Protein AF-A0A976MD16-F1 (afdb_monomer)

Mean predicted aligned error: 17.05 Å

Radius of gyration: 30.35 Å; Cα contacts (8 Å, |Δi|>4): 688; chains: 1; bounding box: 76×93×76 Å

Nearest PDB structures (foldseek):
  3t55-assembly1_A  TM=9.112E-01  e=1.015E-14  Mycobacterium tuberculosis
  3tsm-assembly1_B  TM=8.540E-01  e=1.282E-13  Brucella abortus 2308
  1vc4-assembly1_A  TM=8.669E-01  e=2.686E-13  Thermus thermophilus
  3qja-assembly1_A  TM=8.722E-01  e=8.588E-13  Mycobacterium tuberculosis
  6bma-assembly1_B  TM=7.802E-01  e=1.061E-12  Campylobacter jejuni subsp. jejuni NCTC 11168 = ATCC 700819

pLDDT: mean 72.32, std 23.43, range [21.41, 98.56]

Foldseek 3Di:
DDDDPPPDPPPPPPDPVVVVVLVPPPDPDDDPPFDPVLQVVVVVQVVVVSVVVVVVCVVQVPCPRLLNVLQPAFDPAALCLQVCLLCVQADLQWAAAAEEEEDFQFAQLDDVPDGRGADDDDQLQVVLVVCLVLPHQAYEQECDCPGGVGNLVSLLSNVVNQVVDDSNSRHQYEYEDADDDLSVLSSCLVSPHLAYEYELVSHPPCSLVSCVSCNRSNHAYEYEDAALVSVVVNVVSPHQHYEHEQQDSSRSDGRLCSLLRNLLNDDLSHQYEYEYDPADVVSLLVNVLSPHSYYYDTNNNRDPCSSVVSVSSRPDMAGHSLVSVVCVVVQWDWDQDPVRDTDIDGDPCNVVVRVVRCCLSPVDDDPPPCVVVVVVVVVVPPDPPDPDDDDDPVVPDDFDWDDDDDDDPPDTDGDDDDDDDDDDDDDCPPVVVVVVVVVSVVVVVVVVVVLVVQCVVCVVLDDDSQLSNLLVSLLVLVLVLLCCVPPVLVVCVVVDDPVSSVSSNVSSVVSNVVSCVSHDDDPNHGSYDPVPRDRDPPPD

InterPro domains:
  IPR011060 Ribulose-phosphate binding barrel [SSF51366] (41-305)
  IPR013785 Aldolase-type TIM barrel [G3DSA:3.20.20.70] (63-315)
  IPR013798 Indole-3-glycerol phosphate synthase domain [PF00218] (68-303)
  IPR013798 Indole-3-glycerol phosphate synthase domain [cd00331] (82-307)
  IPR045186 Indole-3-glycerol phosphate synthase [PTHR22854] (42-305)

Secondary structure (DSSP, 8-state):
-------PPP-----HHHHHHHHHS------TTS-HHHHHHHHHHHHHHHHHHHHHHHHT-STTSHHHHHHHPPPSS---HHHHHHHTT--SSEE--EEEEEE-SB-SS-BTTB-SB----S-HHHHHHHHHHTT-SEEEEE--HHHH---HHHHHHHHHHHTTS-TTTSPEEEEES---SHHHHHHHHHTT-SEEEEEHHHHGGGHHHHHHHHHHTT-EEEEEESSHHHHHHHHHTT-SEEEEE-EETTTTEE-TTHHHHHHHH--TTSEEEEESS--SHHHHHHHHHTT-SEEEESGGGGSTTHHHHHHHHHH--EE-HHHHHHTHHHHEEEEE-TTS-EEEEE-TTHHHHHHHHHHHHH-------THHHHHHHHTT---------PPPGGGG--------SS--TT-----S---S-----S----HHHHHHHHHHHHHHHHHHHHHHHHHHHHGGG-SSHHHHHHHHHHHHHHHHHHHIIIIIHHHHBTTB-HHHHHHHHHHHHHHHHHHHHHS-EETTEE---GGG--PPP---

Solvent-accessible surface area (backbone atoms only — not comparable to full-atom values): 31337 Å² total; per-residue (Å²): 136,85,83,77,81,76,81,71,79,76,83,74,87,79,50,79,62,60,60,47,55,67,69,68,75,75,83,85,79,89,68,94,86,55,60,68,70,42,44,50,51,50,51,47,56,53,52,54,45,50,55,54,48,54,49,52,48,61,78,47,60,51,73,84,31,71,48,41,44,43,70,74,43,74,45,94,64,67,45,59,50,39,61,49,35,48,44,70,60,39,52,90,73,32,28,29,56,23,38,29,38,46,52,36,31,28,46,76,68,77,46,99,88,51,76,47,65,53,46,90,80,90,55,52,22,60,52,43,49,52,41,37,74,56,63,32,27,29,37,32,37,30,34,40,44,91,58,25,56,24,39,67,66,43,47,38,43,22,41,65,49,38,67,76,43,54,84,88,62,36,43,23,39,26,42,38,52,90,67,87,52,66,66,57,55,26,49,37,46,76,42,61,31,24,22,40,43,41,43,42,87,80,43,58,83,53,46,43,59,52,48,52,46,30,54,35,54,17,28,40,62,32,38,37,25,77,45,54,68,48,46,54,53,42,43,76,58,66,51,51,28,42,31,33,39,21,48,39,73,52,74,59,42,79,39,92,51,47,48,62,61,36,49,74,74,53,62,86,87,42,45,33,30,41,30,53,92,53,75,51,67,67,56,50,51,51,42,49,54,68,55,37,32,27,41,39,34,43,76,41,68,63,45,91,58,42,64,61,50,38,52,53,52,69,66,46,71,44,53,17,56,66,56,34,60,75,45,34,74,77,36,38,46,81,44,80,42,98,86,75,46,77,46,70,44,74,42,92,60,37,66,60,54,50,51,52,49,36,44,74,77,63,73,70,86,74,85,72,75,47,64,71,57,47,54,58,52,57,69,60,75,78,71,84,79,77,93,80,75,87,83,62,79,77,78,79,67,79,91,80,90,79,87,83,76,84,90,60,101,82,78,79,83,92,81,84,85,85,82,87,87,83,88,82,88,92,71,93,74,50,62,65,58,53,52,47,53,48,47,60,52,42,48,58,48,47,54,53,47,48,51,50,51,49,40,70,73,49,41,89,80,40,96,44,74,65,43,38,49,30,28,50,52,29,52,51,38,49,44,52,46,48,46,36,64,73,55,47,47,66,70,38,61,88,77,53,54,73,66,59,54,48,51,45,49,50,50,46,49,49,49,33,49,55,29,56,72,65,25,40,65,56,97,89,39,70,62,63,76,69,88,74,60,72,72,83,78,82,80,126

Structure (mmCIF, N/CA/C/O backbone):
data_AF-A0A976MD16-F1
#
_entry.id   AF-A0A976MD16-F1
#
loop_
_atom_site.group_PDB
_atom_site.id
_atom_site.type_symbol
_atom_site.label_atom_id
_atom_site.label_alt_id
_atom_site.label_comp_id
_atom_site.label_asym_id
_atom_site.label_entity_id
_atom_site.label_seq_id
_atom_site.pdbx_PDB_ins_code
_atom_site.Cartn_x
_atom_site.Cartn_y
_atom_site.Cartn_z
_atom_site.occupancy
_atom_site.B_iso_or_equiv
_atom_site.auth_seq_id
_atom_site.auth_comp_id
_atom_site.auth_asym_id
_atom_site.auth_atom_id
_atom_site.pdbx_PDB_model_num
ATOM 1 N N . MET A 1 1 ? -19.893 -29.076 -12.847 1.00 33.06 1 MET A N 1
ATOM 2 C CA . MET A 1 1 ? -19.582 -28.318 -14.076 1.00 33.06 1 MET A CA 1
ATOM 3 C C . MET A 1 1 ? -18.074 -28.177 -14.152 1.00 33.06 1 MET A C 1
ATOM 5 O O . MET A 1 1 ? -17.487 -27.498 -13.323 1.00 33.06 1 MET A O 1
ATOM 9 N N . SER A 1 2 ? -17.452 -28.938 -15.042 1.00 21.41 2 SER A N 1
ATOM 10 C CA . SER A 1 2 ? -16.012 -28.967 -15.293 1.00 21.41 2 SER A CA 1
ATOM 11 C C . SER A 1 2 ? -15.601 -27.725 -16.085 1.00 21.41 2 SER A C 1
ATOM 13 O O . SER A 1 2 ? -15.961 -27.607 -17.253 1.00 21.41 2 SER A O 1
ATOM 15 N N . PHE A 1 3 ? -14.871 -26.799 -15.460 1.00 23.72 3 PHE A N 1
ATOM 16 C CA . PHE A 1 3 ? -14.230 -25.691 -16.168 1.00 23.72 3 PHE A CA 1
ATOM 17 C C . PHE A 1 3 ? -12.970 -26.213 -16.864 1.00 23.72 3 PHE A C 1
ATOM 19 O O . PHE A 1 3 ? -11.948 -26.470 -16.231 1.00 23.72 3 PHE A O 1
ATOM 26 N N . SER A 1 4 ? -13.064 -26.406 -18.175 1.00 22.89 4 SER A N 1
ATOM 27 C CA . SER A 1 4 ? -11.926 -26.622 -19.061 1.00 22.89 4 SER A CA 1
ATOM 28 C C . SER A 1 4 ? -11.140 -25.315 -19.194 1.00 22.89 4 SER A C 1
ATOM 30 O O . SER A 1 4 ? -11.575 -24.403 -19.897 1.00 22.89 4 SER A O 1
ATOM 32 N N . PHE A 1 5 ? -9.987 -25.218 -18.530 1.00 24.05 5 PHE A N 1
ATOM 3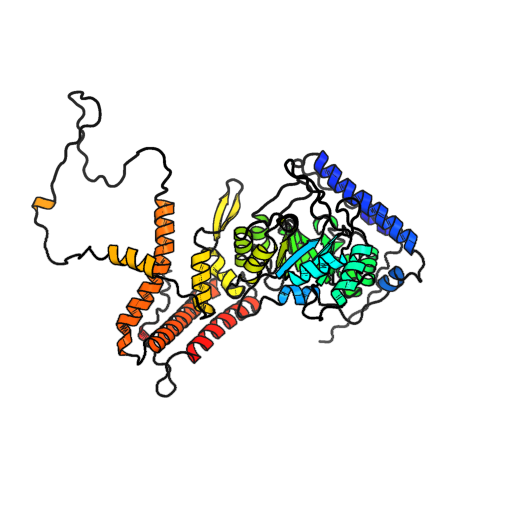3 C CA . PHE A 1 5 ? -8.966 -24.233 -18.884 1.00 24.05 5 PHE A CA 1
ATOM 34 C C . PHE A 1 5 ? -8.388 -24.638 -20.242 1.00 24.05 5 PHE A C 1
ATOM 36 O O . PHE A 1 5 ? -7.528 -25.511 -20.335 1.00 24.05 5 PHE A O 1
ATOM 43 N N . VAL A 1 6 ? -8.907 -24.037 -21.311 1.00 26.67 6 VAL A N 1
ATOM 44 C CA . VAL A 1 6 ? -8.238 -24.050 -22.610 1.00 26.67 6 VAL A CA 1
ATOM 45 C C . VAL A 1 6 ? -6.999 -23.179 -22.447 1.00 26.67 6 VAL A C 1
ATOM 47 O O . VAL A 1 6 ? -7.102 -21.962 -22.312 1.00 26.67 6 VAL A O 1
ATOM 50 N N . SER A 1 7 ? -5.832 -23.816 -22.400 1.00 29.91 7 SER A N 1
ATOM 51 C CA . SER A 1 7 ? -4.535 -23.159 -22.502 1.00 29.91 7 SER A CA 1
ATOM 52 C C . SER A 1 7 ? -4.446 -22.476 -23.867 1.00 29.91 7 SER A C 1
ATOM 54 O O . SER A 1 7 ? -4.069 -23.105 -24.858 1.00 29.91 7 SER A O 1
ATOM 56 N N . GLN A 1 8 ? -4.834 -21.204 -23.947 1.00 25.38 8 GLN A N 1
ATOM 57 C CA . GLN A 1 8 ? -4.396 -20.379 -25.063 1.00 25.38 8 GLN A CA 1
ATOM 58 C C . GLN A 1 8 ? -2.876 -20.218 -24.944 1.00 25.38 8 GLN A C 1
ATOM 60 O O . GLN A 1 8 ? -2.386 -19.941 -23.845 1.00 25.38 8 GLN A O 1
ATOM 65 N N . PRO A 1 9 ? -2.112 -20.430 -26.029 1.00 25.64 9 PRO A N 1
ATOM 66 C CA . PRO A 1 9 ? -0.696 -20.115 -26.018 1.00 25.64 9 PRO A CA 1
ATOM 67 C C . PRO A 1 9 ? -0.562 -18.624 -25.710 1.00 25.64 9 PRO A C 1
ATOM 69 O O . PRO A 1 9 ? -1.233 -17.799 -26.332 1.00 25.64 9 PRO A O 1
ATOM 72 N N . PHE A 1 10 ? 0.259 -18.292 -24.713 1.00 31.77 10 PHE A N 1
ATOM 73 C CA . PHE A 1 10 ? 0.639 -16.914 -24.435 1.00 31.77 10 PHE A CA 1
ATOM 74 C C . PHE A 1 10 ? 1.093 -16.281 -25.751 1.00 31.77 10 PHE A C 1
ATOM 76 O O . PHE A 1 10 ? 1.960 -16.833 -26.430 1.00 31.77 10 PHE A O 1
ATOM 83 N N . HIS A 1 11 ? 0.505 -15.142 -26.119 1.00 31.61 11 HIS A N 1
ATOM 84 C CA . HIS A 1 11 ? 1.106 -14.278 -27.124 1.00 31.61 11 HIS A CA 1
ATOM 85 C C . HIS A 1 11 ? 2.462 -13.856 -26.550 1.00 31.61 11 HIS A C 1
ATOM 87 O O . HIS A 1 11 ? 2.553 -12.967 -25.707 1.00 31.61 11 HIS A O 1
ATOM 93 N N . THR A 1 12 ? 3.518 -14.568 -26.931 1.00 29.97 12 THR A N 1
ATOM 94 C CA . THR A 1 12 ? 4.896 -14.147 -26.716 1.00 29.97 12 THR A CA 1
ATOM 95 C C . THR A 1 12 ? 5.055 -12.819 -27.437 1.00 29.97 12 THR A C 1
ATOM 97 O O . THR A 1 12 ? 5.095 -12.785 -28.667 1.00 29.97 12 THR A O 1
ATOM 100 N N . ILE A 1 13 ? 5.086 -11.723 -26.678 1.00 37.41 13 ILE A N 1
ATOM 101 C CA . ILE A 1 13 ? 5.463 -10.399 -27.173 1.00 37.41 13 ILE A CA 1
ATOM 102 C C . ILE A 1 13 ? 6.951 -10.500 -27.516 1.00 37.41 13 ILE A C 1
ATOM 104 O O . ILE A 1 13 ? 7.812 -10.306 -26.663 1.00 37.41 13 ILE A O 1
ATOM 108 N N . SER A 1 14 ? 7.257 -10.932 -28.737 1.00 33.16 14 SER A N 1
ATOM 109 C CA . SER A 1 14 ? 8.630 -11.135 -29.212 1.00 33.16 14 SER A CA 1
ATOM 110 C C . SER A 1 14 ? 8.932 -10.330 -30.473 1.00 33.16 14 SER A C 1
ATOM 112 O O . SER A 1 14 ? 9.910 -10.622 -31.162 1.00 33.16 14 SER A O 1
ATOM 114 N N . SER A 1 15 ? 8.106 -9.339 -30.817 1.00 33.28 15 SER A N 1
ATOM 115 C CA . SER A 1 15 ? 8.318 -8.535 -32.015 1.00 33.28 15 SER A CA 1
ATOM 116 C C . SER A 1 15 ? 8.446 -7.048 -31.688 1.00 33.28 15 SER A C 1
ATOM 118 O O . SER A 1 15 ? 7.699 -6.465 -30.905 1.00 33.28 15 SER A O 1
ATOM 120 N N . ARG A 1 16 ? 9.413 -6.410 -32.351 1.00 33.12 16 ARG A N 1
ATOM 121 C CA . ARG A 1 16 ? 9.658 -4.960 -32.343 1.00 33.12 16 ARG A CA 1
ATOM 122 C C . ARG A 1 16 ? 8.417 -4.149 -32.770 1.00 33.12 16 ARG A C 1
ATOM 124 O O . ARG A 1 16 ? 8.343 -2.958 -32.483 1.00 33.12 16 ARG A O 1
ATOM 131 N N . GLU A 1 17 ? 7.448 -4.789 -33.429 1.00 30.34 17 GLU A N 1
ATOM 132 C CA . GLU A 1 17 ? 6.165 -4.210 -33.846 1.00 30.34 17 GLU A CA 1
ATOM 133 C C . GLU A 1 17 ? 5.153 -4.102 -32.694 1.00 30.34 17 GLU A C 1
ATOM 135 O O . GLU A 1 17 ? 4.423 -3.111 -32.629 1.00 30.34 17 GLU A O 1
ATOM 140 N N . ASP A 1 18 ? 5.180 -5.016 -31.718 1.00 39.53 18 ASP A N 1
ATOM 141 C CA . ASP A 1 18 ? 4.345 -4.924 -30.512 1.00 39.53 18 ASP A CA 1
ATOM 142 C C . ASP A 1 18 ? 4.791 -3.741 -29.631 1.00 39.53 18 ASP A C 1
ATOM 144 O O . ASP A 1 18 ? 3.965 -2.936 -29.199 1.00 39.53 18 ASP A O 1
ATOM 148 N N . CYS A 1 19 ? 6.106 -3.522 -29.486 1.00 34.81 19 CYS A N 1
ATOM 149 C CA . CYS A 1 19 ? 6.677 -2.312 -28.868 1.00 34.81 19 CYS A CA 1
ATOM 150 C C . CYS A 1 19 ? 6.243 -1.010 -29.577 1.00 34.81 19 CYS A C 1
ATOM 152 O O . CYS A 1 19 ? 6.014 0.015 -28.930 1.00 34.81 19 CYS A O 1
ATOM 154 N N . LEU A 1 20 ? 6.071 -1.034 -30.904 1.00 34.56 20 LEU A N 1
ATOM 155 C CA . LEU A 1 20 ? 5.604 0.120 -31.685 1.00 34.56 20 LEU A CA 1
ATOM 156 C C . LEU A 1 20 ? 4.086 0.346 -31.572 1.00 34.56 20 LEU A C 1
ATOM 158 O O . LEU A 1 20 ? 3.646 1.501 -31.580 1.00 34.56 20 LEU A O 1
ATOM 162 N N . PHE A 1 21 ? 3.284 -0.706 -31.375 1.00 37.53 21 PHE A N 1
ATOM 163 C CA . PHE A 1 21 ? 1.866 -0.578 -31.014 1.00 37.53 21 PHE A CA 1
ATOM 164 C C . PHE A 1 21 ? 1.685 0.168 -29.677 1.00 37.53 21 PHE A C 1
ATOM 166 O O . PHE A 1 21 ? 0.776 1.000 -29.547 1.00 37.53 21 PHE A O 1
ATOM 173 N N . TYR A 1 22 ? 2.589 -0.048 -28.713 1.00 42.69 22 TYR A N 1
ATOM 174 C CA . TYR A 1 22 ? 2.621 0.679 -27.435 1.00 42.69 22 TYR A CA 1
ATOM 175 C C . TYR A 1 22 ? 3.052 2.149 -27.581 1.00 42.69 22 TYR A C 1
ATOM 177 O O . TYR A 1 22 ? 2.561 3.007 -26.844 1.00 42.69 22 TYR A O 1
ATOM 185 N N . ARG A 1 23 ? 3.884 2.475 -28.579 1.00 39.09 23 ARG A N 1
ATOM 186 C CA . ARG A 1 23 ? 4.336 3.849 -28.870 1.00 39.09 23 ARG A CA 1
ATOM 187 C C . ARG A 1 23 ? 3.250 4.727 -29.512 1.00 39.09 23 ARG A C 1
ATOM 189 O O . ARG A 1 23 ? 3.218 5.930 -29.265 1.00 39.09 23 ARG A O 1
ATOM 196 N N . ASN A 1 24 ? 2.343 4.139 -30.297 1.00 33.66 24 ASN A N 1
ATOM 197 C CA . ASN A 1 24 ? 1.372 4.885 -31.114 1.00 33.66 24 ASN A CA 1
ATOM 198 C C . ASN A 1 24 ? -0.013 5.097 -30.464 1.00 33.66 24 ASN A C 1
ATOM 200 O O . ASN A 1 24 ? -0.766 5.961 -30.910 1.00 33.66 24 ASN A O 1
ATOM 204 N N . ASN A 1 25 ? -0.366 4.371 -29.395 1.00 36.59 25 ASN A N 1
ATOM 205 C CA . ASN A 1 25 ? -1.721 4.401 -28.808 1.00 36.59 25 ASN A CA 1
ATOM 206 C C . ASN A 1 25 ? -1.975 5.478 -27.726 1.00 36.59 25 ASN A C 1
ATOM 208 O O . ASN A 1 25 ? -3.031 5.470 -27.090 1.00 36.59 25 ASN A O 1
ATOM 212 N N . LYS A 1 26 ? -1.064 6.438 -27.513 1.00 40.50 26 LYS A N 1
ATOM 213 C CA . LYS A 1 26 ? -1.248 7.540 -26.547 1.00 40.50 26 LYS A CA 1
ATOM 214 C C . LYS A 1 26 ? -0.945 8.913 -27.149 1.00 40.50 26 LYS A C 1
ATOM 216 O O . LYS A 1 26 ? 0.051 9.541 -26.821 1.00 40.50 26 LYS A O 1
ATOM 221 N N . LEU A 1 27 ? -1.851 9.402 -27.995 1.00 39.66 27 LEU A N 1
ATOM 222 C CA . LEU A 1 27 ? -1.857 10.801 -28.458 1.00 39.66 27 LEU A CA 1
ATOM 223 C C . LEU A 1 27 ? -3.254 11.456 -28.443 1.00 39.66 27 LEU A C 1
ATOM 225 O O . LEU A 1 27 ? -3.468 12.467 -29.103 1.00 39.66 27 LEU A O 1
ATOM 229 N N . ALA A 1 28 ? -4.211 10.931 -27.670 1.00 32.34 28 ALA A N 1
ATOM 230 C CA . ALA A 1 28 ? -5.593 11.422 -27.693 1.00 32.34 28 ALA A CA 1
ATOM 231 C C . ALA A 1 28 ? -6.178 11.730 -26.301 1.00 32.34 28 ALA A C 1
ATOM 233 O O . ALA A 1 28 ? -7.138 11.097 -25.883 1.00 32.34 28 ALA A O 1
ATOM 234 N N . SER A 1 29 ? -5.628 12.722 -25.593 1.00 34.25 29 SER A N 1
ATOM 235 C CA . SER A 1 29 ? -6.434 13.699 -24.831 1.00 34.25 29 SER A CA 1
ATOM 236 C C . SER A 1 29 ? -5.543 14.844 -24.339 1.00 34.25 29 SER A C 1
ATOM 238 O O . SER A 1 29 ? -4.771 14.669 -23.400 1.00 34.25 29 SER A O 1
ATOM 240 N N . ARG A 1 30 ? -5.638 16.020 -24.967 1.00 40.28 30 ARG A N 1
ATOM 241 C CA . ARG A 1 30 ? -5.049 17.262 -24.443 1.00 40.28 30 ARG A CA 1
ATOM 242 C C . ARG A 1 30 ? -6.029 17.866 -23.428 1.00 40.28 30 ARG A C 1
ATOM 244 O O . ARG A 1 30 ? -7.131 18.231 -23.824 1.00 40.28 30 ARG A O 1
ATOM 251 N N . ASP A 1 31 ? -5.653 17.959 -22.150 1.00 39.88 31 ASP A N 1
ATOM 252 C CA . ASP A 1 31 ? -6.409 18.703 -21.123 1.00 39.88 31 ASP A CA 1
ATOM 253 C C . ASP A 1 31 ? -5.770 20.090 -20.949 1.00 39.88 31 ASP A C 1
ATOM 255 O O . ASP A 1 31 ? -4.641 20.215 -20.482 1.00 39.88 31 ASP A O 1
ATOM 259 N N . SER A 1 32 ? -6.490 21.147 -21.326 1.00 35.59 32 SER A N 1
ATOM 260 C CA . SER A 1 32 ? -6.013 22.539 -21.358 1.00 35.59 32 SER A CA 1
ATOM 261 C C . SER A 1 32 ? -5.766 23.175 -19.978 1.00 35.59 32 SER A C 1
ATOM 263 O O . SER A 1 32 ? -5.511 24.374 -19.896 1.00 35.59 32 SER A O 1
ATOM 265 N N . ARG A 1 33 ? -5.871 22.408 -18.885 1.00 40.59 33 ARG A N 1
ATOM 266 C CA . ARG A 1 33 ? -5.735 22.879 -17.491 1.00 40.59 33 ARG A CA 1
ATOM 267 C C . ARG A 1 33 ? -4.383 22.545 -16.849 1.00 40.59 33 ARG A C 1
ATOM 269 O O . ARG A 1 33 ? -4.228 22.716 -15.640 1.00 40.59 33 ARG A O 1
ATOM 276 N N . ILE A 1 34 ? -3.428 22.025 -17.614 1.00 43.88 34 ILE A N 1
ATOM 277 C CA . ILE A 1 34 ? -2.119 21.579 -17.122 1.00 43.88 34 ILE A CA 1
ATOM 278 C C . ILE A 1 34 ? -1.044 22.547 -17.629 1.00 43.88 34 ILE A C 1
ATOM 280 O O . ILE A 1 34 ? -1.039 22.924 -18.798 1.00 43.88 34 ILE A O 1
ATOM 284 N N . SER A 1 35 ? -0.138 22.986 -16.748 1.00 47.88 35 SER A N 1
ATOM 285 C CA . SER A 1 35 ? 1.013 23.791 -17.172 1.00 47.88 35 SER A CA 1
ATOM 286 C C . SER A 1 35 ? 1.922 22.949 -18.067 1.00 47.88 35 SER A C 1
ATOM 288 O O . SER A 1 35 ? 2.379 21.884 -17.648 1.00 47.88 35 SER A O 1
ATOM 290 N N . TYR A 1 36 ? 2.209 23.458 -19.268 1.00 52.78 36 TYR A N 1
ATOM 291 C CA . TYR A 1 36 ? 3.004 22.810 -20.319 1.00 52.78 36 TYR A CA 1
ATOM 292 C C . TYR A 1 36 ? 4.295 22.145 -19.791 1.00 52.78 36 TYR A C 1
ATOM 294 O O . TYR A 1 36 ? 4.619 21.018 -20.148 1.00 52.78 36 TYR A O 1
ATOM 302 N N . VAL A 1 37 ? 4.983 22.791 -18.842 1.00 55.25 37 VAL A N 1
ATOM 303 C CA . VAL A 1 37 ? 6.263 22.319 -18.281 1.00 55.25 37 VAL A CA 1
ATOM 304 C C . VAL A 1 37 ? 6.114 21.089 -17.371 1.00 55.25 37 VAL A C 1
ATOM 306 O O . VAL A 1 37 ? 7.007 20.243 -17.315 1.00 55.25 37 VAL A O 1
ATOM 309 N N . ALA A 1 38 ? 5.020 20.983 -16.612 1.00 54.91 38 ALA A N 1
ATOM 310 C CA . ALA A 1 38 ? 4.805 19.857 -15.696 1.00 54.91 38 ALA A CA 1
ATOM 311 C C . ALA A 1 38 ? 4.426 18.583 -16.465 1.00 54.91 38 ALA A C 1
ATOM 313 O O . ALA A 1 38 ? 4.913 17.491 -16.163 1.00 54.91 38 ALA A O 1
ATOM 314 N N . GLU A 1 39 ? 3.630 18.761 -17.517 1.00 61.44 39 GLU A N 1
ATOM 315 C CA . GLU A 1 39 ? 3.262 17.711 -18.454 1.00 61.44 39 GLU A CA 1
ATOM 316 C C . GLU A 1 39 ? 4.489 17.188 -19.228 1.00 61.44 39 GLU A C 1
ATOM 318 O O . GLU A 1 39 ? 4.731 15.979 -19.244 1.00 61.44 39 GLU A O 1
ATOM 323 N N . GLU A 1 40 ? 5.345 18.075 -19.753 1.00 67.50 40 GLU A N 1
ATOM 324 C CA . GLU A 1 40 ? 6.604 17.686 -20.413 1.00 67.50 40 GLU A CA 1
ATOM 325 C C . GLU A 1 40 ? 7.530 16.860 -19.510 1.00 67.50 40 GLU A C 1
ATOM 327 O O . GLU A 1 40 ? 8.116 15.877 -19.962 1.00 67.50 40 GLU A O 1
ATOM 332 N N . ARG A 1 41 ? 7.659 17.209 -18.222 1.00 69.38 41 ARG A N 1
ATOM 333 C CA . ARG A 1 41 ? 8.509 16.456 -17.279 1.00 69.38 41 ARG A CA 1
ATOM 334 C C . ARG A 1 41 ? 8.003 15.039 -17.050 1.00 69.38 41 ARG A C 1
ATOM 336 O O . ARG A 1 41 ? 8.799 14.102 -17.042 1.00 69.38 41 ARG A O 1
ATOM 343 N N . PHE A 1 42 ? 6.695 14.882 -16.859 1.00 74.19 42 PHE A N 1
ATOM 344 C CA . PHE A 1 42 ? 6.091 13.569 -16.654 1.00 74.19 42 PHE A CA 1
ATOM 345 C C . PHE A 1 42 ? 6.230 12.691 -17.905 1.00 74.19 42 PHE A C 1
ATOM 347 O O . PHE A 1 42 ? 6.593 11.520 -17.797 1.00 74.19 42 PHE A O 1
ATOM 354 N N . TYR A 1 43 ? 6.029 13.259 -19.097 1.00 78.56 43 TYR A N 1
ATOM 355 C CA . TYR A 1 43 ? 6.249 12.530 -20.348 1.00 78.56 43 TYR A CA 1
ATOM 356 C C . TYR A 1 43 ? 7.715 12.193 -20.593 1.00 78.56 43 TYR A C 1
ATOM 358 O O . TYR A 1 43 ? 8.013 11.080 -21.030 1.00 78.56 43 TYR A O 1
ATOM 366 N N . LYS A 1 44 ? 8.634 13.108 -20.276 1.00 81.19 44 LYS A N 1
ATOM 367 C CA . LYS A 1 44 ? 10.070 12.839 -20.350 1.00 81.19 44 LYS A CA 1
ATOM 368 C C . LYS A 1 44 ? 10.449 11.661 -19.456 1.00 81.19 44 LYS A C 1
ATOM 370 O O . LYS A 1 44 ? 11.077 10.729 -19.932 1.00 81.19 44 LYS A O 1
ATOM 375 N N . MET A 1 45 ? 9.977 11.651 -18.210 1.00 82.94 45 MET A N 1
ATOM 376 C CA . MET A 1 45 ? 10.203 10.553 -17.267 1.00 82.94 45 MET A CA 1
ATOM 377 C C . MET A 1 45 ? 9.753 9.193 -17.833 1.00 82.94 45 MET A C 1
ATOM 379 O O . MET A 1 45 ? 10.474 8.205 -17.718 1.00 82.94 45 MET A O 1
ATOM 383 N N . ILE A 1 46 ? 8.582 9.139 -18.475 1.00 84.44 46 ILE A N 1
ATOM 384 C CA . ILE A 1 46 ? 8.085 7.913 -19.121 1.00 84.44 46 ILE A CA 1
ATOM 385 C C . ILE A 1 46 ? 8.943 7.538 -20.341 1.00 84.44 46 ILE A C 1
ATOM 387 O O . ILE A 1 46 ? 9.250 6.367 -20.539 1.00 84.44 46 ILE A O 1
ATOM 391 N N . THR A 1 47 ? 9.341 8.519 -21.151 1.00 83.88 47 THR A N 1
ATOM 392 C CA . THR A 1 47 ? 10.146 8.309 -22.369 1.00 83.88 47 THR A CA 1
ATOM 393 C C . THR A 1 47 ? 11.549 7.795 -22.040 1.00 83.88 47 THR A C 1
ATOM 395 O O . THR A 1 47 ? 12.032 6.853 -22.670 1.00 83.88 47 THR A O 1
ATOM 398 N N . ASP A 1 48 ? 12.177 8.367 -21.014 1.00 86.19 48 ASP A N 1
ATOM 399 C CA . ASP A 1 48 ? 13.473 7.926 -20.502 1.00 86.19 48 ASP A CA 1
ATOM 400 C C . ASP A 1 48 ? 13.369 6.476 -19.998 1.00 86.19 48 ASP A C 1
ATOM 402 O O . ASP A 1 48 ? 14.221 5.645 -20.318 1.00 86.19 48 ASP A O 1
ATOM 406 N N . LYS A 1 49 ? 12.270 6.130 -19.310 1.00 88.75 49 LYS A N 1
ATOM 407 C CA . LYS A 1 49 ? 12.021 4.756 -18.858 1.00 88.75 49 LYS A CA 1
ATOM 408 C C . LYS A 1 49 ? 11.837 3.771 -20.014 1.00 88.75 49 LYS A C 1
ATOM 410 O O . LYS A 1 49 ? 12.349 2.663 -19.923 1.00 88.75 49 LYS A O 1
ATOM 415 N N . TYR A 1 50 ? 11.161 4.144 -21.103 1.00 88.19 50 TYR A N 1
ATOM 416 C CA . TYR A 1 50 ? 11.094 3.281 -22.291 1.00 88.19 50 TYR A CA 1
ATOM 417 C C . TYR A 1 50 ? 12.488 2.968 -22.841 1.00 88.19 50 TYR A C 1
ATOM 419 O O . TYR A 1 50 ? 12.778 1.813 -23.121 1.00 88.19 50 TYR A O 1
ATOM 427 N N . SER A 1 51 ? 13.369 3.968 -22.915 1.00 85.94 51 SER A N 1
ATOM 428 C CA . SER A 1 51 ? 14.740 3.772 -23.408 1.00 85.94 51 SER A CA 1
ATOM 429 C C . SER A 1 51 ? 15.560 2.853 -22.492 1.00 85.94 51 SER A C 1
ATOM 431 O O . SER A 1 51 ? 16.342 2.031 -22.962 1.00 85.94 51 SER A O 1
ATOM 433 N N . GLU A 1 52 ? 15.373 2.971 -21.175 1.00 90.69 52 GLU A N 1
ATOM 434 C CA . GLU A 1 52 ? 15.975 2.068 -20.185 1.00 90.69 52 GLU A CA 1
ATOM 435 C C . GLU A 1 52 ? 15.472 0.628 -20.353 1.00 90.69 52 GLU A C 1
ATOM 437 O O . GLU A 1 52 ? 16.260 -0.315 -20.303 1.00 90.69 52 GLU A O 1
ATOM 442 N N . VAL A 1 53 ? 14.171 0.458 -20.593 1.00 91.06 53 VAL A N 1
ATOM 443 C CA . VAL A 1 53 ? 13.550 -0.853 -20.810 1.00 91.06 53 VAL A CA 1
ATOM 444 C C . VAL A 1 53 ? 13.990 -1.477 -22.131 1.00 91.06 53 VAL A C 1
ATOM 446 O O . VAL A 1 53 ? 14.289 -2.666 -22.146 1.00 91.06 53 VAL A O 1
ATOM 449 N N . ASP A 1 54 ? 14.083 -0.703 -23.212 1.00 89.69 54 ASP A N 1
ATOM 450 C CA . ASP A 1 54 ? 14.587 -1.187 -24.503 1.00 89.69 54 ASP A CA 1
ATOM 451 C C . ASP A 1 54 ? 16.010 -1.733 -24.344 1.00 89.69 54 ASP A C 1
ATOM 453 O O . ASP A 1 54 ? 16.305 -2.853 -24.759 1.00 89.69 54 ASP A O 1
ATOM 457 N N . LYS A 1 55 ? 16.864 -0.992 -23.631 1.00 91.81 55 LYS A N 1
ATOM 458 C CA . LYS A 1 55 ? 18.222 -1.434 -23.321 1.00 91.81 55 LYS A CA 1
ATOM 459 C C . LYS A 1 55 ? 18.240 -2.691 -22.445 1.00 91.81 55 LYS A C 1
ATOM 461 O O . LYS A 1 55 ? 19.015 -3.602 -22.703 1.00 91.81 55 LYS A O 1
ATOM 466 N N . LEU A 1 56 ? 17.349 -2.779 -21.454 1.00 91.75 56 LEU A N 1
ATOM 467 C CA . LEU A 1 56 ? 17.194 -3.975 -20.620 1.00 91.75 56 LEU A CA 1
ATOM 468 C C . LEU A 1 56 ? 16.767 -5.201 -21.447 1.00 91.75 56 LEU A C 1
ATOM 470 O O . LEU A 1 56 ? 17.210 -6.310 -21.169 1.00 91.75 56 LEU A O 1
ATOM 474 N N . ILE A 1 57 ? 15.921 -5.023 -22.463 1.00 91.38 57 ILE A N 1
ATOM 475 C CA . ILE A 1 57 ? 15.529 -6.103 -23.380 1.00 91.38 57 ILE A CA 1
ATOM 476 C C . ILE A 1 57 ? 16.718 -6.531 -24.247 1.00 91.38 57 ILE A C 1
ATOM 478 O O . ILE A 1 57 ? 16.941 -7.729 -24.416 1.00 91.38 57 ILE A O 1
ATOM 482 N N . GLU A 1 58 ? 17.488 -5.576 -24.772 1.00 93.06 58 GLU A N 1
ATOM 483 C CA . GLU A 1 58 ? 18.687 -5.849 -25.575 1.00 93.06 58 GLU A CA 1
ATOM 484 C C . GLU A 1 58 ? 19.756 -6.604 -24.767 1.00 93.06 58 GLU A C 1
ATOM 486 O O . GLU A 1 58 ? 20.242 -7.649 -25.215 1.00 93.06 58 GLU A O 1
ATOM 491 N N . ASP A 1 59 ? 20.056 -6.128 -23.554 1.00 93.19 59 ASP A N 1
ATOM 492 C CA . ASP A 1 59 ? 21.058 -6.705 -22.648 1.00 93.19 59 ASP A CA 1
ATOM 493 C C . ASP A 1 59 ? 20.693 -8.136 -22.207 1.00 93.19 59 ASP A C 1
ATOM 495 O O . ASP A 1 59 ? 21.574 -8.956 -21.947 1.00 93.19 59 ASP A O 1
ATOM 499 N N . HIS A 1 60 ? 19.397 -8.457 -22.160 1.00 93.62 60 HIS A N 1
ATOM 500 C CA . HIS A 1 60 ? 18.864 -9.764 -21.767 1.00 93.62 60 HIS A CA 1
ATOM 501 C C . HIS A 1 60 ? 18.184 -10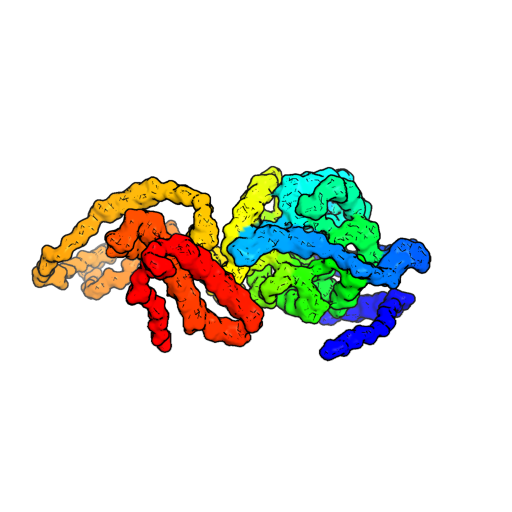.489 -22.939 1.00 93.62 60 HIS A C 1
ATOM 503 O O . HIS A 1 60 ? 17.174 -11.168 -22.758 1.00 93.62 60 HIS A O 1
ATOM 509 N N . SER A 1 61 ? 18.713 -10.335 -24.153 1.00 91.00 61 SER A N 1
ATOM 510 C CA . SER A 1 61 ? 18.154 -10.953 -25.365 1.00 91.00 61 SER A CA 1
ATOM 511 C C . SER A 1 61 ? 18.457 -12.452 -25.512 1.00 91.00 61 SER A C 1
ATOM 513 O O . SER A 1 61 ? 17.771 -13.133 -26.276 1.00 91.00 61 SER A O 1
ATOM 515 N N . ASP A 1 62 ? 19.445 -12.987 -24.783 1.00 92.50 62 ASP A N 1
ATOM 516 C CA . ASP A 1 62 ? 19.764 -14.421 -24.784 1.00 92.50 62 ASP A CA 1
ATOM 517 C C . ASP A 1 62 ? 18.582 -15.236 -24.217 1.00 92.50 62 ASP A C 1
ATOM 519 O O . ASP A 1 62 ? 18.190 -15.013 -23.069 1.00 92.50 62 ASP A O 1
ATOM 523 N N . PRO A 1 63 ? 18.026 -16.215 -24.957 1.00 89.19 63 PRO A N 1
ATOM 524 C CA . PRO A 1 63 ? 16.957 -17.085 -24.461 1.00 89.19 63 PRO A CA 1
ATOM 525 C C . PRO A 1 63 ? 17.288 -17.835 -23.161 1.00 89.19 63 PRO A C 1
ATOM 527 O O . PRO A 1 63 ? 16.373 -18.229 -22.436 1.00 89.19 63 PRO A O 1
ATOM 530 N N . ASN A 1 64 ? 18.575 -18.046 -22.865 1.00 90.69 64 ASN A N 1
ATOM 531 C CA . ASN A 1 64 ? 19.044 -18.691 -21.637 1.00 90.69 64 ASN A CA 1
ATOM 532 C C . ASN A 1 64 ? 19.291 -17.705 -20.486 1.00 90.69 64 ASN A C 1
ATOM 534 O O . ASN A 1 64 ? 19.670 -18.131 -19.391 1.00 90.69 64 ASN A O 1
ATOM 538 N N . ASP A 1 65 ? 19.094 -16.402 -20.701 1.00 94.69 65 ASP A N 1
ATOM 539 C CA . ASP A 1 65 ? 19.173 -15.422 -19.628 1.00 94.69 65 ASP A CA 1
ATOM 540 C C . ASP A 1 65 ? 18.088 -15.684 -18.575 1.00 94.69 65 ASP A C 1
ATOM 542 O O . ASP A 1 65 ? 16.947 -16.045 -18.876 1.00 94.69 65 ASP A O 1
ATOM 546 N N . LYS A 1 66 ? 18.435 -15.461 -17.306 1.00 93.19 66 LYS A N 1
ATOM 547 C CA . LYS A 1 66 ? 17.531 -15.672 -16.168 1.00 93.19 66 LYS A CA 1
ATOM 548 C C . LYS A 1 66 ? 16.190 -14.939 -16.314 1.00 93.19 66 LYS A C 1
ATOM 550 O O . LYS A 1 66 ? 15.174 -15.485 -15.894 1.00 93.19 66 LYS A O 1
ATOM 555 N N . LEU A 1 67 ? 16.160 -13.740 -16.904 1.00 93.00 67 LEU A N 1
ATOM 556 C CA . LEU A 1 67 ? 14.931 -12.966 -17.096 1.00 93.00 67 LEU A CA 1
ATOM 557 C C . LEU A 1 67 ? 14.065 -13.568 -18.202 1.00 93.00 67 LEU A C 1
ATOM 559 O O . LEU A 1 67 ? 12.850 -13.649 -18.032 1.00 93.00 67 LEU A O 1
ATOM 563 N N . GLN A 1 68 ? 14.676 -14.045 -19.288 1.00 90.50 68 GLN A N 1
ATOM 564 C CA . GLN A 1 68 ? 13.961 -14.724 -20.374 1.00 90.50 68 GLN A CA 1
ATOM 565 C C . GLN A 1 68 ? 13.395 -16.062 -19.918 1.00 90.50 68 GLN A C 1
ATOM 567 O O . GLN A 1 68 ? 12.229 -16.369 -20.164 1.00 90.50 68 GLN A O 1
ATOM 572 N N . LEU A 1 69 ? 14.179 -16.834 -19.165 1.00 89.81 69 LEU A N 1
ATOM 573 C CA . LEU A 1 69 ? 13.681 -18.038 -18.512 1.00 89.81 69 LEU A CA 1
ATOM 574 C C . LEU A 1 69 ? 12.492 -17.681 -17.612 1.00 89.81 69 LEU A C 1
ATOM 576 O O . LEU A 1 69 ? 11.416 -18.258 -17.751 1.00 89.81 69 LEU A O 1
ATOM 580 N N . ARG A 1 70 ? 12.633 -16.669 -16.750 1.00 89.00 70 ARG A N 1
ATOM 581 C CA . ARG A 1 70 ? 11.561 -16.239 -15.846 1.00 89.00 70 ARG A CA 1
ATOM 582 C C . ARG A 1 70 ? 10.284 -15.802 -16.571 1.00 89.00 70 ARG A C 1
ATOM 584 O O . ARG A 1 70 ? 9.203 -16.086 -16.066 1.00 89.00 70 ARG A O 1
ATOM 591 N N . LEU A 1 71 ? 10.395 -15.151 -17.729 1.00 87.44 71 LEU A N 1
ATOM 592 C CA . LEU A 1 71 ? 9.260 -14.771 -18.581 1.00 87.44 71 LEU A CA 1
ATOM 593 C C . LEU A 1 71 ? 8.492 -15.980 -19.123 1.00 87.44 71 LEU A C 1
ATOM 595 O O . LEU A 1 71 ? 7.271 -15.924 -19.239 1.00 87.44 71 LEU A O 1
ATOM 599 N N . ASN A 1 72 ? 9.196 -17.072 -19.415 1.00 84.44 72 ASN A N 1
ATOM 600 C CA . ASN A 1 72 ? 8.618 -18.268 -20.023 1.00 84.44 72 ASN A CA 1
ATOM 601 C C . ASN A 1 72 ? 8.085 -19.288 -19.001 1.00 84.44 72 ASN A C 1
ATOM 603 O O . ASN A 1 72 ? 7.341 -20.197 -19.375 1.00 84.44 72 ASN A O 1
ATOM 607 N N . PHE A 1 73 ? 8.446 -19.167 -17.719 1.00 80.75 73 PHE A N 1
ATOM 608 C CA . PHE A 1 73 ? 8.048 -20.123 -16.685 1.00 80.75 73 PHE A CA 1
ATOM 609 C C . PHE A 1 73 ? 6.895 -19.624 -15.813 1.00 80.75 73 PHE A C 1
ATOM 611 O O . PHE A 1 73 ? 6.994 -18.619 -15.111 1.00 80.75 73 PHE A O 1
ATOM 618 N N . LEU A 1 74 ? 5.832 -20.429 -15.765 1.00 79.31 74 LEU A N 1
ATOM 619 C CA . LEU A 1 74 ? 4.770 -20.296 -14.777 1.00 79.31 74 LEU A CA 1
ATOM 620 C C . LEU A 1 74 ? 5.273 -20.742 -13.399 1.00 79.31 74 LEU A C 1
ATOM 622 O O . LEU A 1 74 ? 5.769 -21.858 -13.226 1.00 79.31 74 LEU A O 1
ATOM 626 N N . GLN A 1 75 ? 5.087 -19.900 -12.388 1.00 75.94 75 GLN A N 1
ATOM 627 C CA . GLN A 1 75 ? 5.359 -20.268 -11.009 1.00 75.94 75 GLN A CA 1
ATOM 628 C C . GLN A 1 75 ? 4.201 -21.088 -10.427 1.00 75.94 75 GLN A C 1
ATOM 630 O O . GLN A 1 75 ? 3.081 -20.604 -10.297 1.00 75.94 75 GLN A O 1
ATOM 635 N N . CYS A 1 76 ? 4.493 -22.313 -9.980 1.00 68.94 76 CYS A N 1
ATOM 636 C CA . CYS A 1 76 ? 3.485 -23.216 -9.408 1.00 68.94 76 CYS A CA 1
ATOM 637 C C . CYS A 1 76 ? 2.870 -22.726 -8.084 1.00 68.94 76 CYS A C 1
ATOM 639 O O . CYS A 1 76 ? 1.798 -23.183 -7.700 1.00 68.94 76 CYS A O 1
ATOM 641 N N . THR A 1 77 ? 3.549 -21.837 -7.354 1.00 72.88 77 THR A N 1
ATOM 642 C CA . THR A 1 77 ? 3.091 -21.329 -6.050 1.00 72.88 77 THR A CA 1
ATOM 643 C C . THR A 1 77 ? 3.243 -19.818 -5.961 1.00 72.88 77 THR A C 1
ATOM 645 O O . THR A 1 77 ? 4.370 -19.322 -5.931 1.00 72.88 77 THR A O 1
ATOM 648 N N . SER A 1 78 ? 2.141 -19.082 -5.852 1.00 75.38 78 SER A N 1
ATOM 649 C CA . SER A 1 78 ? 2.172 -17.625 -5.698 1.00 75.38 78 SER A CA 1
ATOM 650 C C . SER A 1 78 ? 2.762 -17.199 -4.349 1.00 75.38 78 SER A C 1
ATOM 652 O O . SER A 1 78 ? 2.484 -17.797 -3.306 1.00 75.38 78 SER A O 1
ATOM 654 N N . ASN A 1 79 ? 3.572 -16.141 -4.354 1.00 83.00 79 ASN A N 1
ATOM 655 C CA . ASN A 1 79 ? 4.059 -15.494 -3.144 1.00 83.00 79 ASN A CA 1
ATOM 656 C C . ASN A 1 79 ? 3.004 -14.505 -2.626 1.00 83.00 79 ASN A C 1
ATOM 658 O O . ASN A 1 79 ? 2.933 -13.386 -3.108 1.00 83.00 79 ASN A O 1
ATOM 662 N N . LEU A 1 80 ? 2.203 -14.909 -1.635 1.00 86.69 80 LEU A N 1
ATOM 663 C CA . LEU A 1 80 ? 1.120 -14.084 -1.063 1.00 86.69 80 LEU A CA 1
ATOM 664 C C . LEU A 1 80 ? 1.573 -13.176 0.094 1.00 86.69 80 LEU A C 1
ATOM 666 O O . LEU A 1 80 ? 0.786 -12.769 0.952 1.00 86.69 80 LEU A O 1
ATOM 670 N N . LYS A 1 81 ? 2.878 -12.908 0.177 1.00 92.44 81 LYS A N 1
ATOM 671 C CA . LYS A 1 81 ? 3.470 -12.192 1.304 1.00 92.44 81 LYS A CA 1
ATOM 672 C C . LYS A 1 81 ? 2.959 -10.753 1.415 1.00 92.44 81 LYS A C 1
ATOM 674 O O . LYS A 1 81 ? 2.833 -10.265 2.539 1.00 92.44 81 LYS A O 1
ATOM 679 N N . LEU A 1 82 ? 2.683 -10.076 0.302 1.00 95.38 82 LEU A N 1
ATOM 680 C CA . LEU A 1 82 ? 2.166 -8.710 0.313 1.00 95.38 82 LEU A CA 1
ATOM 681 C C . LEU A 1 82 ? 0.730 -8.689 0.855 1.00 95.38 82 LEU A C 1
ATOM 683 O O . LEU A 1 82 ? 0.471 -7.960 1.816 1.00 95.38 82 LEU A O 1
ATOM 687 N N . SER A 1 83 ? -0.156 -9.544 0.334 1.00 93.69 83 SER A N 1
ATOM 688 C CA . SER A 1 83 ? -1.517 -9.733 0.863 1.00 93.69 83 SER A CA 1
ATOM 689 C C . SER A 1 83 ? -1.510 -10.044 2.359 1.00 93.69 83 SER A C 1
ATOM 691 O O . SER A 1 83 ? -2.238 -9.414 3.133 1.00 93.69 83 SER A O 1
ATOM 693 N N . ASP A 1 84 ? -0.658 -10.983 2.785 1.00 92.06 84 ASP A N 1
ATOM 694 C CA . ASP A 1 84 ? -0.538 -11.388 4.186 1.00 92.06 84 ASP A CA 1
ATOM 695 C C . ASP A 1 84 ? -0.176 -10.192 5.075 1.00 92.06 84 ASP A C 1
ATOM 697 O O . ASP A 1 84 ? -0.790 -9.983 6.123 1.00 92.06 84 ASP A O 1
ATOM 701 N N . MET A 1 85 ? 0.808 -9.380 4.673 1.00 94.38 85 MET A N 1
ATOM 702 C CA . MET A 1 85 ? 1.247 -8.225 5.465 1.00 94.38 85 MET A CA 1
ATOM 703 C C . MET A 1 85 ? 0.229 -7.085 5.473 1.00 94.38 85 MET A C 1
ATOM 705 O O . MET A 1 85 ? 0.058 -6.427 6.502 1.00 94.38 85 MET A O 1
ATOM 709 N N . LEU A 1 86 ? -0.500 -6.872 4.378 1.00 93.75 86 LEU A N 1
ATOM 710 C CA . LEU A 1 86 ? -1.546 -5.850 4.313 1.00 93.75 86 LEU A CA 1
ATOM 711 C C . LEU A 1 86 ? -2.785 -6.237 5.130 1.00 93.75 86 LEU A C 1
ATOM 713 O O . LEU A 1 86 ? -3.401 -5.365 5.735 1.00 93.75 86 LEU A O 1
ATOM 717 N N . ARG A 1 87 ? -3.118 -7.531 5.232 1.00 86.94 87 ARG A N 1
ATOM 718 C CA . ARG A 1 87 ? -4.286 -7.999 5.999 1.00 86.94 87 ARG A CA 1
ATOM 719 C C . ARG A 1 87 ? -3.986 -8.321 7.464 1.00 86.94 87 ARG A C 1
ATOM 721 O O . ARG A 1 87 ? -4.916 -8.327 8.263 1.00 86.94 87 ARG A O 1
ATOM 728 N N . ARG A 1 88 ? -2.726 -8.553 7.864 1.00 81.00 88 ARG A N 1
ATOM 729 C CA . ARG A 1 88 ? -2.390 -9.139 9.187 1.00 81.00 88 ARG A CA 1
ATOM 730 C C . ARG A 1 88 ? -2.967 -8.416 10.406 1.00 81.00 88 ARG A C 1
ATOM 732 O O . ARG A 1 88 ? -3.163 -9.039 11.446 1.00 81.00 88 ARG A O 1
ATOM 739 N N . SER A 1 89 ? -3.173 -7.104 10.305 1.00 75.88 89 SER A N 1
ATOM 740 C CA . SER A 1 89 ? -3.530 -6.257 11.445 1.00 75.88 89 SER A CA 1
ATOM 741 C C . SER A 1 89 ? -5.053 -6.078 11.590 1.00 75.88 89 SER A C 1
ATOM 743 O O . SER A 1 89 ? -5.539 -5.818 12.695 1.00 75.88 89 SER A O 1
ATOM 745 N N . SER A 1 90 ? -5.814 -6.278 10.509 1.00 77.50 90 SER A N 1
ATOM 746 C CA . SER A 1 90 ? -7.275 -6.164 10.474 1.00 77.50 90 SER A CA 1
ATOM 747 C C . SER A 1 90 ? -7.919 -7.551 10.455 1.00 77.50 90 SER A C 1
ATOM 749 O O . SER A 1 90 ? -7.502 -8.436 9.717 1.00 77.50 90 SER A O 1
ATOM 751 N N . ASN A 1 91 ? -8.964 -7.757 11.250 1.00 75.31 91 ASN A N 1
ATOM 752 C CA . ASN A 1 91 ? -9.715 -9.010 11.277 1.00 75.31 91 ASN A CA 1
ATOM 753 C C . ASN A 1 91 ? -11.223 -8.736 11.397 1.00 75.31 91 ASN A C 1
ATOM 755 O O . ASN A 1 91 ? -11.678 -7.594 11.354 1.00 75.31 91 ASN A O 1
ATOM 759 N N . GLN A 1 92 ? -12.014 -9.798 11.553 1.00 69.62 92 GLN A N 1
ATOM 760 C CA . GLN A 1 92 ? -13.472 -9.689 11.665 1.00 69.62 92 GLN A CA 1
ATOM 761 C C . GLN A 1 92 ? -13.951 -8.953 12.926 1.00 69.62 92 GLN A C 1
ATOM 763 O O . GLN A 1 92 ? -15.121 -8.595 13.002 1.00 69.62 92 GLN A O 1
ATOM 768 N N . THR A 1 93 ? -13.105 -8.774 13.945 1.00 68.38 93 THR A N 1
ATOM 769 C CA . THR A 1 93 ? -13.500 -8.121 15.202 1.00 68.38 93 THR A CA 1
ATOM 770 C C . THR A 1 93 ? -13.015 -6.680 15.268 1.00 68.38 93 THR A C 1
ATOM 772 O O . THR A 1 93 ? -13.760 -5.821 15.729 1.00 68.38 93 THR A O 1
ATOM 775 N N . HIS A 1 94 ? -11.816 -6.387 14.771 1.00 82.75 94 HIS A N 1
ATOM 776 C CA . HIS A 1 94 ? -11.217 -5.060 14.809 1.00 82.75 94 HIS A CA 1
ATOM 777 C C . HIS A 1 94 ? -10.490 -4.691 13.523 1.00 82.75 94 HIS A C 1
ATOM 779 O O . HIS A 1 94 ? -9.872 -5.529 12.865 1.00 82.75 94 HIS A O 1
ATOM 785 N N . HIS A 1 95 ? -10.478 -3.396 13.236 1.00 90.38 95 HIS A N 1
ATOM 786 C CA . HIS A 1 95 ? -9.704 -2.819 12.154 1.00 90.38 95 HIS A CA 1
ATOM 787 C C . HIS A 1 95 ? -8.443 -2.132 12.687 1.00 90.38 95 HIS A C 1
ATOM 789 O O . HIS A 1 95 ? -8.461 -1.483 13.737 1.00 90.38 95 HIS A O 1
ATOM 795 N N . LYS A 1 96 ? -7.339 -2.301 11.960 1.00 92.81 96 LYS A N 1
ATOM 796 C CA . LYS A 1 96 ? -6.056 -1.634 12.190 1.00 92.81 96 LYS A CA 1
ATOM 797 C C . LYS A 1 96 ? -5.368 -1.420 10.852 1.00 92.81 96 LYS A C 1
ATOM 799 O O . LYS A 1 96 ? -5.460 -2.288 9.985 1.00 92.81 96 LYS A O 1
ATOM 804 N N . LEU A 1 97 ? -4.629 -0.323 10.746 1.00 94.38 97 LEU A N 1
ATOM 805 C CA . LEU A 1 97 ? -3.856 -0.011 9.555 1.00 94.38 97 LEU A CA 1
ATOM 806 C C . LEU A 1 97 ? -2.549 -0.808 9.496 1.00 94.38 97 LEU A C 1
ATOM 808 O O . LEU A 1 97 ? -1.807 -0.923 10.482 1.00 94.38 97 LEU A O 1
ATOM 812 N N . SER A 1 98 ? -2.246 -1.300 8.301 1.00 96.44 98 SER A N 1
ATOM 813 C CA . SER A 1 98 ? -0.884 -1.638 7.909 1.00 96.44 98 SER A CA 1
ATOM 814 C C . SER A 1 98 ? -0.152 -0.383 7.428 1.00 96.44 98 SER A C 1
ATOM 816 O O . SER A 1 98 ? -0.746 0.551 6.889 1.00 96.44 98 SER A O 1
ATOM 818 N N . VAL A 1 99 ? 1.156 -0.332 7.645 1.00 97.19 99 VAL A N 1
ATOM 819 C CA . VAL A 1 99 ? 1.972 0.836 7.307 1.00 97.19 99 VAL A CA 1
ATOM 820 C C . VAL A 1 99 ? 3.042 0.442 6.309 1.00 97.19 99 VAL A C 1
ATOM 822 O O . VAL A 1 99 ? 3.770 -0.533 6.505 1.00 97.19 99 VAL A O 1
ATOM 825 N N . ILE A 1 100 ? 3.137 1.223 5.240 1.00 98.31 100 ILE A N 1
ATOM 826 C CA . ILE A 1 100 ? 4.082 1.027 4.150 1.00 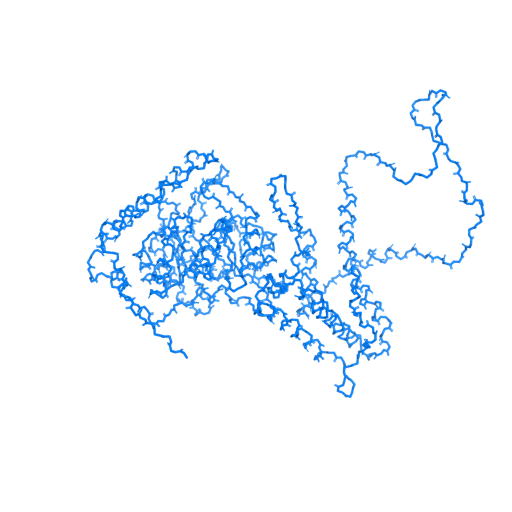98.31 100 ILE A CA 1
ATOM 827 C C . ILE A 1 100 ? 5.128 2.141 4.191 1.00 98.31 100 ILE A C 1
ATOM 829 O O . ILE A 1 100 ? 4.771 3.319 4.208 1.00 98.31 100 ILE A O 1
ATOM 833 N N . ALA A 1 101 ? 6.410 1.785 4.179 1.00 97.81 101 ALA A N 1
ATOM 834 C CA . ALA A 1 101 ? 7.499 2.746 4.022 1.00 97.81 101 ALA A CA 1
ATOM 835 C C . ALA A 1 101 ? 7.836 2.934 2.538 1.00 97.81 101 ALA A C 1
ATOM 837 O O . ALA A 1 101 ? 8.173 1.968 1.860 1.00 97.81 101 ALA A O 1
ATOM 838 N N . ASP A 1 102 ? 7.793 4.167 2.033 1.00 96.75 102 ASP A N 1
ATOM 839 C CA . ASP A 1 102 ? 8.285 4.522 0.695 1.00 96.75 102 ASP A CA 1
ATOM 840 C C . ASP A 1 102 ? 9.764 4.919 0.769 1.00 96.75 102 ASP A C 1
ATOM 842 O O . ASP A 1 102 ? 10.104 6.090 0.956 1.00 96.75 102 ASP A O 1
ATOM 846 N N . MET A 1 103 ? 10.642 3.915 0.665 1.00 94.75 103 MET A N 1
ATOM 847 C CA . MET A 1 103 ? 12.094 4.064 0.739 1.00 94.75 103 MET A CA 1
ATOM 848 C C . MET A 1 103 ? 12.617 4.660 -0.574 1.00 94.75 103 MET A C 1
ATOM 850 O O . MET A 1 103 ? 12.834 3.955 -1.566 1.00 94.75 103 MET A O 1
ATOM 854 N N . LYS A 1 104 ? 12.783 5.987 -0.583 1.00 91.50 104 LYS A N 1
ATOM 855 C CA . LYS A 1 104 ? 13.302 6.772 -1.711 1.00 91.50 104 LYS A CA 1
ATOM 856 C C . LYS A 1 104 ? 14.337 7.786 -1.253 1.00 91.50 104 LYS A C 1
ATOM 858 O O . LYS A 1 104 ? 14.179 8.393 -0.194 1.00 91.50 104 LYS A O 1
ATOM 863 N N . ARG A 1 105 ? 15.356 8.015 -2.083 1.00 91.94 105 ARG A N 1
ATOM 864 C CA . ARG A 1 105 ? 16.372 9.043 -1.818 1.00 91.94 105 ARG A CA 1
ATOM 865 C C . ARG A 1 105 ? 15.908 10.428 -2.237 1.00 91.94 105 ARG A C 1
ATOM 867 O O . ARG A 1 105 ? 16.153 11.391 -1.524 1.00 91.94 105 ARG A O 1
ATOM 874 N N . ARG A 1 106 ? 15.173 10.522 -3.345 1.00 89.56 106 ARG A N 1
ATOM 875 C CA . ARG A 1 106 ? 14.603 11.774 -3.857 1.00 89.56 106 ARG A CA 1
ATOM 876 C C . ARG A 1 106 ? 13.177 11.588 -4.363 1.00 89.56 106 ARG A C 1
ATOM 878 O O . ARG A 1 106 ? 12.682 10.468 -4.486 1.00 89.56 106 ARG A O 1
ATOM 885 N N . THR A 1 107 ? 12.497 12.695 -4.630 1.00 84.19 107 THR A N 1
ATOM 886 C CA . THR A 1 107 ? 11.166 12.709 -5.238 1.00 84.19 107 THR A CA 1
ATOM 887 C C . THR A 1 107 ? 11.103 13.731 -6.378 1.00 84.19 107 THR A C 1
ATOM 889 O O . THR A 1 107 ? 11.574 14.852 -6.201 1.00 84.19 107 THR A O 1
ATOM 892 N N . PRO A 1 108 ? 10.485 13.400 -7.529 1.00 75.00 108 PRO A N 1
ATOM 893 C CA . PRO A 1 108 ? 10.319 14.342 -8.641 1.00 75.00 108 PRO A CA 1
ATOM 894 C C . PRO A 1 108 ? 9.215 15.383 -8.378 1.00 75.00 108 PRO A C 1
ATOM 896 O O . PRO A 1 108 ? 9.045 16.333 -9.139 1.00 75.00 108 PRO A O 1
ATOM 899 N N . THR A 1 109 ? 8.435 15.208 -7.306 1.00 71.31 109 THR A N 1
ATOM 900 C CA . THR A 1 109 ? 7.370 16.132 -6.899 1.00 71.31 109 THR A CA 1
ATOM 901 C C . THR A 1 109 ? 7.964 17.429 -6.362 1.00 71.31 109 THR A C 1
ATOM 903 O O . THR A 1 109 ? 8.429 17.467 -5.218 1.00 71.31 109 THR A O 1
ATOM 906 N N . HIS A 1 110 ? 7.904 18.488 -7.164 1.00 59.12 110 HIS A N 1
ATOM 907 C CA . HIS A 1 110 ? 8.477 19.781 -6.822 1.00 59.12 110 HIS A CA 1
ATOM 908 C C . HIS A 1 110 ? 7.667 20.420 -5.691 1.00 59.12 110 HIS A C 1
ATOM 910 O O . HIS A 1 110 ? 6.503 20.769 -5.878 1.00 59.12 110 HIS A O 1
ATOM 916 N N . ASN A 1 111 ? 8.264 20.581 -4.514 1.00 57.69 111 ASN A N 1
ATOM 917 C CA . ASN A 1 111 ? 7.730 21.499 -3.516 1.00 57.69 111 ASN A CA 1
ATOM 918 C C . ASN A 1 111 ? 8.607 22.757 -3.549 1.00 57.69 111 ASN A C 1
ATOM 920 O O . ASN A 1 111 ? 9.794 22.631 -3.266 1.00 57.69 111 ASN A O 1
ATOM 924 N N . PRO A 1 112 ? 8.086 23.946 -3.903 1.00 50.38 112 PRO A N 1
ATOM 925 C CA . PRO A 1 112 ? 8.884 25.174 -3.926 1.00 50.38 112 PRO A CA 1
ATOM 926 C C . PRO A 1 112 ? 9.615 25.461 -2.606 1.00 50.38 112 PRO A C 1
ATOM 928 O O . PRO A 1 112 ? 10.631 26.145 -2.611 1.00 50.38 112 PRO A O 1
ATOM 931 N N . THR A 1 113 ? 9.111 24.938 -1.485 1.00 48.47 113 THR A N 1
ATOM 932 C CA . THR A 1 113 ? 9.628 25.218 -0.141 1.00 48.47 113 THR A CA 1
ATOM 933 C C . THR A 1 113 ? 10.501 24.109 0.453 1.00 48.47 113 THR A C 1
ATOM 935 O O . THR A 1 113 ? 10.934 24.247 1.595 1.00 48.47 113 THR A O 1
ATOM 938 N N . CYS A 1 114 ? 10.734 22.989 -0.241 1.00 56.94 114 CYS A N 1
ATOM 939 C CA . CYS A 1 114 ? 11.509 21.869 0.311 1.00 56.94 114 CYS A CA 1
ATOM 940 C C . CYS A 1 114 ? 12.432 21.242 -0.733 1.00 56.94 114 CYS A C 1
ATOM 942 O O . CYS A 1 114 ? 12.054 21.118 -1.896 1.00 56.94 114 CYS A O 1
ATOM 944 N N . ASP A 1 115 ? 13.602 20.779 -0.285 1.00 69.00 115 ASP A N 1
ATOM 945 C CA . ASP A 1 115 ? 14.502 19.964 -1.101 1.00 69.00 115 ASP A CA 1
ATOM 946 C C . ASP A 1 115 ? 13.776 18.697 -1.604 1.00 69.00 115 ASP A C 1
ATOM 948 O O . ASP A 1 115 ? 12.889 18.143 -0.944 1.00 69.00 115 ASP A O 1
ATOM 952 N N . ASN A 1 116 ? 14.146 18.250 -2.802 1.00 78.69 116 ASN A N 1
ATOM 953 C CA . ASN A 1 116 ? 13.646 17.021 -3.406 1.00 78.69 116 ASN A CA 1
ATOM 954 C C . ASN A 1 116 ? 14.261 15.773 -2.756 1.00 78.69 116 ASN A C 1
ATOM 956 O O . ASN A 1 116 ? 13.744 14.675 -2.971 1.00 78.69 116 ASN A O 1
ATOM 960 N N . ASN A 1 117 ? 15.334 15.923 -1.975 1.00 84.44 117 ASN A N 1
ATOM 961 C CA . ASN A 1 117 ? 15.906 14.850 -1.166 1.00 84.44 117 ASN A CA 1
ATOM 962 C C . ASN A 1 117 ? 14.954 14.433 -0.033 1.00 84.44 117 ASN A C 1
ATOM 964 O O . ASN A 1 117 ? 14.310 15.257 0.613 1.00 84.44 117 ASN A O 1
ATOM 968 N N . VAL A 1 118 ? 14.855 13.125 0.194 1.00 84.50 118 VAL A N 1
ATOM 969 C CA . VAL A 1 118 ? 13.968 12.504 1.184 1.00 84.50 118 VAL A CA 1
ATOM 970 C C . VAL A 1 118 ? 14.813 11.745 2.201 1.00 84.50 118 VAL A C 1
ATOM 972 O O . VAL A 1 118 ? 14.999 12.219 3.314 1.00 84.50 118 VAL A O 1
ATOM 975 N N . LEU A 1 119 ? 15.367 10.592 1.828 1.00 87.56 119 LEU A N 1
ATOM 976 C CA . LEU A 1 119 ? 16.241 9.816 2.702 1.00 87.56 119 LEU A CA 1
ATOM 977 C C . LEU A 1 119 ? 17.682 9.853 2.194 1.00 87.56 119 LEU A C 1
ATOM 979 O O . LEU A 1 119 ? 17.935 9.725 0.999 1.00 87.56 119 LEU A O 1
ATOM 983 N N . SER A 1 120 ? 18.633 9.941 3.119 1.00 87.62 120 SER A N 1
ATOM 984 C CA . SER A 1 120 ? 20.051 9.745 2.827 1.00 87.62 120 SER A CA 1
ATOM 985 C C . SER A 1 120 ? 20.503 8.424 3.434 1.00 87.62 120 SER A C 1
ATOM 987 O O . SER A 1 120 ? 20.483 8.261 4.652 1.00 87.62 120 SER A O 1
ATOM 989 N N . TYR A 1 121 ? 20.854 7.457 2.585 1.00 87.88 121 TYR A N 1
ATOM 990 C CA . TYR A 1 121 ? 21.365 6.159 3.020 1.00 87.88 121 TYR A CA 1
ATOM 991 C C . TYR A 1 121 ? 22.267 5.519 1.963 1.00 87.88 121 TYR A C 1
ATOM 993 O O . TYR A 1 121 ? 21.978 5.545 0.760 1.00 87.88 121 TYR A O 1
ATOM 1001 N N . SER A 1 122 ? 23.348 4.899 2.439 1.00 87.81 122 SER A N 1
ATOM 1002 C CA . SER A 1 122 ? 24.286 4.102 1.641 1.00 87.81 122 SER A CA 1
ATOM 1003 C C . SER A 1 122 ? 23.938 2.610 1.658 1.00 87.81 122 SER A C 1
ATOM 1005 O O . SER A 1 122 ? 24.107 1.935 0.643 1.00 87.81 122 SER A O 1
ATOM 1007 N N . ASN A 1 123 ? 23.408 2.099 2.778 1.00 93.00 123 ASN A N 1
ATOM 1008 C CA . ASN A 1 123 ? 23.034 0.697 2.940 1.00 93.00 123 ASN A CA 1
ATOM 1009 C C . ASN A 1 123 ? 21.499 0.515 3.003 1.00 93.00 123 ASN A C 1
ATOM 1011 O O . ASN A 1 123 ? 20.897 0.704 4.061 1.00 93.00 123 ASN A O 1
ATOM 1015 N N . PRO A 1 124 ? 20.840 0.113 1.899 1.00 94.62 124 PRO A N 1
ATOM 1016 C CA . PRO A 1 124 ? 19.390 -0.117 1.874 1.00 94.62 124 PRO A CA 1
ATOM 1017 C C . PRO A 1 124 ? 18.951 -1.311 2.745 1.00 94.62 124 PRO A C 1
ATOM 1019 O O . PRO A 1 124 ? 17.789 -1.393 3.146 1.00 94.62 124 PRO A O 1
ATOM 1022 N N . GLY A 1 125 ? 19.863 -2.239 3.056 1.00 94.56 125 GLY A N 1
ATOM 1023 C CA . GLY A 1 125 ? 19.601 -3.377 3.938 1.00 94.56 125 GLY A CA 1
ATOM 1024 C C . GLY A 1 125 ? 19.406 -2.952 5.392 1.00 94.56 125 GLY A C 1
ATOM 1025 O O . GLY A 1 125 ? 18.399 -3.303 6.005 1.00 94.56 125 GLY A O 1
ATOM 1026 N N . GLU A 1 126 ? 20.314 -2.125 5.912 1.00 94.69 126 GLU A N 1
ATOM 1027 C CA . GLU A 1 126 ? 20.224 -1.559 7.269 1.00 94.69 126 GLU A CA 1
ATOM 1028 C C . GLU A 1 126 ? 18.968 -0.699 7.451 1.00 94.69 126 GLU A C 1
ATOM 1030 O O . GLU A 1 126 ? 18.269 -0.811 8.463 1.00 94.69 126 GLU A O 1
ATOM 1035 N N . VAL A 1 127 ? 18.634 0.117 6.445 1.00 94.12 127 VAL A N 1
ATOM 1036 C CA . VAL A 1 127 ? 17.391 0.902 6.443 1.00 94.12 127 VAL A CA 1
ATOM 1037 C C . VAL A 1 127 ? 16.172 -0.018 6.469 1.00 94.12 127 VAL A C 1
ATOM 1039 O O . VAL A 1 127 ? 15.257 0.210 7.259 1.00 94.12 127 VAL A O 1
ATOM 1042 N N . GLY A 1 128 ? 16.176 -1.096 5.679 1.00 95.12 128 GLY A N 1
ATOM 1043 C CA . GLY A 1 128 ? 15.107 -2.092 5.690 1.00 95.12 128 GLY A CA 1
ATOM 1044 C C . GLY A 1 128 ? 14.901 -2.726 7.069 1.00 95.12 128 GLY A C 1
ATOM 1045 O O . GLY A 1 128 ? 13.771 -2.788 7.554 1.00 95.12 128 GLY A O 1
ATOM 1046 N N . VAL A 1 129 ? 15.980 -3.142 7.740 1.00 95.19 129 VAL A N 1
ATOM 1047 C CA . VAL A 1 129 ? 15.927 -3.706 9.105 1.00 95.19 129 VAL A CA 1
ATOM 1048 C C . VAL A 1 129 ? 15.430 -2.674 10.121 1.00 95.19 129 VAL A C 1
ATOM 1050 O O . VAL A 1 129 ? 14.635 -3.004 11.006 1.00 95.19 129 VAL A O 1
ATOM 1053 N N . SER A 1 130 ? 15.835 -1.414 9.968 1.00 93.69 130 SER A N 1
ATOM 1054 C CA . SER A 1 130 ? 15.370 -0.311 10.816 1.00 93.69 130 SER A CA 1
ATOM 1055 C C . SER A 1 130 ? 13.867 -0.068 10.640 1.00 93.69 130 SER A C 1
ATOM 1057 O O . SER A 1 130 ? 13.140 0.054 11.625 1.00 93.69 130 SER A O 1
ATOM 1059 N N . MET A 1 131 ? 13.368 -0.088 9.400 1.00 94.69 131 MET A N 1
ATOM 1060 C CA . MET A 1 131 ? 11.934 0.009 9.097 1.00 94.69 131 MET A CA 1
ATOM 1061 C C . MET A 1 131 ? 11.150 -1.189 9.654 1.00 94.69 131 MET A C 1
ATOM 1063 O O . MET A 1 131 ? 10.094 -1.010 10.260 1.00 94.69 131 MET A O 1
ATOM 1067 N N . ALA A 1 132 ? 11.675 -2.408 9.525 1.00 94.50 132 ALA A N 1
ATOM 1068 C CA . ALA A 1 132 ? 11.053 -3.587 10.126 1.00 94.50 132 ALA A CA 1
ATOM 1069 C C . ALA A 1 132 ? 10.934 -3.440 11.655 1.00 94.50 132 ALA A C 1
ATOM 1071 O O . ALA A 1 132 ? 9.862 -3.656 12.220 1.00 94.50 132 ALA A O 1
ATOM 1072 N N . SER A 1 133 ? 12.008 -2.984 12.307 1.00 92.25 133 SER A N 1
ATOM 1073 C CA . SER A 1 133 ? 12.057 -2.752 13.757 1.00 92.25 133 SER A CA 1
ATOM 1074 C C . SER A 1 133 ? 11.104 -1.638 14.210 1.00 92.25 133 SER A C 1
ATOM 1076 O O . SER A 1 133 ? 10.528 -1.718 15.291 1.00 92.25 133 SER A O 1
ATOM 1078 N N . ALA A 1 134 ? 10.881 -0.624 13.368 1.00 92.38 134 ALA A N 1
ATOM 1079 C CA . ALA A 1 134 ? 9.908 0.444 13.606 1.00 92.38 134 ALA A CA 1
ATOM 1080 C C . ALA A 1 134 ? 8.441 0.005 13.404 1.00 92.38 134 ALA A C 1
ATOM 1082 O O . ALA A 1 134 ? 7.524 0.770 13.702 1.00 92.38 134 ALA A O 1
ATOM 1083 N N . GLY A 1 135 ? 8.200 -1.217 12.914 1.00 92.94 135 GLY A N 1
ATOM 1084 C CA . GLY A 1 135 ? 6.862 -1.792 12.768 1.00 92.94 135 GLY A CA 1
ATOM 1085 C C . GLY A 1 135 ? 6.200 -1.571 11.407 1.00 92.94 135 GLY A C 1
ATOM 1086 O O . GLY A 1 135 ? 4.977 -1.713 11.313 1.00 92.94 135 GLY A O 1
ATOM 1087 N N . PHE A 1 136 ? 6.971 -1.237 10.365 1.00 96.00 136 PHE A N 1
ATOM 1088 C CA . PHE A 1 136 ? 6.464 -1.214 8.990 1.00 96.00 136 PHE A CA 1
ATOM 1089 C C . PHE A 1 136 ? 6.107 -2.627 8.513 1.00 96.00 136 PHE A C 1
ATOM 1091 O O . PHE A 1 136 ? 6.837 -3.588 8.746 1.00 96.00 136 PHE A O 1
ATOM 1098 N N . ASP A 1 137 ? 4.967 -2.753 7.837 1.00 97.00 137 ASP A N 1
ATOM 1099 C CA . ASP A 1 137 ? 4.439 -4.031 7.351 1.00 97.00 137 ASP A CA 1
ATOM 1100 C C . ASP A 1 137 ? 4.890 -4.310 5.902 1.00 97.00 137 ASP A C 1
ATOM 1102 O O . ASP A 1 137 ? 5.050 -5.466 5.499 1.00 97.00 137 ASP A O 1
ATOM 1106 N N . VAL A 1 138 ? 5.136 -3.250 5.126 1.00 98.25 138 VAL A N 1
ATOM 1107 C CA . VAL A 1 138 ? 5.601 -3.302 3.731 1.00 98.25 138 VAL A CA 1
ATOM 1108 C C . VAL A 1 138 ? 6.653 -2.214 3.499 1.00 98.25 138 VAL A C 1
ATOM 1110 O O . VAL A 1 138 ? 6.566 -1.124 4.064 1.00 98.25 138 VAL A O 1
ATOM 1113 N N . ILE A 1 139 ? 7.640 -2.492 2.654 1.00 98.44 139 ILE A N 1
ATOM 1114 C CA . ILE A 1 139 ? 8.661 -1.536 2.223 1.00 98.44 139 ILE A CA 1
ATOM 1115 C C . ILE A 1 139 ? 8.610 -1.445 0.701 1.00 98.44 139 ILE A C 1
ATOM 1117 O O . ILE A 1 139 ? 8.801 -2.437 -0.003 1.00 98.44 139 ILE A O 1
ATOM 1121 N N . PHE A 1 140 ? 8.351 -0.247 0.192 1.00 98.50 140 PHE A N 1
ATOM 1122 C CA . PHE A 1 140 ? 8.504 0.080 -1.217 1.00 98.50 140 PHE A CA 1
ATOM 1123 C C . PHE A 1 140 ? 9.952 0.489 -1.453 1.00 98.50 140 PHE A C 1
ATOM 1125 O O . PHE A 1 140 ? 10.408 1.506 -0.929 1.00 98.50 140 PHE A O 1
ATOM 1132 N N . VAL A 1 141 ? 10.671 -0.305 -2.239 1.00 98.12 141 VAL A N 1
ATOM 1133 C CA . VAL A 1 141 ? 12.046 -0.011 -2.641 1.00 98.12 141 VAL A CA 1
ATOM 1134 C C . VAL A 1 141 ? 11.996 0.659 -4.004 1.00 98.12 141 VAL A C 1
ATOM 1136 O O . VAL A 1 141 ? 11.553 0.045 -4.976 1.00 98.12 141 VAL A O 1
ATOM 1139 N N . ASN A 1 142 ? 12.412 1.924 -4.075 1.00 96.62 142 ASN A N 1
ATOM 1140 C CA . ASN A 1 142 ? 12.458 2.635 -5.350 1.00 96.62 142 ASN A CA 1
ATOM 1141 C C . ASN A 1 142 ? 13.699 2.196 -6.134 1.00 96.62 142 ASN A C 1
ATOM 1143 O O . ASN A 1 142 ? 14.812 2.281 -5.615 1.00 96.62 142 ASN A O 1
ATOM 1147 N N . THR A 1 143 ? 13.505 1.744 -7.371 1.00 96.00 143 THR A N 1
ATOM 1148 C CA . THR A 1 143 ? 14.584 1.265 -8.257 1.00 96.00 143 THR A CA 1
ATOM 1149 C C . THR A 1 143 ? 14.914 2.242 -9.382 1.00 96.00 143 THR A C 1
ATOM 1151 O O . THR A 1 143 ? 16.002 2.161 -9.940 1.00 96.00 143 THR A O 1
ATOM 1154 N N . ASP A 1 144 ? 14.046 3.225 -9.632 1.00 93.62 144 ASP A N 1
ATOM 1155 C CA . ASP A 1 144 ? 14.280 4.295 -10.601 1.00 93.62 144 ASP A CA 1
ATOM 1156 C C . ASP A 1 144 ? 15.430 5.209 -10.143 1.00 93.62 144 ASP A C 1
ATOM 1158 O O . ASP A 1 144 ? 15.314 5.970 -9.167 1.00 93.62 144 ASP A O 1
ATOM 1162 N N . GLU A 1 145 ? 16.545 5.137 -10.868 1.00 90.44 145 GLU A N 1
ATOM 1163 C CA . GLU A 1 145 ? 17.737 5.919 -10.568 1.00 90.44 145 GLU A CA 1
ATOM 1164 C C . GLU A 1 145 ? 17.502 7.404 -10.821 1.00 90.44 145 GLU A C 1
ATOM 1166 O O . GLU A 1 145 ? 17.721 8.216 -9.923 1.00 90.44 145 GLU A O 1
ATOM 1171 N N . VAL A 1 146 ? 17.015 7.777 -12.004 1.00 86.62 146 VAL A N 1
ATOM 1172 C CA . VAL A 1 146 ? 16.957 9.167 -12.485 1.00 86.62 146 VAL A CA 1
ATOM 1173 C C . VAL A 1 146 ? 16.049 10.037 -11.612 1.00 86.62 146 VAL A C 1
ATOM 1175 O O . VAL A 1 146 ? 16.459 11.108 -11.157 1.00 86.62 146 VAL A O 1
ATOM 1178 N N . ASN A 1 147 ? 14.838 9.568 -11.324 1.00 85.12 147 ASN A N 1
ATOM 1179 C CA . ASN A 1 147 ? 13.773 10.363 -10.714 1.00 85.12 147 ASN A CA 1
ATOM 1180 C C . ASN A 1 147 ? 13.706 10.197 -9.196 1.00 85.12 147 ASN A C 1
ATOM 1182 O O . ASN A 1 147 ? 13.398 11.155 -8.482 1.00 85.12 147 ASN A O 1
ATOM 1186 N N . TYR A 1 148 ? 13.997 8.994 -8.694 1.00 88.69 148 TYR A N 1
ATOM 1187 C CA . TYR A 1 148 ? 13.862 8.650 -7.272 1.00 88.69 148 TYR A CA 1
ATOM 1188 C C . TYR A 1 148 ? 15.198 8.386 -6.573 1.00 88.69 148 TYR A C 1
ATOM 1190 O O . TYR A 1 148 ? 15.241 8.310 -5.339 1.00 88.69 148 TYR A O 1
ATOM 1198 N N . GLY A 1 149 ? 16.304 8.336 -7.328 1.00 90.00 149 GLY A N 1
ATOM 1199 C CA . GLY A 1 149 ? 17.633 8.067 -6.770 1.00 90.00 149 GLY A CA 1
ATOM 1200 C C . GLY A 1 149 ? 17.727 6.651 -6.221 1.00 90.00 149 GLY A C 1
ATOM 1201 O O . GLY A 1 149 ? 18.454 6.417 -5.258 1.00 90.00 149 GLY A O 1
ATOM 1202 N N . GLY A 1 150 ? 16.909 5.750 -6.761 1.00 92.88 150 GLY A N 1
ATOM 1203 C CA . GLY A 1 150 ? 16.950 4.327 -6.487 1.00 92.88 150 GLY A CA 1
ATOM 1204 C C . GLY A 1 150 ? 18.132 3.658 -7.171 1.00 92.88 150 GLY A C 1
ATOM 1205 O O . GLY A 1 150 ? 18.940 4.313 -7.822 1.00 92.88 150 GLY A O 1
ATOM 1206 N N . HIS A 1 151 ? 18.220 2.347 -6.999 1.00 94.94 151 HIS A N 1
ATOM 1207 C CA . HIS A 1 151 ? 19.099 1.487 -7.780 1.00 94.94 151 HIS A CA 1
ATOM 1208 C C . HIS A 1 151 ? 18.539 0.065 -7.730 1.00 94.94 151 HIS A C 1
ATOM 1210 O O . HIS A 1 151 ? 18.071 -0.380 -6.681 1.00 94.94 151 HIS A O 1
ATOM 1216 N N . ILE A 1 152 ? 18.625 -0.692 -8.823 1.00 94.75 152 ILE A N 1
ATOM 1217 C CA . ILE A 1 152 ? 18.028 -2.036 -8.901 1.00 94.75 152 ILE A CA 1
ATOM 1218 C C . ILE A 1 152 ? 18.557 -3.001 -7.818 1.00 94.75 152 ILE A C 1
ATOM 1220 O O . ILE A 1 152 ? 17.796 -3.719 -7.172 1.00 94.75 152 ILE A O 1
ATOM 1224 N N . ASN A 1 153 ? 19.862 -2.947 -7.527 1.00 95.38 153 ASN A N 1
ATOM 1225 C CA . ASN A 1 153 ? 20.490 -3.715 -6.441 1.00 95.38 153 ASN A CA 1
ATOM 1226 C C . ASN A 1 153 ? 19.969 -3.382 -5.033 1.00 95.38 153 ASN A C 1
ATOM 1228 O O . ASN A 1 153 ? 20.172 -4.198 -4.130 1.00 95.38 153 ASN A O 1
ATOM 1232 N N . ASP A 1 154 ? 19.324 -2.231 -4.812 1.00 96.94 154 ASP A N 1
ATOM 1233 C CA . ASP A 1 154 ? 18.763 -1.907 -3.497 1.00 96.94 154 ASP A CA 1
ATOM 1234 C C . ASP A 1 154 ? 17.684 -2.917 -3.112 1.00 96.94 154 ASP A C 1
ATOM 1236 O O . ASP A 1 154 ? 17.640 -3.358 -1.966 1.00 96.94 154 ASP A O 1
ATOM 1240 N N . LEU A 1 155 ? 16.895 -3.370 -4.089 1.00 96.81 155 LEU A N 1
ATOM 1241 C CA . LEU A 1 155 ? 15.853 -4.373 -3.900 1.00 96.81 155 LEU A CA 1
ATOM 1242 C C . LEU A 1 155 ? 16.429 -5.677 -3.326 1.00 96.81 155 LEU A C 1
ATOM 1244 O O . LEU A 1 155 ? 15.977 -6.164 -2.286 1.00 96.81 155 LEU A O 1
ATOM 1248 N N . TYR A 1 156 ? 17.488 -6.197 -3.954 1.00 96.62 156 TYR A N 1
ATOM 1249 C CA . TYR A 1 156 ? 18.124 -7.442 -3.524 1.00 96.62 156 TYR A CA 1
ATOM 1250 C C . TYR A 1 156 ? 18.882 -7.293 -2.200 1.00 96.62 156 TYR A C 1
ATOM 1252 O O . TYR A 1 156 ? 18.792 -8.168 -1.339 1.00 96.62 156 TYR A O 1
ATOM 1260 N N . LYS A 1 157 ? 19.588 -6.174 -1.989 1.00 97.62 157 LYS A N 1
ATOM 1261 C CA . LYS A 1 157 ? 20.286 -5.894 -0.721 1.00 97.62 157 LYS A CA 1
ATOM 1262 C C . LYS A 1 157 ? 19.309 -5.786 0.451 1.00 97.62 157 LYS A C 1
ATOM 1264 O O . LYS A 1 157 ? 19.560 -6.364 1.507 1.00 97.62 157 LYS A O 1
ATOM 1269 N N . THR A 1 158 ? 18.174 -5.113 0.259 1.00 97.69 158 THR A N 1
ATOM 1270 C CA . THR A 1 158 ? 17.101 -5.054 1.259 1.00 97.69 158 THR A CA 1
ATOM 1271 C C . THR A 1 158 ? 16.538 -6.444 1.547 1.00 97.69 158 THR A C 1
ATOM 1273 O O . THR A 1 158 ? 16.392 -6.811 2.714 1.00 97.69 158 THR A O 1
ATOM 1276 N N . PHE A 1 159 ? 16.300 -7.265 0.520 1.00 96.75 159 PHE A N 1
ATOM 1277 C CA . PHE A 1 159 ? 15.867 -8.651 0.712 1.00 96.75 159 PHE A CA 1
ATOM 1278 C C . PHE A 1 159 ? 16.881 -9.499 1.495 1.00 96.75 159 PHE A C 1
ATOM 1280 O O . PHE A 1 159 ? 16.481 -10.237 2.397 1.00 96.75 159 PHE A O 1
ATOM 1287 N N . LEU A 1 160 ? 18.177 -9.401 1.183 1.00 97.31 160 LEU A N 1
ATOM 1288 C CA . LEU A 1 160 ? 19.236 -10.188 1.829 1.00 97.31 160 LEU A CA 1
ATOM 1289 C C . LEU A 1 160 ? 19.343 -9.957 3.339 1.00 97.31 160 LEU A C 1
ATOM 1291 O O . LEU A 1 160 ? 19.624 -10.900 4.080 1.00 97.31 160 LEU A O 1
ATOM 1295 N N . GLU A 1 161 ? 19.098 -8.735 3.800 1.00 97.12 161 GLU A N 1
ATOM 1296 C CA . GLU A 1 161 ? 19.065 -8.443 5.232 1.00 97.12 161 GLU A CA 1
ATOM 1297 C C . GLU A 1 161 ? 17.730 -8.862 5.854 1.00 97.12 161 GLU A C 1
ATOM 1299 O O . GLU A 1 161 ? 17.698 -9.562 6.868 1.00 97.12 161 GLU A O 1
ATOM 1304 N N . LEU A 1 162 ? 16.610 -8.543 5.202 1.00 96.19 162 LEU A N 1
ATOM 1305 C CA . LEU A 1 162 ? 15.276 -8.829 5.730 1.00 96.19 162 LEU A CA 1
ATOM 1306 C C . LEU A 1 162 ? 14.925 -10.322 5.769 1.00 96.19 162 LEU A C 1
ATOM 1308 O O . LEU A 1 162 ? 14.129 -10.736 6.611 1.00 96.19 162 LEU A O 1
ATOM 1312 N N . ARG A 1 163 ? 15.519 -11.164 4.914 1.00 94.88 163 ARG A N 1
ATOM 1313 C CA . ARG A 1 163 ? 15.321 -12.628 4.955 1.00 94.88 163 ARG A CA 1
ATOM 1314 C C . ARG A 1 163 ? 15.870 -13.288 6.222 1.00 94.88 163 ARG A C 1
ATOM 1316 O O . ARG A 1 163 ? 15.550 -14.449 6.458 1.00 94.88 163 ARG A O 1
ATOM 1323 N N . LYS A 1 164 ? 16.715 -12.590 6.992 1.00 95.50 164 LYS A N 1
ATOM 1324 C CA . LYS A 1 164 ? 17.229 -13.063 8.287 1.00 95.50 164 LYS A CA 1
ATOM 1325 C C . LYS A 1 164 ? 16.150 -13.000 9.377 1.00 95.50 164 LYS A C 1
ATOM 1327 O O . LYS A 1 164 ? 16.266 -13.696 10.379 1.00 95.50 164 LYS A O 1
ATOM 1332 N N . LEU A 1 165 ? 15.101 -12.197 9.171 1.00 93.25 165 LEU A N 1
ATOM 1333 C CA . LEU A 1 165 ? 13.943 -12.104 10.060 1.00 93.25 165 LEU A CA 1
ATOM 1334 C C . LEU A 1 165 ? 12.973 -13.272 9.834 1.00 93.25 165 LEU A C 1
ATOM 1336 O O . LEU A 1 165 ? 12.886 -13.833 8.736 1.00 93.25 165 LEU A O 1
ATOM 1340 N N . GLY A 1 166 ? 12.179 -13.606 10.855 1.00 88.06 166 GLY A N 1
ATOM 1341 C CA . GLY A 1 166 ? 11.152 -14.637 10.735 1.00 88.06 166 GLY A CA 1
ATOM 1342 C C . GLY A 1 166 ? 10.119 -14.297 9.654 1.00 88.06 166 GLY A C 1
ATOM 1343 O O . GLY A 1 166 ? 9.776 -13.133 9.440 1.00 88.06 166 GLY A O 1
ATOM 1344 N N . ARG A 1 167 ? 9.539 -15.312 8.990 1.00 83.81 167 ARG A N 1
ATOM 1345 C CA . ARG A 1 167 ? 8.558 -15.099 7.900 1.00 83.81 167 ARG A CA 1
ATOM 1346 C C . ARG A 1 167 ? 7.397 -14.187 8.308 1.00 83.81 167 ARG A C 1
ATOM 1348 O O . ARG A 1 167 ? 6.884 -13.479 7.452 1.00 83.81 167 ARG A O 1
ATOM 1355 N N . ARG A 1 168 ? 6.959 -14.196 9.571 1.00 82.62 168 ARG A N 1
ATOM 1356 C CA . ARG A 1 168 ? 5.861 -13.340 10.068 1.00 82.62 168 ARG A CA 1
ATOM 1357 C C . ARG A 1 168 ? 6.298 -11.911 10.414 1.00 82.62 168 ARG A C 1
ATOM 1359 O O . ARG A 1 168 ? 5.464 -11.011 10.390 1.00 82.62 168 ARG A O 1
ATOM 1366 N N . GLU A 1 169 ? 7.578 -11.718 10.706 1.00 87.19 169 GLU A N 1
ATOM 1367 C CA . GLU A 1 169 ? 8.170 -10.442 11.125 1.00 87.19 169 GLU A CA 1
ATOM 1368 C C . GLU A 1 169 ? 8.685 -9.638 9.934 1.00 87.19 169 GLU A C 1
ATOM 1370 O O . GLU A 1 169 ? 8.539 -8.420 9.908 1.00 87.19 169 GLU A O 1
ATOM 1375 N N . ARG A 1 170 ? 9.231 -10.323 8.921 1.00 94.31 170 ARG A N 1
ATOM 1376 C CA . ARG A 1 170 ? 9.748 -9.709 7.697 1.00 94.31 170 ARG A CA 1
ATOM 1377 C C . ARG A 1 170 ? 8.666 -8.861 7.005 1.00 94.31 170 ARG A C 1
ATOM 1379 O O . ARG A 1 170 ? 7.634 -9.435 6.652 1.00 94.31 170 ARG A O 1
ATOM 1386 N N . PRO A 1 171 ? 8.891 -7.568 6.721 1.00 96.50 171 PRO A N 1
ATOM 1387 C CA . PRO A 1 171 ? 7.998 -6.788 5.868 1.00 96.50 171 PRO A CA 1
ATOM 1388 C C . PRO A 1 171 ? 7.945 -7.348 4.440 1.00 96.50 171 PRO A C 1
ATOM 1390 O O . PRO A 1 171 ? 8.912 -7.954 3.968 1.00 96.50 171 PRO A O 1
ATOM 1393 N N . ALA A 1 172 ? 6.831 -7.150 3.736 1.00 97.56 172 ALA A N 1
ATOM 1394 C CA . ALA A 1 172 ? 6.805 -7.417 2.298 1.00 97.56 172 ALA A CA 1
ATOM 1395 C C . ALA A 1 172 ? 7.655 -6.369 1.560 1.00 97.56 172 ALA A C 1
ATOM 1397 O O . ALA A 1 172 ? 7.653 -5.199 1.938 1.00 97.56 172 ALA A O 1
ATOM 1398 N N . ILE A 1 173 ? 8.381 -6.774 0.524 1.00 98.00 173 ILE A N 1
ATOM 1399 C CA . ILE A 1 173 ? 9.236 -5.894 -0.278 1.00 98.00 173 ILE A CA 1
ATOM 1400 C C . ILE A 1 173 ? 8.573 -5.705 -1.635 1.00 98.00 173 ILE A C 1
ATOM 1402 O O . ILE A 1 173 ? 8.383 -6.669 -2.368 1.00 98.00 173 ILE A O 1
ATOM 1406 N N . VAL A 1 174 ? 8.230 -4.472 -1.985 1.00 98.50 174 VAL A N 1
ATOM 1407 C CA . VAL A 1 174 ? 7.597 -4.152 -3.268 1.00 98.50 174 VAL A CA 1
ATOM 1408 C C . VAL A 1 174 ? 8.549 -3.306 -4.095 1.00 98.50 174 VAL A C 1
ATOM 1410 O O . VAL A 1 174 ? 9.065 -2.295 -3.613 1.00 98.50 174 VAL A O 1
ATOM 1413 N N . MET A 1 175 ? 8.771 -3.709 -5.345 1.00 98.25 175 MET A N 1
ATOM 1414 C CA . MET A 1 175 ? 9.529 -2.903 -6.294 1.00 98.25 175 MET A CA 1
ATOM 1415 C C . MET A 1 175 ? 8.664 -1.732 -6.755 1.00 98.25 175 MET A C 1
ATOM 1417 O O . MET A 1 175 ? 7.584 -1.920 -7.325 1.00 98.25 175 MET A O 1
ATOM 1421 N N . LYS A 1 176 ? 9.147 -0.517 -6.504 1.00 97.06 176 LYS A N 1
ATOM 1422 C CA . LYS A 1 176 ? 8.501 0.714 -6.941 1.00 97.06 176 LYS A CA 1
ATOM 1423 C C . LYS A 1 176 ? 9.317 1.344 -8.064 1.00 97.06 176 LYS A C 1
ATOM 1425 O O . LYS A 1 176 ? 10.350 1.966 -7.834 1.00 97.06 176 LYS A O 1
ATOM 1430 N N . ASP A 1 177 ? 8.795 1.215 -9.273 1.00 95.75 177 ASP A N 1
ATOM 1431 C CA . ASP A 1 177 ? 9.344 1.791 -10.498 1.00 95.75 177 ASP A CA 1
ATOM 1432 C C . ASP A 1 177 ? 8.193 2.175 -11.439 1.00 95.75 177 ASP A C 1
ATOM 1434 O O . ASP A 1 177 ? 7.020 1.931 -11.143 1.00 95.75 177 ASP A O 1
ATOM 1438 N N . ILE A 1 178 ? 8.519 2.767 -12.580 1.00 92.81 178 ILE A N 1
ATOM 1439 C CA . ILE A 1 178 ? 7.610 2.891 -13.713 1.00 92.81 178 ILE A CA 1
ATOM 1440 C C . ILE A 1 178 ? 7.741 1.600 -14.524 1.00 92.81 178 ILE A C 1
ATOM 1442 O O . ILE A 1 178 ? 8.663 1.425 -15.321 1.00 92.81 178 ILE A O 1
ATOM 1446 N N . ILE A 1 179 ? 6.822 0.670 -14.280 1.00 95.19 179 ILE A N 1
ATOM 1447 C CA . ILE A 1 179 ? 6.781 -0.616 -14.978 1.00 95.19 179 ILE A CA 1
ATOM 1448 C C . ILE A 1 179 ? 5.981 -0.452 -16.263 1.00 95.19 179 ILE A C 1
ATOM 1450 O O . ILE A 1 179 ? 4.813 -0.069 -16.219 1.00 95.19 179 ILE A O 1
ATOM 1454 N N . LEU A 1 180 ? 6.627 -0.745 -17.387 1.00 93.12 180 LEU A N 1
ATOM 1455 C CA . LEU A 1 180 ? 6.093 -0.630 -18.743 1.00 93.12 180 LEU A CA 1
ATOM 1456 C C . LEU A 1 180 ? 6.115 -1.972 -19.486 1.00 93.12 180 LEU A C 1
ATOM 1458 O O . LEU A 1 180 ? 5.351 -2.142 -20.430 1.00 93.12 180 LEU A O 1
ATOM 1462 N N . HIS A 1 181 ? 6.964 -2.919 -19.066 1.00 95.00 181 HIS A N 1
ATOM 1463 C CA . HIS A 1 181 ? 7.183 -4.176 -19.784 1.00 95.00 181 HIS A CA 1
ATOM 1464 C C . HIS A 1 181 ? 7.302 -5.394 -18.842 1.00 95.00 181 HIS A C 1
ATOM 1466 O O . HIS A 1 181 ? 7.867 -5.266 -17.748 1.00 95.00 181 HIS A O 1
ATOM 1472 N N . PRO A 1 182 ? 6.857 -6.599 -19.265 1.00 95.19 182 PRO A N 1
ATOM 1473 C CA . PRO A 1 182 ? 6.992 -7.846 -18.503 1.00 95.19 182 PRO A CA 1
ATOM 1474 C C . PRO A 1 182 ? 8.403 -8.149 -17.986 1.00 95.19 182 PRO A C 1
ATOM 1476 O O . PRO A 1 182 ? 8.559 -8.699 -16.898 1.00 95.19 182 PRO A O 1
ATOM 1479 N N . ILE A 1 183 ? 9.447 -7.764 -18.726 1.00 95.38 183 ILE A N 1
ATOM 1480 C CA . ILE A 1 183 ? 10.842 -8.019 -18.329 1.00 95.38 183 ILE A CA 1
ATOM 1481 C C . ILE A 1 183 ? 11.216 -7.349 -16.994 1.00 95.38 183 ILE A C 1
ATOM 1483 O O . ILE A 1 183 ? 11.998 -7.900 -16.224 1.00 95.38 183 ILE A O 1
ATOM 1487 N N . GLN A 1 184 ? 10.608 -6.205 -16.661 1.00 96.75 184 GLN A N 1
ATOM 1488 C CA . GLN A 1 184 ? 10.817 -5.544 -15.367 1.00 96.75 184 GLN A CA 1
ATOM 1489 C C . GLN A 1 184 ? 10.146 -6.326 -14.228 1.00 96.75 184 GLN A C 1
ATOM 1491 O O . GLN A 1 184 ? 10.668 -6.389 -13.118 1.00 96.75 184 GLN A O 1
ATOM 1496 N N . ILE A 1 185 ? 9.006 -6.967 -14.500 1.00 96.56 185 ILE A N 1
ATOM 1497 C CA . ILE A 1 185 ? 8.326 -7.863 -13.552 1.00 96.56 185 ILE A CA 1
ATOM 1498 C C . ILE A 1 185 ? 9.189 -9.114 -13.326 1.00 96.56 185 ILE A C 1
ATOM 1500 O O . ILE A 1 185 ? 9.381 -9.529 -12.181 1.00 96.56 185 ILE A O 1
ATOM 1504 N N . ALA A 1 186 ? 9.793 -9.654 -14.391 1.00 95.44 186 ALA A N 1
ATOM 1505 C CA . ALA A 1 186 ? 10.762 -10.745 -14.290 1.00 95.44 186 ALA A CA 1
ATOM 1506 C C . ALA A 1 186 ? 11.963 -10.341 -13.425 1.00 95.44 186 ALA A C 1
ATOM 1508 O O . ALA A 1 186 ? 12.348 -11.078 -12.517 1.00 95.44 186 ALA A O 1
ATOM 1509 N N . GLN A 1 187 ? 12.500 -9.137 -13.640 1.00 96.12 187 GLN A N 1
ATOM 1510 C CA . GLN A 1 187 ? 13.590 -8.584 -12.840 1.00 96.12 187 GLN A CA 1
ATOM 1511 C C . GLN A 1 187 ? 13.201 -8.453 -11.359 1.00 96.12 187 GLN A C 1
ATOM 1513 O O . GLN A 1 187 ? 13.960 -8.881 -10.489 1.00 96.12 187 GLN A O 1
ATOM 1518 N N . ALA A 1 188 ? 12.000 -7.948 -11.057 1.00 96.88 188 ALA A N 1
ATOM 1519 C CA . ALA A 1 188 ? 11.484 -7.860 -9.690 1.00 96.88 188 ALA A CA 1
ATOM 1520 C C . ALA A 1 188 ? 11.411 -9.239 -9.016 1.00 96.88 188 ALA A C 1
ATOM 1522 O O . ALA A 1 188 ? 11.848 -9.408 -7.875 1.00 96.88 188 ALA A O 1
ATOM 1523 N N . ALA A 1 189 ? 10.886 -10.234 -9.734 1.00 94.44 189 ALA A N 1
ATOM 1524 C CA . ALA A 1 189 ? 10.733 -11.592 -9.234 1.00 94.44 189 ALA A CA 1
ATOM 1525 C C . ALA A 1 189 ? 12.088 -12.274 -8.967 1.00 94.44 189 ALA A C 1
ATOM 1527 O O . ALA A 1 189 ? 12.282 -12.862 -7.897 1.00 94.44 189 ALA A O 1
ATOM 1528 N N . GLU A 1 190 ? 13.049 -12.141 -9.887 1.00 94.00 190 GLU A N 1
ATOM 1529 C CA . GLU A 1 190 ? 14.414 -12.663 -9.721 1.00 94.00 190 GLU A CA 1
ATOM 1530 C C . GLU A 1 190 ? 15.137 -12.019 -8.531 1.00 94.00 190 GLU A C 1
ATOM 1532 O O . GLU A 1 190 ? 15.857 -12.685 -7.782 1.00 94.00 190 GLU A O 1
ATOM 1537 N N . LEU A 1 191 ? 14.878 -10.733 -8.285 1.00 95.31 191 LEU A N 1
ATOM 1538 C CA . LEU A 1 191 ? 15.414 -9.986 -7.144 1.00 95.31 191 LEU A CA 1
ATOM 1539 C C . LEU A 1 191 ? 14.597 -10.163 -5.856 1.00 95.31 191 LEU A C 1
ATOM 1541 O O . LEU A 1 191 ? 14.882 -9.503 -4.856 1.00 95.31 191 LEU A O 1
ATOM 1545 N N . ARG A 1 192 ? 13.646 -11.107 -5.846 1.00 93.81 192 ARG A N 1
ATOM 1546 C CA . ARG A 1 192 ? 12.849 -11.520 -4.679 1.00 93.81 192 ARG A CA 1
ATOM 1547 C C . ARG A 1 192 ? 11.908 -10.441 -4.140 1.00 93.81 192 ARG A C 1
ATOM 1549 O O . ARG A 1 192 ? 11.628 -10.420 -2.940 1.00 93.81 192 ARG A O 1
ATOM 1556 N N . ALA A 1 193 ? 11.380 -9.585 -5.014 1.00 96.50 193 ALA A N 1
ATOM 1557 C CA . ALA A 1 193 ? 10.236 -8.755 -4.663 1.00 96.50 193 ALA A CA 1
ATOM 1558 C C . ALA A 1 193 ? 9.011 -9.631 -4.343 1.00 96.50 193 ALA A C 1
ATOM 1560 O O . ALA A 1 193 ? 8.742 -10.637 -5.001 1.00 96.50 193 ALA A O 1
ATOM 1561 N N . ASP A 1 194 ? 8.256 -9.227 -3.327 1.00 97.00 194 ASP A N 1
ATOM 1562 C CA . ASP A 1 194 ? 6.952 -9.793 -2.988 1.00 97.00 194 ASP A CA 1
ATOM 1563 C C . ASP A 1 194 ? 5.833 -9.192 -3.859 1.00 97.00 194 ASP A C 1
ATOM 1565 O O . ASP A 1 194 ? 4.775 -9.796 -4.015 1.00 97.00 194 ASP A O 1
ATOM 1569 N N . GLY A 1 195 ? 6.074 -8.030 -4.474 1.00 97.56 195 GLY A N 1
ATOM 1570 C CA . GLY A 1 195 ? 5.159 -7.456 -5.450 1.00 97.56 195 GLY A CA 1
ATOM 1571 C C . GLY A 1 195 ? 5.707 -6.252 -6.204 1.00 97.56 195 GLY A C 1
ATOM 1572 O O . GLY A 1 195 ? 6.848 -5.826 -6.003 1.00 97.56 195 GLY A O 1
ATOM 1573 N N . VAL A 1 196 ? 4.866 -5.692 -7.067 1.00 98.31 196 VAL A N 1
ATOM 1574 C CA . VAL A 1 196 ? 5.167 -4.536 -7.917 1.00 98.31 196 VAL A CA 1
ATOM 1575 C C . VAL A 1 196 ? 4.022 -3.522 -7.932 1.00 98.31 196 VAL A C 1
ATOM 1577 O O . VAL A 1 196 ? 2.883 -3.851 -7.595 1.00 98.31 196 VAL A O 1
ATOM 1580 N N . ILE A 1 197 ? 4.310 -2.287 -8.348 1.00 98.25 197 ILE A N 1
ATOM 1581 C CA . ILE A 1 197 ? 3.298 -1.239 -8.545 1.00 98.25 197 ILE A CA 1
ATOM 1582 C C . ILE A 1 197 ? 3.079 -1.013 -10.041 1.00 98.25 197 ILE A C 1
ATOM 1584 O O . ILE A 1 197 ? 4.019 -0.721 -10.776 1.00 98.25 197 ILE A O 1
ATOM 1588 N N . LEU A 1 198 ? 1.825 -1.112 -10.477 1.00 97.38 198 LEU A N 1
ATOM 1589 C CA . LEU A 1 198 ? 1.391 -0.876 -11.849 1.00 97.38 198 LEU A CA 1
ATOM 1590 C C . LEU A 1 198 ? 0.526 0.386 -11.885 1.00 97.38 198 LEU A C 1
ATOM 1592 O O . LEU A 1 198 ? -0.498 0.473 -11.213 1.00 97.38 198 LEU A O 1
ATOM 1596 N N . ASN A 1 199 ? 0.945 1.395 -12.643 1.00 93.81 199 ASN A N 1
ATOM 1597 C CA . ASN A 1 199 ? 0.254 2.680 -12.671 1.00 93.81 199 ASN A CA 1
ATOM 1598 C C . ASN A 1 199 ? -0.858 2.683 -13.729 1.00 93.81 199 ASN A C 1
ATOM 1600 O O . ASN A 1 199 ? -0.580 2.622 -14.930 1.00 93.81 199 ASN A O 1
ATOM 1604 N N . ALA A 1 200 ? -2.116 2.788 -13.291 1.00 91.12 200 ALA A N 1
ATOM 1605 C CA . ALA A 1 200 ? -3.277 2.683 -14.173 1.00 91.12 200 ALA A CA 1
ATOM 1606 C C . ALA A 1 200 ? -3.330 3.808 -15.220 1.00 91.12 200 ALA A C 1
ATOM 1608 O O . ALA A 1 200 ? -3.639 3.557 -16.389 1.00 91.12 200 ALA A O 1
ATOM 1609 N N . ALA A 1 201 ? -2.951 5.030 -14.834 1.00 87.88 201 ALA A N 1
ATOM 1610 C CA . ALA A 1 201 ? -2.907 6.175 -15.740 1.00 87.88 201 ALA A CA 1
ATOM 1611 C C . ALA A 1 201 ? -1.831 6.009 -16.833 1.00 87.88 201 ALA A C 1
ATOM 1613 O O . ALA A 1 201 ? -2.027 6.427 -17.980 1.00 87.88 201 ALA A O 1
ATOM 1614 N N . ILE A 1 202 ? -0.703 5.360 -16.520 1.00 87.62 202 ILE A N 1
ATOM 1615 C CA . ILE A 1 202 ? 0.387 5.114 -17.480 1.00 87.62 202 ILE A CA 1
ATOM 1616 C C . ILE A 1 202 ? 0.080 3.918 -18.390 1.00 87.62 202 ILE A C 1
ATOM 1618 O O . ILE A 1 202 ? 0.299 4.013 -19.596 1.00 87.62 202 ILE A O 1
ATOM 1622 N N . LEU A 1 203 ? -0.467 2.829 -17.860 1.00 87.31 203 LEU A N 1
ATOM 1623 C CA . LEU A 1 203 ? -0.589 1.568 -18.598 1.00 87.31 203 LEU A CA 1
ATOM 1624 C C . LEU A 1 203 ? -1.873 1.454 -19.426 1.00 87.31 203 LEU A C 1
ATOM 1626 O O . LEU A 1 203 ? -1.873 0.830 -20.488 1.00 87.31 203 LEU A O 1
ATOM 1630 N N . GLY A 1 204 ? -2.972 2.075 -18.991 1.00 85.44 204 GLY A N 1
ATOM 1631 C CA . GLY A 1 204 ? -4.235 2.044 -19.727 1.00 85.44 204 GLY A CA 1
ATOM 1632 C C . GLY A 1 204 ? -4.712 0.615 -20.016 1.00 85.44 204 GLY A C 1
ATOM 1633 O O . GLY A 1 204 ? -5.070 -0.114 -19.099 1.00 85.44 204 GLY A O 1
ATOM 1634 N N . LYS A 1 205 ? -4.746 0.218 -21.296 1.00 82.31 205 LYS A N 1
ATOM 1635 C CA . LYS A 1 205 ? -5.250 -1.101 -21.729 1.00 82.31 205 LYS A CA 1
ATOM 1636 C C . LYS A 1 205 ? -4.322 -2.266 -21.360 1.00 82.31 205 LYS A C 1
ATOM 1638 O O . LYS A 1 205 ? -4.814 -3.358 -21.128 1.00 82.31 205 LYS A O 1
ATOM 1643 N N . VAL A 1 206 ? -3.016 -2.016 -21.261 1.00 87.81 206 VAL A N 1
ATOM 1644 C CA . VAL A 1 206 ? -1.973 -3.041 -21.021 1.00 87.81 206 VAL A CA 1
ATOM 1645 C C . VAL A 1 206 ? -1.910 -3.469 -19.552 1.00 87.81 206 VAL A C 1
ATOM 1647 O O . VAL A 1 206 ? -1.223 -4.416 -19.182 1.00 87.81 206 VAL A O 1
ATOM 1650 N N . LEU A 1 207 ? -2.627 -2.754 -18.682 1.00 90.62 207 LEU A N 1
ATOM 1651 C CA . LEU A 1 207 ? -2.625 -2.984 -17.243 1.00 90.62 207 LEU A CA 1
ATOM 1652 C C . LEU A 1 207 ? -3.037 -4.427 -16.887 1.00 90.62 207 LEU A C 1
ATOM 1654 O O . LEU A 1 207 ? -2.432 -5.024 -15.998 1.00 90.62 207 LEU A O 1
ATOM 1658 N N . GLY A 1 208 ? -4.016 -4.994 -17.603 1.00 90.50 208 GLY A N 1
ATOM 1659 C CA . GLY A 1 208 ? -4.465 -6.378 -17.410 1.00 90.50 208 GLY A CA 1
ATOM 1660 C C . GLY A 1 208 ? -3.419 -7.422 -17.818 1.00 90.50 208 GLY A C 1
ATOM 1661 O O . GLY A 1 208 ? -3.205 -8.390 -17.090 1.00 90.50 208 GLY A O 1
ATOM 1662 N N . ASP A 1 209 ? -2.700 -7.195 -18.919 1.00 91.56 209 ASP A N 1
ATOM 1663 C CA . ASP A 1 209 ? -1.659 -8.115 -19.403 1.00 91.56 209 ASP A CA 1
ATOM 1664 C C . ASP A 1 209 ? -0.475 -8.180 -18.424 1.00 91.56 209 ASP A C 1
ATOM 1666 O O . ASP A 1 209 ? 0.054 -9.253 -18.111 1.00 91.56 209 ASP A O 1
ATOM 1670 N N . LEU A 1 210 ? -0.090 -7.029 -17.862 1.00 94.81 210 LEU A N 1
ATOM 1671 C CA . LEU A 1 210 ? 0.950 -6.962 -16.835 1.00 94.81 210 LEU A CA 1
ATOM 1672 C C . LEU A 1 210 ? 0.496 -7.582 -15.509 1.00 94.81 210 LEU A C 1
ATOM 1674 O O . LEU A 1 210 ? 1.304 -8.232 -14.846 1.00 94.81 210 LEU A O 1
ATOM 1678 N N . LEU A 1 211 ? -0.785 -7.470 -15.140 1.00 95.56 211 LEU A N 1
ATOM 1679 C CA . LEU A 1 211 ? -1.328 -8.230 -14.010 1.00 95.56 211 LEU A CA 1
ATOM 1680 C C . LEU A 1 211 ? -1.208 -9.742 -14.257 1.00 95.56 211 LEU A C 1
ATOM 1682 O O . LEU A 1 211 ? -0.731 -10.463 -13.381 1.00 95.56 211 LEU A O 1
ATOM 1686 N N . GLY A 1 212 ? -1.582 -10.218 -15.449 1.00 92.69 212 GLY A N 1
ATOM 1687 C CA . GLY A 1 212 ? -1.426 -11.623 -15.843 1.00 92.69 212 GLY A CA 1
ATOM 1688 C C . GLY A 1 212 ? 0.030 -12.094 -15.783 1.00 92.69 212 GLY A C 1
ATOM 1689 O O . GLY A 1 212 ? 0.315 -13.205 -15.326 1.00 92.69 212 GLY A O 1
ATOM 1690 N N . THR A 1 213 ? 0.966 -11.218 -16.148 1.00 92.88 213 THR A N 1
ATOM 1691 C CA . THR A 1 213 ? 2.408 -11.466 -16.010 1.00 92.88 213 THR A CA 1
ATOM 1692 C C . THR A 1 213 ? 2.814 -11.625 -14.540 1.00 92.88 213 THR A C 1
ATOM 1694 O O . THR A 1 213 ? 3.487 -12.597 -14.197 1.00 92.88 213 THR A O 1
ATOM 1697 N N . CYS A 1 214 ? 2.371 -10.730 -13.648 1.00 93.81 214 CYS A N 1
ATOM 1698 C CA . CYS A 1 214 ? 2.627 -10.837 -12.206 1.00 93.81 214 CYS A CA 1
ATOM 1699 C C . CYS A 1 214 ? 2.117 -12.167 -11.634 1.00 93.81 214 CYS A C 1
ATOM 1701 O O . CYS A 1 214 ? 2.854 -12.859 -10.927 1.00 93.81 214 CYS A O 1
ATOM 1703 N N . VAL A 1 215 ? 0.889 -12.557 -12.001 1.00 90.00 215 VAL A N 1
ATOM 1704 C CA . VAL A 1 215 ? 0.283 -13.836 -11.597 1.00 90.00 215 VAL A CA 1
ATOM 1705 C C . VAL A 1 215 ? 1.124 -15.013 -12.090 1.00 90.00 215 VAL A C 1
ATOM 1707 O O . VAL A 1 215 ? 1.441 -15.906 -11.303 1.00 90.00 215 VAL A O 1
ATOM 1710 N N . THR A 1 216 ? 1.542 -14.984 -13.358 1.00 89.56 216 THR A N 1
ATOM 1711 C CA . THR A 1 216 ? 2.372 -16.035 -13.969 1.00 89.56 216 THR A CA 1
ATOM 1712 C C . THR A 1 216 ? 3.708 -16.184 -13.242 1.00 89.56 216 THR A C 1
ATOM 1714 O O . THR A 1 216 ? 4.148 -17.293 -12.947 1.00 89.56 216 THR A O 1
ATOM 1717 N N . MET A 1 217 ? 4.324 -15.066 -12.864 1.00 88.25 217 MET A N 1
ATOM 1718 C CA . MET A 1 217 ? 5.591 -15.030 -12.131 1.00 88.25 217 MET A CA 1
ATOM 1719 C C . MET A 1 217 ? 5.425 -15.147 -10.613 1.00 88.25 217 MET A C 1
ATOM 1721 O O . MET A 1 217 ? 6.404 -14.967 -9.890 1.00 88.25 217 MET A O 1
ATOM 1725 N N . GLY A 1 218 ? 4.215 -15.411 -10.115 1.00 89.19 218 GLY A N 1
ATOM 1726 C CA . GLY A 1 218 ? 3.939 -15.627 -8.698 1.00 89.19 218 GLY A CA 1
ATOM 1727 C C . GLY A 1 218 ? 4.244 -14.439 -7.783 1.00 89.19 218 GLY A C 1
ATOM 1728 O O . GLY A 1 218 ? 4.515 -14.675 -6.605 1.00 89.19 218 GLY A O 1
ATOM 1729 N N . ILE A 1 219 ? 4.206 -13.202 -8.287 1.00 93.25 219 ILE A N 1
ATOM 1730 C CA . ILE A 1 219 ? 4.345 -11.971 -7.490 1.00 93.25 219 ILE A CA 1
ATOM 1731 C C . ILE A 1 219 ? 3.044 -11.162 -7.503 1.00 93.25 219 ILE A C 1
ATOM 1733 O O . ILE A 1 219 ? 2.246 -11.260 -8.433 1.00 93.25 219 ILE A O 1
ATOM 1737 N N . GLU A 1 220 ? 2.807 -10.359 -6.468 1.00 96.25 220 GLU A N 1
ATOM 1738 C CA . GLU A 1 220 ? 1.564 -9.590 -6.343 1.00 96.25 220 GLU A CA 1
ATOM 1739 C C . GLU A 1 220 ? 1.666 -8.213 -7.020 1.00 96.25 220 GLU A C 1
ATOM 1741 O O . GLU A 1 220 ? 2.744 -7.628 -7.121 1.00 96.25 220 GLU A O 1
ATOM 1746 N N . ALA A 1 221 ? 0.537 -7.666 -7.474 1.00 97.44 221 ALA A N 1
ATOM 1747 C CA . ALA A 1 221 ? 0.486 -6.358 -8.123 1.00 97.44 221 ALA A CA 1
ATOM 1748 C C . ALA A 1 221 ? -0.422 -5.390 -7.358 1.00 97.44 221 ALA A C 1
ATOM 1750 O O . ALA A 1 221 ? -1.538 -5.746 -6.974 1.00 97.44 221 ALA A O 1
ATOM 1751 N N . ILE A 1 222 ? 0.049 -4.155 -7.186 1.00 98.56 222 ILE A N 1
ATOM 1752 C CA . ILE A 1 222 ? -0.722 -3.018 -6.674 1.00 98.56 222 ILE A CA 1
ATOM 1753 C C . ILE A 1 222 ? -1.054 -2.101 -7.852 1.00 98.56 222 ILE A C 1
ATOM 1755 O O . ILE A 1 222 ? -0.135 -1.599 -8.498 1.00 98.56 222 ILE A O 1
ATOM 1759 N N . ALA A 1 223 ? -2.335 -1.829 -8.107 1.00 98.06 223 ALA A N 1
ATOM 1760 C CA . ALA A 1 223 ? -2.717 -0.779 -9.052 1.00 98.06 223 ALA A CA 1
ATOM 1761 C C . ALA A 1 223 ? -2.638 0.593 -8.371 1.00 98.06 223 ALA A C 1
ATOM 1763 O O . ALA A 1 223 ? -3.374 0.861 -7.420 1.00 98.06 223 ALA A O 1
ATOM 1764 N N . GLU A 1 224 ? -1.760 1.471 -8.853 1.00 97.00 224 GLU A N 1
ATOM 1765 C CA . GLU A 1 224 ? -1.748 2.884 -8.468 1.00 97.00 224 GLU A CA 1
ATOM 1766 C C . GLU A 1 224 ? -2.778 3.655 -9.302 1.00 97.00 224 GLU A C 1
ATOM 1768 O O . GLU A 1 224 ? -2.684 3.694 -10.532 1.00 97.00 224 GLU A O 1
ATOM 1773 N N . VAL A 1 225 ? -3.733 4.289 -8.620 1.00 94.62 225 VAL A N 1
ATOM 1774 C CA . VAL A 1 225 ? -4.856 5.021 -9.217 1.00 94.62 225 VAL A CA 1
ATOM 1775 C C . VAL A 1 225 ? -4.986 6.426 -8.629 1.00 94.62 225 VAL A C 1
ATOM 1777 O O . VAL A 1 225 ? -4.599 6.691 -7.487 1.00 94.62 225 VAL A O 1
ATOM 1780 N N . HIS A 1 226 ? -5.574 7.329 -9.407 1.00 91.44 226 HIS A N 1
ATOM 1781 C CA . HIS A 1 226 ? -5.764 8.741 -9.062 1.00 91.44 226 HIS A CA 1
ATOM 1782 C C . HIS A 1 226 ? -7.224 9.185 -9.193 1.00 91.44 226 HIS A C 1
ATOM 1784 O O . HIS A 1 226 ? -7.575 10.285 -8.770 1.00 91.44 226 HIS A O 1
ATOM 1790 N N . THR A 1 227 ? -8.085 8.353 -9.775 1.00 88.62 227 THR A N 1
ATOM 1791 C CA . THR A 1 227 ? -9.497 8.666 -10.005 1.00 88.62 227 THR A CA 1
ATOM 1792 C C . THR A 1 227 ? -10.380 7.456 -9.718 1.00 88.62 227 THR A C 1
ATOM 1794 O O . THR A 1 227 ? -9.920 6.314 -9.738 1.00 88.62 227 THR A O 1
ATOM 1797 N N . VAL A 1 228 ? -11.673 7.704 -9.482 1.00 89.25 228 VAL A N 1
ATOM 1798 C CA . VAL A 1 228 ? -12.688 6.645 -9.334 1.00 89.25 228 VAL A CA 1
ATOM 1799 C C . VAL A 1 228 ? -12.735 5.761 -10.584 1.00 89.25 228 VAL A C 1
ATOM 1801 O O . VAL A 1 228 ? -12.782 4.541 -10.476 1.00 89.25 228 VAL A O 1
ATOM 1804 N N . ALA A 1 229 ? -12.654 6.366 -11.774 1.00 88.69 229 ALA A N 1
ATOM 1805 C CA . ALA A 1 229 ? -12.670 5.638 -13.039 1.00 88.69 229 ALA A CA 1
ATOM 1806 C C . ALA A 1 229 ? -11.471 4.685 -13.178 1.00 88.69 229 ALA A C 1
ATOM 1808 O O . ALA A 1 229 ? -11.646 3.538 -13.579 1.00 88.69 229 ALA A O 1
ATOM 1809 N N . GLU A 1 230 ? -10.263 5.125 -12.810 1.00 92.06 230 GLU A N 1
ATOM 1810 C CA . GLU A 1 230 ? -9.076 4.258 -12.787 1.00 92.06 230 GLU A CA 1
ATOM 1811 C C . GLU A 1 230 ? -9.224 3.105 -11.787 1.00 92.06 230 GLU A C 1
ATOM 1813 O O . GLU A 1 230 ? -8.840 1.976 -12.098 1.00 92.06 230 GLU A O 1
ATOM 1818 N N . ALA A 1 231 ? -9.798 3.371 -10.610 1.00 92.00 231 ALA A N 1
ATOM 1819 C CA . ALA A 1 231 ? -10.038 2.358 -9.587 1.00 92.00 231 ALA A CA 1
ATOM 1820 C C . ALA A 1 231 ? -11.001 1.269 -10.076 1.00 92.00 231 ALA A C 1
ATOM 1822 O O . ALA A 1 231 ? -10.650 0.090 -10.047 1.00 92.00 231 ALA A O 1
ATOM 1823 N N . LEU A 1 232 ? -12.174 1.661 -10.585 1.00 89.75 232 LEU A N 1
ATOM 1824 C CA . LEU A 1 232 ? -13.180 0.728 -11.102 1.00 89.75 232 LEU A CA 1
ATOM 1825 C C . LEU A 1 232 ? -12.625 -0.111 -12.256 1.00 89.75 232 LEU A C 1
ATOM 1827 O O . LEU A 1 232 ? -12.742 -1.332 -12.244 1.00 89.75 232 LEU A O 1
ATOM 1831 N N . LYS A 1 233 ? -11.920 0.525 -13.194 1.00 89.56 233 LYS A N 1
ATOM 1832 C CA . LYS A 1 233 ? -11.321 -0.165 -14.341 1.00 89.56 233 LYS A CA 1
ATOM 1833 C C . LYS A 1 233 ? -10.223 -1.150 -13.932 1.00 89.56 233 LYS A C 1
ATOM 1835 O O . LYS A 1 233 ? -10.101 -2.220 -14.518 1.00 89.56 233 LYS A O 1
ATOM 1840 N N . SER A 1 234 ? -9.439 -0.816 -12.906 1.00 93.38 234 SER A N 1
ATOM 1841 C CA . SER A 1 234 ? -8.442 -1.738 -12.345 1.00 93.38 234 SER A CA 1
ATOM 1842 C C . SER A 1 234 ? -9.117 -2.947 -11.686 1.00 93.38 234 SER A C 1
ATOM 1844 O O . SER A 1 234 ? -8.662 -4.075 -11.855 1.00 93.38 234 SER A O 1
ATOM 1846 N N . ILE A 1 235 ? -10.232 -2.742 -10.979 1.00 92.00 235 ILE A N 1
ATOM 1847 C CA . ILE A 1 235 ? -11.013 -3.835 -10.376 1.00 92.00 235 ILE A CA 1
ATOM 1848 C C . ILE A 1 235 ? -11.602 -4.748 -11.458 1.00 92.00 235 ILE A C 1
ATOM 1850 O O . ILE A 1 235 ? -11.496 -5.966 -11.339 1.00 92.00 235 ILE A O 1
ATOM 1854 N N . GLU A 1 236 ? -12.157 -4.183 -12.534 1.00 90.62 236 GLU A N 1
ATOM 1855 C CA . GLU A 1 236 ? -12.667 -4.945 -13.687 1.00 90.62 236 GLU A CA 1
ATOM 1856 C C . GLU A 1 236 ? -11.587 -5.828 -14.330 1.00 90.62 236 GLU A C 1
ATOM 1858 O O . GLU A 1 236 ? -11.876 -6.935 -14.778 1.00 90.62 236 GLU A O 1
ATOM 1863 N N . MET A 1 237 ? -10.332 -5.371 -14.331 1.00 90.38 237 MET A N 1
ATOM 1864 C CA . MET A 1 237 ? -9.180 -6.139 -14.818 1.00 90.38 237 MET A CA 1
ATOM 1865 C C . MET A 1 237 ? -8.698 -7.221 -13.837 1.00 90.38 237 MET A C 1
ATOM 1867 O O . MET A 1 237 ? -7.799 -7.984 -14.182 1.00 90.38 237 MET A O 1
ATOM 1871 N N . GLY A 1 238 ? -9.274 -7.307 -12.635 1.00 91.69 238 GLY A N 1
ATOM 1872 C CA . GLY A 1 238 ? -8.969 -8.337 -11.638 1.00 91.69 238 GLY A CA 1
ATOM 1873 C C . GLY A 1 238 ? -8.008 -7.907 -10.527 1.00 91.69 238 GLY A C 1
ATOM 1874 O O . GLY A 1 238 ? -7.535 -8.760 -9.774 1.00 91.69 238 GLY A O 1
ATOM 1875 N N . PHE A 1 239 ? -7.702 -6.612 -10.381 1.00 95.19 239 PHE A N 1
ATOM 1876 C CA . PHE A 1 239 ? -6.858 -6.155 -9.273 1.00 95.19 239 PHE A CA 1
ATOM 1877 C C . PHE A 1 239 ? -7.574 -6.269 -7.926 1.00 95.19 239 PHE A C 1
ATOM 1879 O O . PHE A 1 239 ? -8.678 -5.765 -7.733 1.00 95.19 239 PHE A O 1
ATOM 1886 N N . THR A 1 240 ? -6.877 -6.850 -6.950 1.00 93.50 240 THR A N 1
ATOM 1887 C CA . THR A 1 240 ? -7.334 -6.954 -5.554 1.00 93.50 240 THR A CA 1
ATOM 1888 C C . THR A 1 240 ? -6.637 -5.970 -4.614 1.00 93.50 240 THR A C 1
ATOM 1890 O O . THR A 1 240 ? -7.034 -5.853 -3.456 1.00 93.50 240 THR A O 1
ATOM 1893 N N . HIS A 1 241 ? -5.606 -5.268 -5.091 1.00 97.25 241 HIS A N 1
ATOM 1894 C CA . HIS A 1 241 ? -4.851 -4.262 -4.346 1.00 97.25 241 HIS A CA 1
ATOM 1895 C C . HIS A 1 241 ? -4.919 -2.932 -5.090 1.00 97.25 241 HIS A C 1
ATOM 1897 O O . HIS A 1 241 ? -4.320 -2.785 -6.158 1.00 97.25 241 HIS A O 1
ATOM 1903 N N . ILE A 1 242 ? -5.629 -1.961 -4.519 1.00 98.12 242 ILE A N 1
ATOM 1904 C CA . ILE A 1 242 ? -5.786 -0.630 -5.106 1.00 98.12 242 ILE A CA 1
ATOM 1905 C C . ILE A 1 242 ? -5.118 0.392 -4.195 1.00 98.12 242 ILE A C 1
ATOM 1907 O O . ILE A 1 242 ? -5.505 0.561 -3.038 1.00 98.12 242 ILE A O 1
ATOM 1911 N N . MET A 1 243 ? -4.126 1.098 -4.730 1.00 98.12 243 MET A N 1
ATOM 1912 C CA . MET A 1 243 ? -3.467 2.210 -4.063 1.00 98.12 243 MET A CA 1
ATOM 1913 C C . MET A 1 243 ? -3.926 3.535 -4.652 1.00 98.12 243 MET A C 1
ATOM 1915 O O . MET A 1 243 ? -3.616 3.863 -5.793 1.00 98.12 243 MET A O 1
ATOM 1919 N N . VAL A 1 244 ? -4.620 4.328 -3.844 1.00 97.25 244 VAL A N 1
ATOM 1920 C CA . VAL A 1 244 ? -5.082 5.663 -4.218 1.00 97.25 244 VAL A CA 1
ATOM 1921 C C . VAL A 1 244 ? -4.007 6.681 -3.869 1.00 97.25 244 VAL A C 1
ATOM 1923 O O . VAL A 1 244 ? -3.716 6.904 -2.691 1.00 97.25 244 VAL A O 1
ATOM 1926 N N . ASN A 1 245 ? -3.421 7.313 -4.886 1.00 94.62 245 ASN A N 1
ATOM 1927 C CA . ASN A 1 245 ? -2.428 8.362 -4.694 1.00 94.62 245 ASN A CA 1
ATOM 1928 C C . ASN A 1 245 ? -3.071 9.755 -4.750 1.00 94.62 245 ASN A C 1
ATOM 1930 O O . ASN A 1 245 ? -3.552 10.228 -5.786 1.00 94.62 245 ASN A O 1
ATOM 1934 N N . GLN A 1 246 ? -3.041 10.437 -3.608 1.00 92.31 246 GLN A N 1
ATOM 1935 C CA . GLN A 1 246 ? -3.562 11.790 -3.428 1.00 92.31 246 GLN A CA 1
ATOM 1936 C C . GLN A 1 246 ? -2.725 12.849 -4.152 1.00 92.31 246 GLN A C 1
ATOM 1938 O O . GLN A 1 246 ? -3.218 13.944 -4.412 1.00 92.31 246 GLN A O 1
ATOM 1943 N N . TRP A 1 247 ? -1.472 12.546 -4.500 1.00 88.19 247 TRP A N 1
ATOM 1944 C CA . TRP A 1 247 ? -0.626 13.455 -5.267 1.00 88.19 247 TRP A CA 1
ATOM 1945 C C . TRP A 1 247 ? -0.816 13.226 -6.765 1.00 88.19 247 TRP A C 1
ATOM 1947 O O . TRP A 1 247 ? -0.456 12.181 -7.302 1.00 88.19 247 TRP A O 1
ATOM 1957 N N . ASP A 1 248 ? -1.339 14.226 -7.462 1.00 82.38 248 ASP A N 1
ATOM 1958 C CA . ASP A 1 248 ? -1.328 14.267 -8.917 1.00 82.38 248 ASP A CA 1
ATOM 1959 C C . ASP A 1 248 ? 0.066 14.666 -9.399 1.00 82.38 248 ASP A C 1
ATOM 1961 O O . ASP A 1 248 ? 0.513 15.794 -9.192 1.00 82.38 248 ASP A O 1
ATOM 1965 N N . ARG A 1 249 ? 0.784 13.719 -10.006 1.00 72.81 249 ARG A N 1
ATOM 1966 C CA . ARG A 1 249 ? 2.161 13.942 -10.469 1.00 72.81 249 ARG A CA 1
ATOM 1967 C C . ARG A 1 2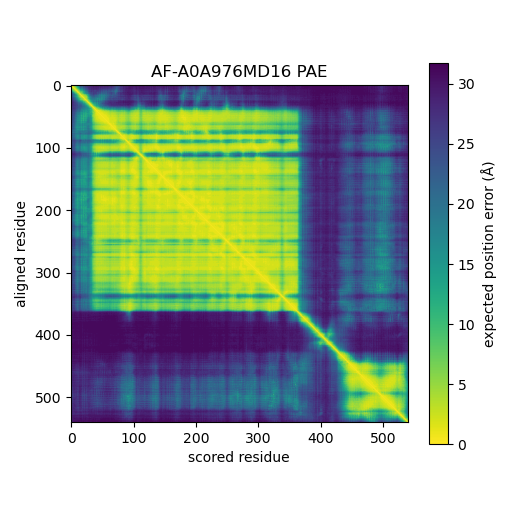49 ? 2.230 14.777 -11.745 1.00 72.81 249 ARG A C 1
ATOM 1969 O O . ARG A 1 249 ? 3.253 15.414 -11.964 1.00 72.81 249 ARG A O 1
ATOM 1976 N N . ILE A 1 250 ? 1.165 14.794 -12.548 1.00 70.62 250 ILE A N 1
ATOM 1977 C CA . ILE A 1 250 ? 1.109 15.562 -13.796 1.00 70.62 250 ILE A CA 1
ATOM 1978 C C . ILE A 1 250 ? 0.882 17.036 -13.460 1.00 70.62 250 ILE A C 1
ATOM 1980 O O . ILE A 1 250 ? 1.596 17.909 -13.943 1.00 70.62 250 ILE A O 1
ATOM 1984 N N . LYS A 1 251 ? -0.078 17.315 -12.572 1.00 72.19 251 LYS A N 1
ATOM 1985 C CA . LYS A 1 251 ? -0.379 18.683 -12.118 1.00 72.19 251 LYS A CA 1
ATOM 1986 C C . LYS A 1 251 ? 0.555 19.161 -11.010 1.00 72.19 251 LYS A C 1
ATOM 1988 O O . LYS A 1 251 ? 0.620 20.354 -10.740 1.00 72.19 251 LYS A O 1
ATOM 1993 N N . ASN A 1 252 ? 1.271 18.234 -10.377 1.00 75.25 252 ASN A N 1
ATOM 1994 C CA . ASN A 1 252 ? 2.070 18.458 -9.177 1.00 75.25 252 ASN A CA 1
ATOM 1995 C C . ASN A 1 252 ? 1.247 19.081 -8.029 1.00 75.25 252 ASN A C 1
ATOM 1997 O O . ASN A 1 252 ? 1.695 20.003 -7.350 1.00 75.25 252 ASN A O 1
ATOM 2001 N N . VAL A 1 253 ? 0.030 18.567 -7.829 1.00 82.69 253 VAL A N 1
ATOM 2002 C CA . VAL A 1 253 ? -0.940 19.051 -6.833 1.00 82.69 253 VAL A CA 1
ATOM 2003 C C . VAL A 1 253 ? -1.331 17.915 -5.895 1.00 82.69 253 VAL A C 1
ATOM 2005 O O . VAL A 1 253 ? -1.587 16.792 -6.330 1.00 82.69 253 VAL A O 1
ATOM 2008 N N . LEU A 1 254 ? -1.404 18.211 -4.598 1.00 86.06 254 LEU A N 1
ATOM 2009 C CA . LEU A 1 254 ? -1.989 17.315 -3.604 1.00 86.06 254 LEU A CA 1
ATOM 2010 C C . LEU A 1 254 ? -3.506 17.535 -3.537 1.00 86.06 254 LEU A C 1
ATOM 2012 O O . LEU A 1 254 ? -3.949 18.662 -3.344 1.00 86.06 254 LEU A O 1
ATOM 2016 N N . TYR A 1 255 ? -4.276 16.452 -3.628 1.00 87.75 255 TYR A N 1
ATOM 2017 C CA . TYR A 1 255 ? -5.730 16.424 -3.452 1.00 87.75 255 TYR A CA 1
ATOM 2018 C C . TYR A 1 255 ? -6.094 15.597 -2.203 1.00 87.75 255 TYR A C 1
ATOM 2020 O O . TYR A 1 255 ? -6.269 14.382 -2.314 1.00 87.75 255 TYR A O 1
ATOM 2028 N N . PRO A 1 256 ? -6.200 16.218 -1.010 1.00 79.75 256 PRO A N 1
ATOM 2029 C CA . PRO A 1 256 ? -6.387 15.509 0.265 1.00 79.75 256 PRO A CA 1
ATOM 2030 C C . PRO A 1 256 ? -7.722 14.762 0.424 1.00 79.75 256 PRO A C 1
ATOM 2032 O O . PRO A 1 256 ? -7.861 13.936 1.319 1.00 79.75 256 PRO A O 1
ATOM 2035 N N . THR A 1 257 ? -8.731 15.060 -0.398 1.00 85.44 257 THR A N 1
ATOM 2036 C CA . THR A 1 257 ? -10.046 14.392 -0.354 1.00 85.44 257 THR A CA 1
ATOM 2037 C C . THR A 1 257 ? -10.135 13.195 -1.296 1.00 85.44 257 THR A C 1
ATOM 2039 O O . THR A 1 257 ? -10.999 12.339 -1.119 1.00 85.44 257 THR A O 1
ATOM 2042 N N . ARG A 1 258 ? -9.200 13.071 -2.251 1.00 90.38 258 ARG A N 1
ATOM 2043 C CA . ARG A 1 258 ? -9.227 12.055 -3.316 1.00 90.38 258 ARG A CA 1
ATOM 2044 C C . ARG A 1 258 ? -9.342 10.635 -2.772 1.00 90.38 258 ARG A C 1
ATOM 2046 O O . ARG A 1 258 ? -10.057 9.815 -3.337 1.00 90.38 258 ARG A O 1
ATOM 2053 N N . ALA A 1 259 ? -8.634 10.333 -1.685 1.00 92.81 259 ALA A N 1
ATOM 2054 C CA . ALA A 1 259 ? -8.710 9.020 -1.057 1.00 92.81 259 ALA A CA 1
ATOM 2055 C C . ALA A 1 259 ? -10.135 8.717 -0.552 1.00 92.81 259 ALA A C 1
ATOM 2057 O O . ALA A 1 259 ? -10.664 7.631 -0.770 1.00 92.81 259 ALA A O 1
ATOM 2058 N N . LEU A 1 260 ? -10.801 9.694 0.062 1.00 91.38 260 LEU A N 1
ATOM 2059 C CA . LEU A 1 260 ? -12.159 9.513 0.571 1.00 91.38 260 LEU A CA 1
ATOM 2060 C C . LEU A 1 260 ? -13.171 9.310 -0.553 1.00 91.38 260 LEU A C 1
ATOM 2062 O O . LEU A 1 260 ? -13.991 8.400 -0.465 1.00 91.38 260 LEU A O 1
ATOM 2066 N N . GLU A 1 261 ? -13.055 10.101 -1.619 1.00 89.75 261 GLU A N 1
ATOM 2067 C CA . GLU A 1 261 ? -13.902 10.004 -2.810 1.00 89.75 261 GLU A CA 1
ATOM 2068 C C . GLU A 1 261 ? -13.766 8.634 -3.486 1.00 89.75 261 GLU A C 1
ATOM 2070 O O . GLU A 1 261 ? -14.760 7.953 -3.733 1.00 89.75 261 GLU A O 1
ATOM 2075 N N . VAL A 1 262 ? -12.531 8.182 -3.741 1.00 91.12 262 VAL A N 1
ATOM 2076 C CA . VAL A 1 262 ? -12.294 6.878 -4.379 1.00 91.12 262 VAL A CA 1
ATOM 2077 C C . VAL A 1 262 ? -12.774 5.737 -3.490 1.00 91.12 262 VAL A C 1
ATOM 2079 O O . VAL A 1 262 ? -13.334 4.767 -3.998 1.00 91.12 262 VAL A O 1
ATOM 2082 N N . LYS A 1 263 ? -12.617 5.852 -2.167 1.00 91.31 263 LYS A N 1
ATOM 2083 C CA . LYS A 1 263 ? -13.041 4.812 -1.228 1.00 91.31 263 LYS A CA 1
ATOM 2084 C C . LYS A 1 263 ? -14.553 4.561 -1.242 1.00 91.31 263 LYS A C 1
ATOM 2086 O O . LYS A 1 263 ? -14.937 3.436 -0.941 1.00 91.31 263 LYS A O 1
ATOM 2091 N N . GLU A 1 264 ? -15.394 5.528 -1.627 1.00 87.12 264 GLU A N 1
ATOM 2092 C CA . GLU A 1 264 ? -16.841 5.288 -1.817 1.00 87.12 264 GLU A CA 1
ATOM 2093 C C . GLU A 1 264 ? -17.140 4.275 -2.930 1.00 87.12 264 GLU A C 1
ATOM 2095 O O . GLU A 1 264 ? -18.142 3.568 -2.867 1.00 87.12 264 GLU A O 1
ATOM 2100 N N . ALA A 1 265 ? -16.269 4.187 -3.938 1.00 87.25 265 ALA A N 1
ATOM 2101 C CA . ALA A 1 265 ? -16.438 3.296 -5.082 1.00 87.25 265 ALA A CA 1
ATOM 2102 C C . ALA A 1 265 ? -15.717 1.947 -4.920 1.00 87.25 265 ALA A C 1
ATOM 2104 O O . ALA A 1 265 ? -15.898 1.054 -5.748 1.00 87.25 265 ALA A O 1
ATOM 2105 N N . LEU A 1 266 ? -14.876 1.786 -3.890 1.00 87.25 266 LEU A N 1
ATOM 2106 C CA . LEU A 1 266 ? -14.120 0.552 -3.675 1.00 87.25 266 LEU A CA 1
ATOM 2107 C C . LEU A 1 266 ? -14.964 -0.494 -2.923 1.00 87.25 266 LEU A C 1
ATOM 2109 O O . LEU A 1 266 ? -15.483 -0.189 -1.847 1.00 87.25 266 LEU A O 1
ATOM 2113 N N . PRO A 1 267 ? -15.038 -1.743 -3.414 1.00 84.19 267 PRO A N 1
ATOM 2114 C CA . PRO A 1 267 ? -15.676 -2.837 -2.688 1.00 84.19 267 PRO A CA 1
ATOM 2115 C C . PRO A 1 267 ? -14.828 -3.285 -1.479 1.00 84.19 267 PRO A C 1
ATOM 2117 O O . PRO A 1 267 ? -13.628 -3.008 -1.405 1.00 84.19 267 PRO A O 1
ATOM 2120 N N . GLU A 1 268 ? -15.429 -3.993 -0.514 1.00 77.75 268 GLU A N 1
ATOM 2121 C CA . GLU A 1 268 ? -14.727 -4.402 0.725 1.00 77.75 268 GLU A CA 1
ATOM 2122 C C . GLU A 1 268 ? -13.667 -5.491 0.523 1.00 77.75 268 GLU A C 1
ATOM 2124 O O . GLU A 1 268 ? -12.724 -5.606 1.311 1.00 77.75 268 GLU A O 1
ATOM 2129 N N . ASN A 1 269 ? -13.817 -6.313 -0.517 1.00 80.12 269 ASN A N 1
ATOM 2130 C CA . ASN A 1 269 ? -12.905 -7.421 -0.804 1.00 80.12 269 ASN A CA 1
ATOM 2131 C C . ASN A 1 269 ? -11.526 -6.946 -1.307 1.00 80.12 269 ASN A C 1
ATOM 2133 O O . ASN A 1 269 ? -10.533 -7.679 -1.185 1.00 80.12 269 ASN A O 1
ATOM 2137 N N . VAL A 1 270 ? -11.451 -5.712 -1.813 1.00 91.12 270 VAL A N 1
ATOM 2138 C CA . VAL A 1 270 ? -10.222 -5.057 -2.265 1.00 91.12 270 VAL A CA 1
ATOM 2139 C C . VAL A 1 270 ? -9.439 -4.504 -1.077 1.00 9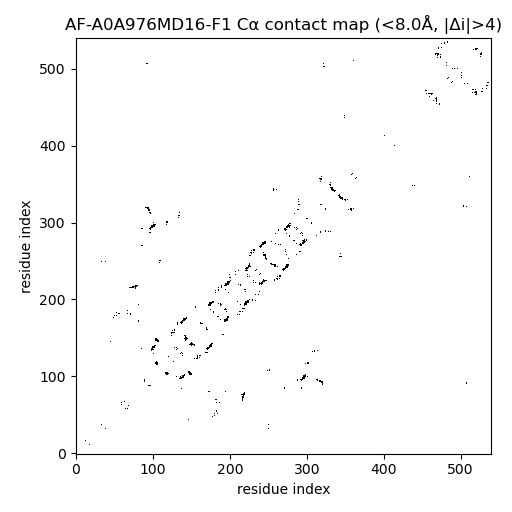1.12 270 VAL A C 1
ATOM 2141 O O . VAL A 1 270 ? -9.981 -3.837 -0.195 1.00 91.12 270 VAL A O 1
ATOM 2144 N N . ILE A 1 271 ? -8.127 -4.740 -1.083 1.00 95.12 271 ILE A N 1
ATOM 2145 C CA . ILE A 1 271 ? -7.203 -4.073 -0.169 1.00 95.12 271 ILE A CA 1
ATOM 2146 C C . ILE A 1 271 ? -7.012 -2.637 -0.654 1.00 95.12 271 ILE A C 1
ATOM 2148 O O . ILE A 1 271 ? -6.442 -2.403 -1.723 1.00 95.12 271 ILE A O 1
ATOM 2152 N N . ALA A 1 272 ? -7.483 -1.683 0.143 1.00 96.44 272 ALA A N 1
ATOM 2153 C CA . ALA A 1 272 ? -7.390 -0.262 -0.156 1.00 96.44 272 ALA A CA 1
ATOM 2154 C C . ALA A 1 272 ? -6.157 0.347 0.523 1.00 96.44 272 ALA A C 1
ATOM 2156 O O . ALA A 1 272 ? -6.024 0.307 1.746 1.00 96.44 272 ALA A O 1
ATOM 2157 N N . ILE A 1 273 ? -5.271 0.960 -0.256 1.00 98.12 273 ILE A N 1
ATOM 2158 C CA . ILE A 1 273 ? -4.038 1.591 0.224 1.00 98.12 273 ILE A CA 1
ATOM 2159 C C . ILE A 1 273 ? -4.112 3.092 -0.068 1.00 98.12 273 ILE A C 1
ATOM 2161 O O . ILE A 1 273 ? -4.392 3.489 -1.196 1.00 98.12 273 ILE A O 1
ATOM 2165 N N . ALA A 1 274 ? -3.866 3.943 0.923 1.00 97.38 274 ALA A N 1
ATOM 2166 C CA . ALA A 1 274 ? -3.819 5.391 0.736 1.00 97.38 274 ALA A CA 1
ATOM 2167 C C . ALA A 1 274 ? -2.369 5.876 0.658 1.00 97.38 274 ALA A C 1
ATOM 2169 O O . ALA A 1 274 ? -1.541 5.544 1.507 1.00 97.38 274 ALA A O 1
ATOM 2170 N N . ALA A 1 275 ? -2.061 6.696 -0.343 1.00 95.56 275 ALA A N 1
ATOM 2171 C CA . ALA A 1 275 ? -0.737 7.265 -0.549 1.00 95.56 275 ALA A CA 1
ATOM 2172 C C . ALA A 1 275 ? -0.806 8.770 -0.834 1.00 95.56 275 ALA A C 1
ATOM 2174 O O . ALA A 1 275 ? -1.817 9.293 -1.295 1.00 95.56 275 ALA A O 1
ATOM 2175 N N . GLY A 1 276 ? 0.308 9.462 -0.592 1.00 90.25 276 GLY A N 1
ATOM 2176 C CA . GLY A 1 276 ? 0.464 10.887 -0.890 1.00 90.25 276 GLY A CA 1
ATOM 2177 C C . GLY A 1 276 ? -0.041 11.799 0.232 1.00 90.25 276 GLY A C 1
ATOM 2178 O O . GLY A 1 276 ? -1.191 11.724 0.642 1.00 90.25 276 GLY A O 1
ATOM 2179 N N . GLY A 1 277 ? 0.834 12.680 0.727 1.00 86.75 277 GLY A N 1
ATOM 2180 C CA . GLY A 1 277 ? 0.459 13.776 1.635 1.00 86.75 277 GLY A CA 1
ATOM 2181 C C . GLY A 1 277 ? 0.111 13.403 3.082 1.00 86.75 277 GLY A C 1
ATOM 2182 O O . GLY A 1 277 ? -0.357 14.274 3.807 1.00 86.75 277 GLY A O 1
ATOM 2183 N N . ILE A 1 278 ? 0.343 12.157 3.511 1.00 93.75 278 ILE A N 1
ATOM 2184 C CA . ILE A 1 278 ? 0.053 11.691 4.878 1.00 93.75 278 ILE A CA 1
ATOM 2185 C C . ILE A 1 278 ? 1.216 12.063 5.805 1.00 93.75 278 ILE A C 1
ATOM 2187 O O . ILE A 1 278 ? 2.297 11.477 5.724 1.00 93.75 278 ILE A O 1
ATOM 2191 N N . MET A 1 279 ? 0.985 13.046 6.670 1.00 92.50 279 MET A N 1
ATOM 2192 C CA . MET A 1 279 ? 1.966 13.655 7.568 1.00 92.50 279 MET A CA 1
ATOM 2193 C C . MET A 1 279 ? 1.510 13.669 9.035 1.00 92.50 279 MET A C 1
ATOM 2195 O O . MET A 1 279 ? 2.356 13.586 9.926 1.00 92.50 279 MET A O 1
ATOM 2199 N N . THR A 1 280 ? 0.201 13.757 9.298 1.00 93.81 280 THR A N 1
ATOM 2200 C CA . THR A 1 280 ? -0.366 13.919 10.650 1.00 93.81 280 THR A CA 1
ATOM 2201 C C . THR A 1 280 ? -1.238 12.735 11.066 1.00 93.81 280 THR A C 1
ATOM 2203 O O . THR A 1 280 ? -1.744 11.992 10.225 1.00 93.81 280 THR A O 1
ATOM 2206 N N . MET A 1 281 ? -1.438 12.558 12.378 1.00 93.19 281 MET A N 1
ATOM 2207 C CA . MET A 1 281 ? -2.321 11.505 12.897 1.00 93.19 281 MET A CA 1
ATOM 2208 C C . MET A 1 281 ? -3.792 11.742 12.550 1.00 93.19 281 MET A C 1
ATOM 2210 O O . MET A 1 281 ? -4.510 10.774 12.334 1.00 93.19 281 MET A O 1
ATOM 2214 N N . ASP A 1 282 ? -4.234 12.992 12.397 1.00 91.25 282 ASP A N 1
ATOM 2215 C CA . ASP A 1 282 ? -5.604 13.282 11.954 1.00 91.25 282 ASP A CA 1
ATOM 2216 C C . ASP A 1 282 ? -5.876 12.734 10.550 1.00 91.25 282 ASP A C 1
ATOM 2218 O O . ASP A 1 282 ? -6.921 12.132 10.313 1.00 91.25 282 ASP A O 1
ATOM 2222 N N . GLN A 1 283 ? -4.907 12.849 9.635 1.00 93.94 283 GLN A N 1
ATOM 2223 C CA . GLN A 1 283 ? -5.008 12.239 8.306 1.00 93.94 283 GLN A CA 1
ATOM 2224 C C . GLN A 1 283 ? -5.031 10.707 8.395 1.00 93.94 283 GLN A C 1
ATOM 2226 O O . GLN A 1 283 ? -5.778 10.054 7.667 1.00 93.94 283 GLN A O 1
ATOM 2231 N N . VAL A 1 284 ? -4.249 10.118 9.306 1.00 95.12 284 VAL A N 1
ATOM 2232 C CA . VAL A 1 284 ? -4.285 8.670 9.565 1.00 95.12 284 VAL A CA 1
ATOM 2233 C C . VAL A 1 284 ? -5.665 8.249 10.067 1.00 95.12 284 VAL A C 1
ATOM 2235 O O . VAL A 1 284 ? -6.237 7.304 9.529 1.00 95.12 284 VAL A O 1
ATOM 2238 N N . HIS A 1 285 ? -6.230 8.961 11.044 1.00 93.31 285 HIS A N 1
ATOM 2239 C CA . HIS A 1 285 ? -7.570 8.698 11.571 1.00 93.31 285 HIS A CA 1
ATOM 2240 C C . HIS A 1 285 ? -8.630 8.810 10.483 1.00 93.31 285 HIS A C 1
ATOM 2242 O O . HIS A 1 285 ? -9.479 7.930 10.369 1.00 93.31 285 HIS A O 1
ATOM 2248 N N . GLN A 1 286 ? -8.547 9.847 9.652 1.00 94.00 286 GLN A N 1
ATOM 2249 C CA . GLN A 1 286 ? -9.445 10.065 8.526 1.00 94.00 286 GLN A CA 1
ATOM 2250 C C . GLN A 1 286 ? -9.458 8.862 7.574 1.00 94.00 286 GLN A C 1
ATOM 2252 O O . GLN A 1 286 ? -10.519 8.335 7.246 1.00 94.00 286 GLN A O 1
ATOM 2257 N N . LEU A 1 287 ? -8.283 8.380 7.168 1.00 95.19 287 LEU A N 1
ATOM 2258 C CA . LEU A 1 287 ? -8.154 7.251 6.244 1.00 95.19 287 LEU A CA 1
ATOM 2259 C C . LEU A 1 287 ? -8.570 5.922 6.893 1.00 95.19 287 LEU A C 1
ATOM 2261 O O . LEU A 1 287 ? -9.250 5.111 6.263 1.00 95.19 287 LEU A O 1
ATOM 2265 N N . ALA A 1 288 ? -8.219 5.716 8.163 1.00 94.25 288 ALA A N 1
ATOM 2266 C CA . ALA A 1 288 ? -8.586 4.519 8.913 1.00 94.25 288 ALA A CA 1
ATOM 2267 C C . ALA A 1 288 ? -10.107 4.415 9.121 1.00 94.25 288 ALA A C 1
ATOM 2269 O O . ALA A 1 288 ? -10.701 3.360 8.903 1.00 94.25 288 ALA A O 1
ATOM 2270 N N . LEU A 1 289 ? -10.759 5.525 9.483 1.00 93.19 289 LEU A N 1
ATOM 2271 C CA . LEU A 1 289 ? -12.215 5.613 9.640 1.00 93.19 289 LEU A CA 1
ATOM 2272 C C . LEU A 1 289 ? -12.953 5.478 8.305 1.00 93.19 289 LEU A C 1
ATOM 2274 O O . LEU A 1 289 ? -14.064 4.955 8.274 1.00 93.19 289 LEU A O 1
ATOM 2278 N N . ALA A 1 290 ? -12.331 5.893 7.199 1.00 92.06 290 ALA A N 1
ATOM 2279 C CA . ALA A 1 290 ? -12.849 5.643 5.857 1.00 92.06 290 ALA A CA 1
ATOM 2280 C C . ALA A 1 290 ? -12.740 4.162 5.433 1.00 92.06 290 ALA A C 1
ATOM 2282 O O . ALA A 1 290 ? -13.362 3.764 4.448 1.00 92.06 290 ALA A O 1
ATOM 2283 N N . GLY A 1 291 ? -11.984 3.338 6.169 1.00 91.81 291 GLY A N 1
ATOM 2284 C CA . GLY A 1 291 ? -11.844 1.900 5.930 1.00 91.81 291 GLY A CA 1
ATOM 2285 C C . GLY A 1 291 ? -10.707 1.522 4.975 1.00 91.81 291 GLY A C 1
ATOM 2286 O O . GLY A 1 291 ? -10.804 0.501 4.284 1.00 91.81 291 GLY A O 1
ATOM 2287 N N . TYR A 1 292 ? -9.656 2.343 4.886 1.00 95.12 292 TYR A N 1
ATOM 2288 C CA . TYR A 1 292 ? -8.406 1.958 4.223 1.00 95.12 292 TYR A CA 1
ATOM 2289 C C . TYR A 1 292 ? -7.684 0.853 4.998 1.00 95.12 292 TYR A C 1
ATOM 2291 O O . TYR A 1 292 ? -7.674 0.862 6.217 1.00 95.12 292 TYR A O 1
ATOM 2299 N N . ASP A 1 293 ? -7.047 -0.090 4.307 1.00 95.50 293 ASP A N 1
ATOM 2300 C CA . ASP A 1 293 ? -6.247 -1.156 4.922 1.00 95.50 293 ASP A CA 1
ATOM 2301 C C . ASP A 1 293 ? -4.846 -0.702 5.294 1.00 95.50 293 ASP A C 1
ATOM 2303 O O . ASP A 1 293 ? -4.281 -1.157 6.289 1.00 95.50 293 ASP A O 1
ATOM 2307 N N . ALA A 1 294 ? -4.266 0.166 4.469 1.00 97.19 294 ALA A N 1
ATOM 2308 C CA . ALA A 1 294 ? -2.896 0.593 4.646 1.00 97.19 294 ALA A CA 1
ATOM 2309 C C . ALA A 1 294 ? -2.661 2.037 4.225 1.00 97.19 294 ALA A C 1
ATOM 2311 O O . ALA A 1 294 ? -3.382 2.596 3.396 1.00 97.19 294 ALA A O 1
ATOM 2312 N N . ILE A 1 295 ? -1.602 2.616 4.781 1.00 97.56 295 ILE A N 1
ATOM 2313 C CA . ILE A 1 295 ? -1.116 3.952 4.440 1.00 97.56 295 ILE A CA 1
ATOM 2314 C C . ILE A 1 295 ? 0.346 3.898 3.996 1.00 97.56 295 ILE A C 1
ATOM 2316 O O . ILE A 1 295 ? 1.137 3.119 4.531 1.00 97.56 295 ILE A O 1
ATOM 2320 N N . VAL A 1 296 ? 0.716 4.750 3.041 1.00 97.81 296 VAL A N 1
ATOM 2321 C CA . VAL A 1 296 ? 2.091 4.886 2.545 1.00 97.81 296 VAL A CA 1
ATOM 2322 C C . VAL A 1 296 ? 2.740 6.140 3.115 1.00 97.81 296 VAL A C 1
ATOM 2324 O O . VAL A 1 296 ? 2.313 7.264 2.838 1.00 97.81 296 VAL A O 1
ATOM 2327 N N . LEU A 1 297 ? 3.818 5.947 3.871 1.00 95.94 297 LEU A N 1
ATOM 2328 C CA . LEU A 1 297 ? 4.632 7.005 4.454 1.00 95.94 297 LEU A CA 1
ATOM 2329 C C . LEU A 1 297 ? 5.903 7.191 3.621 1.00 95.94 297 LEU A C 1
ATOM 2331 O O . LEU A 1 297 ? 6.783 6.337 3.617 1.00 95.94 297 LEU A O 1
ATOM 2335 N N . GLY A 1 298 ? 5.989 8.317 2.908 1.00 91.25 298 GLY A N 1
ATOM 2336 C CA . GLY A 1 298 ? 7.176 8.714 2.138 1.00 91.25 298 GLY A CA 1
ATOM 2337 C C . GLY A 1 298 ? 7.891 9.905 2.763 1.00 91.25 298 GLY A C 1
ATOM 2338 O O . GLY A 1 298 ? 8.835 9.734 3.521 1.00 91.25 298 GLY A O 1
ATOM 2339 N N . ARG A 1 299 ? 7.412 11.133 2.503 1.00 88.25 299 ARG A N 1
ATOM 2340 C CA . ARG A 1 299 ? 8.004 12.348 3.107 1.00 88.25 299 ARG A CA 1
ATOM 2341 C C . ARG A 1 299 ? 7.946 12.343 4.637 1.00 88.25 299 ARG A C 1
ATOM 2343 O O . ARG A 1 299 ? 8.800 12.937 5.280 1.00 88.25 299 ARG A O 1
ATOM 2350 N N . ARG A 1 300 ? 6.969 11.646 5.226 1.00 91.44 300 ARG A N 1
ATOM 2351 C CA . ARG A 1 300 ? 6.862 11.491 6.679 1.00 91.44 300 ARG A CA 1
ATOM 2352 C C . ARG A 1 300 ? 8.105 10.854 7.305 1.00 91.44 300 ARG A C 1
ATOM 2354 O O . ARG A 1 300 ? 8.399 11.168 8.452 1.00 91.44 300 ARG A O 1
ATOM 2361 N N . LEU A 1 301 ? 8.840 10.031 6.548 1.00 90.75 301 LEU A N 1
ATOM 2362 C CA . LEU A 1 301 ? 10.043 9.330 7.005 1.00 90.75 301 LEU A CA 1
ATOM 2363 C C . LEU A 1 301 ? 11.234 10.258 7.300 1.00 90.75 301 LEU A C 1
ATOM 2365 O O . LEU A 1 301 ? 12.171 9.829 7.957 1.00 90.75 301 LEU A O 1
ATOM 2369 N N . ILE A 1 302 ? 11.204 11.510 6.827 1.00 88.88 302 ILE A N 1
ATOM 2370 C CA . ILE A 1 302 ? 12.273 12.501 7.053 1.00 88.88 302 ILE A CA 1
ATOM 2371 C C . ILE A 1 302 ? 12.272 13.000 8.506 1.00 88.88 302 ILE A C 1
ATOM 2373 O O . ILE A 1 302 ? 13.286 13.456 9.027 1.00 88.88 302 ILE A O 1
ATOM 2377 N N . TYR A 1 303 ? 11.115 12.952 9.162 1.00 88.62 303 TYR A N 1
ATOM 2378 C CA . TYR A 1 303 ? 10.912 13.608 10.444 1.00 88.62 303 TYR A CA 1
ATOM 2379 C C . TYR A 1 303 ? 11.490 12.767 11.593 1.00 88.62 303 TYR A C 1
ATOM 2381 O O . TYR A 1 303 ? 11.349 11.544 11.597 1.00 88.62 303 TYR A O 1
ATOM 2389 N N . PRO A 1 304 ? 12.105 13.398 12.606 1.00 86.19 304 PRO A N 1
ATOM 2390 C CA . PRO A 1 304 ? 12.789 12.675 13.680 1.00 86.19 304 PRO A CA 1
ATOM 2391 C C . PRO A 1 304 ? 11.834 11.887 14.591 1.00 86.19 304 PRO A C 1
ATOM 2393 O O . PRO A 1 304 ? 12.232 10.905 15.208 1.00 86.19 304 PRO A O 1
ATOM 2396 N N . ASP A 1 305 ? 10.563 12.283 14.655 1.00 90.81 305 ASP A N 1
ATOM 2397 C CA . ASP A 1 305 ? 9.526 11.685 15.501 1.00 90.81 305 ASP A CA 1
ATOM 2398 C C . ASP A 1 305 ? 8.815 10.478 14.850 1.00 90.81 305 ASP A C 1
ATOM 2400 O O . ASP A 1 305 ? 7.809 9.994 15.371 1.00 90.81 305 ASP A O 1
ATOM 2404 N N . VAL A 1 306 ? 9.316 9.967 13.715 1.00 92.19 306 VAL A N 1
ATOM 2405 C CA . VAL A 1 306 ? 8.758 8.779 13.037 1.00 92.19 306 VAL A CA 1
ATOM 2406 C C . VAL A 1 306 ? 8.546 7.594 13.986 1.00 92.19 306 VAL A C 1
ATOM 2408 O O . VAL A 1 306 ? 7.479 6.987 13.892 1.00 92.19 306 VAL A O 1
ATOM 2411 N N . PRO A 1 307 ? 9.463 7.245 14.914 1.00 91.25 307 PRO A N 1
ATOM 2412 C CA . PRO A 1 307 ? 9.223 6.142 15.844 1.00 91.25 307 PRO A CA 1
ATOM 2413 C C . PRO A 1 307 ? 7.973 6.340 16.710 1.00 91.25 307 PRO A C 1
ATOM 2415 O O . PRO A 1 307 ? 7.198 5.402 16.897 1.00 91.25 307 PRO A O 1
ATOM 2418 N N . ASP A 1 308 ? 7.735 7.554 17.207 1.00 93.19 308 ASP A N 1
ATOM 2419 C CA . ASP A 1 308 ? 6.573 7.849 18.050 1.00 93.19 308 ASP A CA 1
ATOM 2420 C C . ASP A 1 308 ? 5.289 7.971 17.230 1.00 93.19 308 ASP A C 1
ATOM 2422 O O . ASP A 1 308 ? 4.232 7.505 17.661 1.00 93.19 308 ASP A O 1
ATOM 2426 N N . PHE A 1 309 ? 5.384 8.497 16.009 1.00 94.94 309 PHE A N 1
ATOM 2427 C CA . PHE A 1 309 ? 4.290 8.456 15.045 1.00 94.94 309 PHE A CA 1
ATOM 2428 C C . PHE A 1 309 ? 3.880 7.018 14.727 1.00 94.94 309 PHE A C 1
ATOM 2430 O O . PHE A 1 309 ? 2.705 6.676 14.805 1.00 94.94 309 PHE A O 1
ATOM 2437 N N . MET A 1 310 ? 4.845 6.140 14.449 1.00 95.12 310 MET A N 1
ATOM 2438 C CA . MET A 1 310 ? 4.592 4.723 14.187 1.00 95.12 310 MET A CA 1
ATOM 2439 C C . MET A 1 310 ? 3.927 4.037 15.379 1.00 95.12 310 MET A C 1
ATOM 2441 O O . MET A 1 310 ? 2.956 3.306 15.185 1.00 95.12 310 MET A O 1
ATOM 2445 N N . LYS A 1 311 ? 4.369 4.311 16.615 1.00 93.75 311 LYS A N 1
ATOM 2446 C CA . LYS 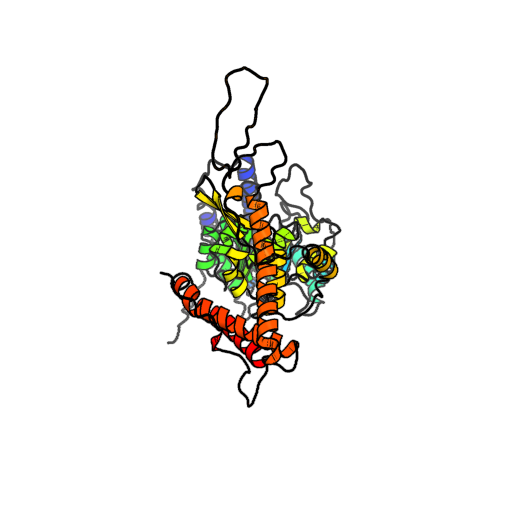A 1 311 ? 3.689 3.804 17.820 1.00 93.75 311 LYS A CA 1
ATOM 2447 C C . LYS A 1 311 ? 2.221 4.230 17.854 1.00 93.75 311 LYS A C 1
ATOM 2449 O O . LYS A 1 311 ? 1.368 3.383 18.106 1.00 93.75 311 LYS A O 1
ATOM 2454 N N . GLN A 1 312 ? 1.915 5.493 17.553 1.00 94.50 312 GLN A N 1
ATOM 2455 C CA . GLN A 1 312 ? 0.536 5.996 17.509 1.00 94.50 312 GLN A CA 1
ATOM 2456 C C . GLN A 1 312 ? -0.290 5.315 16.408 1.00 94.50 312 GLN A C 1
ATOM 2458 O O . GLN A 1 312 ? -1.392 4.836 16.678 1.00 94.50 312 GLN A O 1
ATOM 2463 N N . VAL A 1 313 ? 0.259 5.173 15.196 1.00 94.94 313 VAL A N 1
ATOM 2464 C CA . VAL A 1 313 ? -0.418 4.481 14.084 1.00 94.94 313 VAL A CA 1
ATOM 2465 C C . VAL A 1 313 ? -0.693 3.013 14.425 1.00 94.94 313 VAL A C 1
ATOM 2467 O O . VAL A 1 313 ? -1.798 2.526 14.197 1.00 94.94 313 VAL A O 1
ATOM 2470 N N . LYS A 1 314 ? 0.276 2.288 15.001 1.00 92.19 314 LYS A N 1
ATOM 2471 C CA . LYS A 1 314 ? 0.102 0.868 15.366 1.00 92.19 314 LYS A CA 1
ATOM 2472 C C . LYS A 1 314 ? -0.781 0.671 16.608 1.00 92.19 314 LYS A C 1
ATOM 2474 O O . LYS A 1 314 ? -1.376 -0.403 16.762 1.00 92.19 314 LYS A O 1
ATOM 2479 N N . ALA A 1 315 ? -0.875 1.680 17.477 1.00 90.81 315 ALA A N 1
ATOM 2480 C CA . ALA A 1 315 ? -1.803 1.712 18.606 1.00 90.81 315 ALA A CA 1
ATOM 2481 C C . ALA A 1 315 ? -3.245 1.996 18.166 1.00 90.81 315 ALA A C 1
ATOM 2483 O O . ALA A 1 315 ? -4.175 1.532 18.831 1.00 90.81 315 ALA A O 1
ATOM 2484 N N . TRP A 1 316 ? -3.437 2.695 17.040 1.00 91.75 316 TRP A N 1
ATOM 2485 C CA . TRP A 1 316 ? -4.763 2.946 16.494 1.00 91.75 316 TRP A CA 1
ATOM 2486 C C . TRP A 1 316 ? -5.521 1.634 16.275 1.00 91.75 316 TRP A C 1
ATOM 2488 O O . TRP A 1 316 ? -5.017 0.657 15.708 1.00 91.75 316 TRP A O 1
ATOM 2498 N N . LYS A 1 317 ? -6.760 1.615 16.753 1.00 89.50 317 LYS A N 1
ATOM 2499 C CA . LYS A 1 317 ? -7.665 0.481 16.642 1.00 89.50 317 LYS A CA 1
ATOM 2500 C C . LYS A 1 317 ? -9.073 1.018 16.464 1.00 89.50 317 LYS A C 1
ATOM 2502 O O . LYS A 1 317 ? -9.484 1.908 17.204 1.00 89.50 317 LYS A O 1
ATOM 2507 N N . GLY A 1 318 ? -9.799 0.454 15.511 1.00 87.56 318 GLY A N 1
ATOM 2508 C CA . GLY A 1 318 ? -11.210 0.735 15.304 1.00 87.56 318 GLY A CA 1
ATOM 2509 C C . GLY A 1 318 ? -12.058 -0.535 15.330 1.00 87.56 318 GLY A C 1
ATOM 2510 O O . GLY A 1 318 ? -11.519 -1.652 15.303 1.00 87.56 318 GLY A O 1
ATOM 2511 N N . PRO A 1 319 ? -13.392 -0.384 15.352 1.00 84.75 319 PRO A N 1
ATOM 2512 C CA . PRO A 1 319 ? -14.334 -1.458 15.050 1.00 84.75 319 PRO A CA 1
ATOM 2513 C C . PRO A 1 319 ? -14.015 -2.137 13.712 1.00 84.75 319 PRO A C 1
ATOM 2515 O O . PRO A 1 319 ? -13.270 -1.602 12.894 1.00 84.75 319 PRO A O 1
ATOM 2518 N N . SER A 1 320 ? -14.575 -3.322 13.469 1.00 86.12 320 SER A N 1
ATOM 2519 C CA . SER A 1 320 ? -14.430 -3.985 12.164 1.00 86.12 320 SER A CA 1
ATOM 2520 C C . SER A 1 320 ? -14.857 -3.071 11.001 1.00 86.12 320 SER A C 1
ATOM 2522 O O . SER A 1 320 ? -15.717 -2.200 11.163 1.00 86.12 320 SER A O 1
ATOM 2524 N N . LYS A 1 321 ? -14.280 -3.278 9.812 1.00 84.75 321 LYS A N 1
ATOM 2525 C CA . LYS A 1 321 ? -14.578 -2.453 8.629 1.00 84.75 321 LYS A CA 1
ATOM 2526 C C . LYS A 1 321 ? -16.076 -2.333 8.297 1.00 84.75 321 LYS A C 1
ATOM 2528 O O . LYS A 1 321 ? -16.507 -1.204 8.067 1.00 84.75 321 LYS A O 1
ATOM 2533 N N . PRO A 1 322 ? -16.896 -3.408 8.348 1.00 82.06 322 PRO A N 1
ATOM 2534 C CA . PRO A 1 322 ? -18.335 -3.276 8.106 1.00 82.06 322 PRO A CA 1
ATOM 2535 C C . PRO A 1 322 ? -19.014 -2.295 9.070 1.00 82.06 322 PRO A C 1
ATOM 2537 O O . PRO A 1 322 ? -19.879 -1.519 8.671 1.00 82.06 322 PRO A O 1
ATOM 2540 N N . ILE A 1 323 ? -18.588 -2.275 10.338 1.00 82.94 323 ILE A N 1
ATOM 2541 C CA . ILE A 1 323 ? -19.111 -1.338 11.339 1.00 82.94 323 ILE A CA 1
ATOM 2542 C C . ILE A 1 323 ? -18.687 0.095 11.002 1.00 82.94 323 ILE A C 1
ATOM 2544 O O . ILE A 1 323 ? -19.527 0.992 11.010 1.00 82.94 323 ILE A O 1
ATOM 2548 N N . LEU A 1 324 ? -17.406 0.312 10.683 1.00 85.88 324 LEU A N 1
ATOM 2549 C CA . LEU A 1 324 ? -16.902 1.631 10.281 1.00 85.88 324 LEU A CA 1
ATOM 2550 C C . LEU A 1 324 ? -17.666 2.181 9.068 1.00 85.88 324 LEU A C 1
ATOM 2552 O O . LEU A 1 324 ? -18.048 3.350 9.069 1.00 85.88 324 LEU A O 1
ATOM 2556 N N . ARG A 1 325 ? -17.979 1.326 8.086 1.00 81.75 325 ARG A N 1
ATOM 2557 C CA . ARG A 1 325 ? -18.758 1.697 6.897 1.00 81.75 325 ARG A CA 1
ATOM 2558 C C . ARG A 1 325 ? -20.169 2.176 7.239 1.00 81.75 325 ARG A C 1
ATOM 2560 O O . ARG A 1 325 ? -20.594 3.215 6.745 1.00 81.75 325 ARG A O 1
ATOM 2567 N N . ILE A 1 326 ? -20.894 1.459 8.096 1.00 79.88 326 ILE A N 1
ATOM 2568 C CA . ILE A 1 326 ? -22.270 1.839 8.482 1.00 79.88 326 ILE A CA 1
ATOM 2569 C C . ILE A 1 326 ? -22.268 3.105 9.345 1.00 79.88 326 ILE A C 1
ATOM 2571 O O . ILE A 1 326 ? -23.194 3.912 9.276 1.00 79.88 326 ILE A O 1
ATOM 2575 N N . SER A 1 327 ? -21.211 3.306 10.129 1.00 82.62 327 SER A N 1
ATOM 2576 C CA . SER A 1 327 ? -21.018 4.491 10.966 1.00 82.62 327 SER A CA 1
ATOM 2577 C C . SER A 1 327 ? -20.375 5.669 10.232 1.00 82.62 327 SER A C 1
ATOM 2579 O O . SER A 1 327 ? -20.140 6.703 10.853 1.00 82.62 327 SER A O 1
ATOM 2581 N N . LYS A 1 328 ? -20.112 5.575 8.923 1.00 82.12 328 LYS A N 1
ATOM 2582 C CA . LYS A 1 328 ? -19.372 6.598 8.170 1.00 82.12 328 LYS A CA 1
ATOM 2583 C C . LYS A 1 328 ? -20.012 7.988 8.260 1.00 82.12 328 LYS A C 1
ATOM 2585 O O . LYS A 1 328 ? -19.317 8.965 8.513 1.00 82.12 328 LYS A O 1
ATOM 2590 N N . SER A 1 329 ? -21.339 8.088 8.173 1.00 81.38 329 SER A N 1
ATOM 2591 C CA . SER A 1 329 ? -22.070 9.361 8.337 1.00 81.38 329 SER A CA 1
ATOM 2592 C C . SER A 1 329 ? -21.926 9.994 9.729 1.00 81.38 329 SER A C 1
ATOM 2594 O O . SER A 1 329 ? -22.158 11.191 9.910 1.00 81.38 329 SER A O 1
ATOM 2596 N N . GLN A 1 330 ? -21.527 9.212 10.734 1.00 83.38 330 GLN A N 1
ATOM 2597 C CA . GLN A 1 330 ? -21.262 9.709 12.082 1.00 83.38 330 GLN A CA 1
ATOM 2598 C C . GLN A 1 330 ? -19.851 10.294 12.216 1.00 83.38 330 GLN A C 1
ATOM 2600 O O . GLN A 1 330 ? -19.641 11.139 13.081 1.00 83.38 330 GLN A O 1
ATOM 2605 N N . PHE A 1 331 ? -18.914 9.887 11.354 1.00 84.75 331 PHE A N 1
ATOM 2606 C CA . PHE A 1 331 ? -17.531 10.372 11.342 1.00 84.75 331 PHE A CA 1
ATOM 2607 C C . PHE A 1 331 ? -17.289 11.503 10.343 1.00 84.75 331 PHE A C 1
ATOM 2609 O O . PHE A 1 331 ? -16.434 12.350 10.594 1.00 84.75 331 PHE A O 1
ATOM 2616 N N . PHE A 1 332 ? -18.036 11.533 9.240 1.00 87.75 332 PHE A N 1
ATOM 2617 C CA . PHE A 1 332 ? -17.810 12.470 8.145 1.00 87.75 332 PHE A CA 1
ATOM 2618 C C . PHE A 1 332 ? -19.014 13.382 7.902 1.00 87.75 332 PHE A C 1
ATOM 2620 O O . PHE A 1 332 ? -20.163 12.949 8.020 1.00 87.75 332 PHE A O 1
ATOM 2627 N N . ASP A 1 333 ? -18.730 14.635 7.557 1.00 84.94 333 ASP A N 1
ATOM 2628 C CA . ASP A 1 333 ? -19.683 15.574 6.969 1.00 84.94 333 ASP A CA 1
ATOM 2629 C C . ASP A 1 333 ? -19.511 15.598 5.451 1.00 84.94 333 ASP A C 1
ATOM 2631 O O . ASP A 1 333 ? -18.385 15.564 4.945 1.00 84.94 333 ASP A O 1
ATOM 2635 N N . TYR A 1 334 ? -20.641 15.675 4.750 1.00 84.25 334 TYR A N 1
ATOM 2636 C CA . TYR A 1 334 ? -20.718 15.757 3.298 1.00 84.25 334 TYR A CA 1
ATOM 2637 C C . TYR A 1 334 ? -21.300 17.118 2.946 1.00 84.25 334 TYR A C 1
ATOM 2639 O O . TYR A 1 334 ? -22.438 17.415 3.314 1.00 84.25 334 TYR A O 1
ATOM 2647 N N . THR A 1 335 ? -20.518 17.948 2.268 1.00 81.44 335 THR A N 1
ATOM 2648 C CA . THR A 1 335 ? -20.971 19.247 1.768 1.00 81.44 335 THR A CA 1
ATOM 2649 C C . THR A 1 335 ? -20.876 19.270 0.255 1.00 81.44 335 THR A C 1
ATOM 2651 O O . THR A 1 335 ? -19.920 18.768 -0.329 1.00 81.44 335 THR A O 1
ATOM 2654 N N . GLU A 1 336 ? -21.890 19.824 -0.395 1.00 75.12 336 GLU A N 1
ATOM 2655 C CA . GLU A 1 336 ? -21.884 19.998 -1.842 1.00 75.12 336 GLU A CA 1
ATOM 2656 C C . GLU A 1 336 ? -21.138 21.294 -2.170 1.00 75.12 336 GLU A C 1
ATOM 2658 O O . GLU A 1 336 ? -21.426 22.352 -1.608 1.00 75.12 336 GLU A O 1
ATOM 2663 N N . ALA A 1 337 ? -20.114 21.196 -3.010 1.00 69.94 337 ALA A N 1
ATOM 2664 C CA . ALA A 1 337 ? -19.389 22.339 -3.534 1.00 69.94 337 ALA A CA 1
ATOM 2665 C C . ALA A 1 337 ? -20.148 22.954 -4.718 1.00 69.94 337 ALA A C 1
ATOM 2667 O O . ALA A 1 337 ? -20.927 22.283 -5.394 1.00 69.94 337 ALA A O 1
ATOM 2668 N N . GLU A 1 338 ? -19.876 24.228 -5.010 1.00 67.44 338 GLU A N 1
ATOM 2669 C CA . GLU A 1 338 ? -20.509 24.972 -6.113 1.00 67.44 338 GLU A CA 1
ATOM 2670 C C . GLU A 1 338 ? -20.294 24.329 -7.497 1.00 67.44 338 GLU A C 1
ATOM 2672 O O . GLU A 1 338 ? -21.069 24.562 -8.419 1.00 67.44 338 GLU A O 1
ATOM 2677 N N . ASP A 1 339 ? -19.262 23.495 -7.649 1.00 64.88 339 ASP A N 1
ATOM 2678 C CA . ASP A 1 339 ? -18.961 22.746 -8.872 1.00 64.88 339 ASP A CA 1
ATOM 2679 C C . ASP A 1 339 ? -19.651 21.367 -8.943 1.00 64.88 339 ASP A C 1
ATOM 2681 O O . ASP A 1 339 ? -19.348 20.573 -9.838 1.00 64.88 339 ASP A O 1
ATOM 2685 N N . GLY A 1 340 ? -20.557 21.069 -8.004 1.00 63.59 340 GLY A N 1
ATOM 2686 C CA . GLY A 1 340 ? -21.269 19.794 -7.890 1.00 63.59 340 GLY A CA 1
ATOM 2687 C C . GLY A 1 340 ? -20.430 18.654 -7.304 1.00 63.59 340 GLY A C 1
ATOM 2688 O O . GLY A 1 340 ? -20.877 17.505 -7.301 1.00 63.59 340 GLY A O 1
ATOM 2689 N N . LYS A 1 341 ? -19.205 18.919 -6.821 1.00 66.31 341 LYS A N 1
ATOM 2690 C CA . LYS A 1 341 ? -18.410 17.906 -6.113 1.00 66.31 341 LYS A CA 1
ATOM 2691 C C . LYS A 1 341 ? -18.836 17.781 -4.658 1.00 66.31 341 LYS A C 1
ATOM 2693 O O . LYS A 1 341 ? -19.148 18.762 -3.994 1.00 66.31 341 LYS A O 1
ATOM 2698 N N . VAL A 1 342 ? -18.773 16.562 -4.133 1.00 71.69 342 VAL A N 1
ATOM 2699 C CA . VAL A 1 342 ? -19.027 16.295 -2.716 1.00 71.69 342 VAL A CA 1
ATOM 2700 C C . VAL A 1 342 ? -17.718 16.399 -1.940 1.00 71.69 342 VAL A C 1
ATOM 2702 O O . VAL A 1 342 ? -16.806 15.595 -2.127 1.00 71.69 342 VAL A O 1
ATOM 2705 N N . ASN A 1 343 ? -17.637 17.374 -1.042 1.00 78.50 343 ASN A N 1
ATOM 2706 C CA . ASN A 1 343 ? -16.547 17.521 -0.091 1.00 78.50 343 ASN A CA 1
ATOM 2707 C C . ASN A 1 343 ? -16.810 16.647 1.135 1.00 78.50 343 ASN A C 1
ATOM 2709 O O . ASN A 1 343 ? -17.840 16.773 1.798 1.00 78.50 343 ASN A O 1
ATOM 2713 N N . ILE A 1 344 ? -15.848 15.781 1.450 1.00 84.38 344 ILE A N 1
ATOM 2714 C CA . ILE A 1 344 ? -15.903 14.891 2.610 1.00 84.38 344 ILE A CA 1
ATOM 2715 C C . ILE A 1 344 ? -14.917 15.408 3.654 1.00 84.38 344 ILE A C 1
ATOM 2717 O O . ILE A 1 344 ? -13.708 15.453 3.410 1.00 84.38 344 ILE A O 1
ATOM 2721 N N . SER A 1 345 ? -15.417 15.780 4.830 1.00 84.62 345 SER A N 1
ATOM 2722 C CA . SER A 1 345 ? -14.588 16.286 5.929 1.00 84.62 345 SER A CA 1
ATOM 2723 C C . SER A 1 345 ? -14.793 15.481 7.207 1.00 84.62 345 SER A C 1
ATOM 2725 O O . SER A 1 345 ? -15.874 14.957 7.465 1.00 84.62 345 SER A O 1
ATOM 2727 N N . LEU A 1 346 ? -13.726 15.329 7.993 1.00 86.19 346 LEU A N 1
ATOM 2728 C CA . LEU A 1 346 ? -13.767 14.594 9.253 1.00 86.19 346 LEU A CA 1
ATOM 2729 C C . LEU A 1 346 ? -14.351 15.480 10.359 1.00 86.19 346 LEU A C 1
ATOM 2731 O O . LEU A 1 346 ? -13.873 16.590 10.593 1.00 86.19 346 LEU A O 1
ATOM 2735 N N . LYS A 1 347 ? -15.351 14.971 11.079 1.00 84.12 347 LYS A N 1
ATOM 2736 C CA . LYS A 1 347 ? -15.990 15.689 12.187 1.00 84.12 347 LYS A CA 1
ATOM 2737 C C . LYS A 1 347 ? -15.017 15.926 13.333 1.00 84.12 347 LYS A C 1
ATOM 2739 O O . LYS A 1 347 ? -14.261 15.036 13.713 1.00 84.12 347 LYS A O 1
ATOM 2744 N N . LYS A 1 348 ? -15.085 17.093 13.979 1.00 82.75 348 LYS A N 1
ATOM 2745 C CA . LYS A 1 348 ? -14.187 17.443 15.101 1.00 82.75 348 LYS A CA 1
ATOM 2746 C C . LYS A 1 348 ? -14.262 16.456 16.276 1.00 82.75 348 LYS A C 1
ATOM 2748 O O . LYS A 1 348 ? -13.257 16.203 16.927 1.00 82.75 348 LYS A O 1
ATOM 2753 N N . ASN A 1 349 ? -15.427 15.859 16.528 1.00 80.75 349 ASN A N 1
ATOM 2754 C CA . ASN A 1 349 ? -15.652 14.906 17.622 1.00 80.75 349 ASN A CA 1
ATOM 2755 C C . ASN A 1 349 ? -15.382 13.430 17.253 1.00 80.75 349 ASN A C 1
ATOM 2757 O O . ASN A 1 349 ? -15.715 12.548 18.047 1.00 80.75 349 ASN A O 1
ATOM 2761 N N . HIS A 1 350 ? -14.783 13.142 16.089 1.00 82.75 350 HIS A N 1
ATOM 2762 C CA . HIS A 1 350 ? -14.556 11.773 15.605 1.00 82.75 350 HIS A CA 1
ATOM 2763 C C . HIS A 1 350 ? -13.793 10.883 16.601 1.00 82.75 350 HIS A C 1
ATOM 2765 O O . HIS A 1 350 ? -14.122 9.709 16.736 1.00 82.75 350 HIS A O 1
ATOM 2771 N N . LEU A 1 351 ? -12.810 11.428 17.332 1.00 83.12 351 LEU A N 1
ATOM 2772 C CA . LEU A 1 351 ? -12.036 10.674 18.328 1.00 83.12 351 LEU A CA 1
ATOM 2773 C C . LEU A 1 351 ? -12.883 10.212 19.510 1.00 83.12 351 LEU A C 1
ATOM 2775 O O . LEU A 1 351 ? -12.749 9.076 19.958 1.00 83.12 351 LEU A O 1
ATOM 2779 N N . ALA A 1 352 ? -13.765 11.082 20.005 1.00 78.19 352 ALA A N 1
ATOM 2780 C CA . ALA A 1 352 ? -14.647 10.744 21.113 1.00 78.19 352 ALA A CA 1
ATOM 2781 C C . ALA A 1 352 ? -15.606 9.616 20.703 1.00 78.19 352 ALA A C 1
ATOM 2783 O O . ALA A 1 352 ? -15.684 8.598 21.388 1.00 78.19 352 ALA A O 1
ATOM 2784 N N . LEU A 1 353 ? -16.208 9.744 19.516 1.00 80.88 353 LEU A N 1
ATOM 2785 C CA . LEU A 1 353 ? -17.069 8.712 18.947 1.00 80.88 353 LEU A CA 1
ATOM 2786 C C . LEU A 1 353 ? -16.317 7.390 18.718 1.00 80.88 353 LEU A C 1
ATOM 2788 O O . LEU A 1 353 ? -16.826 6.321 19.049 1.00 80.88 353 LEU A O 1
ATOM 2792 N N . LEU A 1 354 ? -15.093 7.443 18.184 1.00 84.38 354 LEU A N 1
ATOM 2793 C CA . LEU A 1 354 ? -14.262 6.255 17.987 1.00 84.38 354 LEU A CA 1
ATOM 2794 C C . LEU A 1 354 ? -13.967 5.557 19.321 1.00 84.38 354 LEU A C 1
ATOM 2796 O O . LEU A 1 354 ? -14.072 4.334 19.402 1.00 84.38 354 LEU A O 1
ATOM 2800 N N . ASN A 1 355 ? -13.642 6.316 20.369 1.00 80.75 355 ASN A N 1
ATOM 2801 C CA . ASN A 1 355 ? -13.398 5.776 21.706 1.00 80.75 355 ASN A CA 1
ATOM 2802 C C . ASN A 1 355 ? -14.653 5.122 22.297 1.00 80.75 355 ASN A C 1
ATOM 2804 O O . ASN A 1 355 ? -14.562 4.029 22.854 1.00 80.75 355 ASN A O 1
ATOM 2808 N N . GLU A 1 356 ? -15.827 5.727 22.122 1.00 74.06 356 GLU A N 1
ATOM 2809 C CA . GLU A 1 356 ? -17.110 5.142 22.536 1.00 74.06 356 GLU A CA 1
ATOM 2810 C C . GLU A 1 356 ? -17.412 3.837 21.799 1.00 74.06 356 GLU A C 1
ATOM 2812 O O . GLU A 1 356 ? -17.767 2.831 22.418 1.00 74.06 356 GLU A O 1
ATOM 2817 N N . MET A 1 357 ? -17.227 3.822 20.478 1.00 78.12 357 MET A N 1
ATOM 2818 C CA . MET A 1 357 ? -17.411 2.613 19.681 1.00 78.12 357 MET A CA 1
ATOM 2819 C C . MET A 1 357 ? -16.422 1.528 20.110 1.00 78.12 357 MET A C 1
ATOM 2821 O O . MET A 1 357 ? -16.809 0.377 20.304 1.00 78.12 357 MET A O 1
ATOM 2825 N N . ASN A 1 358 ? -15.156 1.884 20.315 1.00 79.75 358 ASN A N 1
ATOM 2826 C CA . ASN A 1 358 ? -14.143 0.951 20.793 1.00 79.75 358 ASN A CA 1
ATOM 2827 C C . ASN A 1 358 ? -14.493 0.387 22.174 1.00 79.75 358 ASN A C 1
ATOM 2829 O O . ASN A 1 358 ? -14.339 -0.815 22.389 1.00 79.75 358 ASN A O 1
ATOM 2833 N N . TYR A 1 359 ? -15.005 1.212 23.086 1.00 70.50 359 TYR A N 1
ATOM 2834 C CA . TYR A 1 359 ? -15.493 0.755 24.384 1.00 70.50 359 TYR A CA 1
ATOM 2835 C C . TYR A 1 359 ? -16.637 -0.255 24.222 1.00 70.50 359 TYR A C 1
ATOM 2837 O O . TYR A 1 359 ? -16.569 -1.359 24.767 1.00 70.50 359 TYR A O 1
ATOM 2845 N N . PHE A 1 360 ? -17.638 0.073 23.400 1.00 72.62 360 PHE A N 1
ATOM 2846 C CA . PHE A 1 360 ? -18.798 -0.783 23.149 1.00 72.62 360 PHE A CA 1
ATOM 2847 C C . PHE A 1 360 ? -18.422 -2.141 22.528 1.00 72.62 360 PHE A C 1
ATOM 2849 O O . PHE A 1 360 ? -18.898 -3.184 22.988 1.00 72.62 360 PHE A O 1
ATOM 2856 N N . TYR A 1 361 ? -17.550 -2.139 21.512 1.00 72.50 361 TYR A N 1
ATOM 2857 C CA . TYR A 1 361 ? -17.190 -3.336 20.742 1.00 72.50 361 TYR A CA 1
ATOM 2858 C C . TYR A 1 361 ? -16.036 -4.156 21.340 1.00 72.50 361 TYR A C 1
ATOM 2860 O O . TYR A 1 361 ? -15.971 -5.360 21.090 1.00 72.50 361 TYR A O 1
ATOM 2868 N N . PHE A 1 362 ? -15.121 -3.553 22.111 1.00 68.25 362 PHE A N 1
ATOM 2869 C CA . PHE A 1 362 ? -13.920 -4.241 22.618 1.00 68.25 362 PHE A CA 1
ATOM 2870 C C . PHE A 1 362 ? -13.846 -4.415 24.132 1.00 68.25 362 PHE A C 1
ATOM 2872 O O . PHE A 1 362 ? -13.013 -5.203 24.578 1.00 68.25 362 PHE A O 1
ATOM 2879 N N . GLY A 1 363 ? -14.665 -3.714 24.922 1.00 59.25 363 GLY A N 1
ATOM 2880 C CA . GLY A 1 363 ? -14.773 -3.942 26.367 1.00 59.25 363 GLY A CA 1
ATOM 2881 C C . GLY A 1 363 ? -13.465 -3.821 27.169 1.00 59.25 363 GLY A C 1
ATOM 2882 O O . GLY A 1 363 ? -13.362 -4.429 28.229 1.00 59.25 363 GLY A O 1
ATOM 2883 N N . LYS A 1 364 ? -12.449 -3.080 26.691 1.00 46.94 364 LYS A N 1
ATOM 2884 C CA . LYS A 1 364 ? -11.161 -2.893 27.394 1.00 46.94 364 LYS A CA 1
ATOM 2885 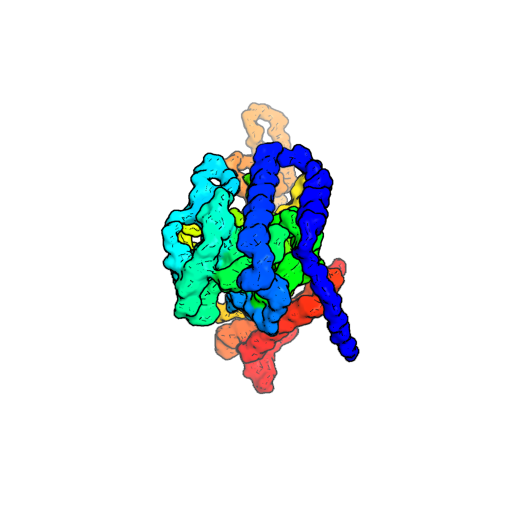C C . LYS A 1 364 ? -10.695 -1.428 27.433 1.00 46.94 364 LYS A C 1
ATOM 2887 O O . LYS A 1 364 ? -10.095 -0.953 26.477 1.00 46.94 364 LYS A O 1
ATOM 2892 N N . GLY A 1 365 ? -10.963 -0.782 28.573 1.00 36.41 365 GLY A N 1
ATOM 2893 C CA . GLY A 1 365 ? -10.059 0.071 29.366 1.00 36.41 365 GLY A CA 1
ATOM 2894 C C . GLY A 1 365 ? -9.372 1.293 28.744 1.00 36.41 365 GLY A C 1
ATOM 2895 O O . GLY A 1 365 ? -8.262 1.186 28.238 1.00 36.41 365 GLY A O 1
ATOM 2896 N N . SER A 1 366 ? -9.918 2.471 29.029 1.00 32.03 366 SER A N 1
ATOM 2897 C CA . SER A 1 366 ? -9.255 3.406 29.946 1.00 32.03 366 SER A CA 1
ATOM 2898 C C . SER A 1 366 ? -10.296 3.836 30.979 1.00 32.03 366 SER A C 1
ATOM 2900 O O . SER A 1 366 ? -11.465 4.027 30.633 1.00 32.03 366 SER A O 1
ATOM 2902 N N . GLU A 1 367 ? -9.898 3.938 32.250 1.00 33.91 367 GLU A N 1
ATOM 2903 C CA . GLU A 1 367 ? -10.565 4.862 33.163 1.00 33.91 367 GLU A CA 1
ATOM 2904 C C . GLU A 1 367 ? -10.583 6.201 32.432 1.00 33.91 367 GLU A C 1
ATOM 2906 O O . GLU A 1 367 ? -9.553 6.853 32.263 1.00 33.91 367 GLU A O 1
ATOM 2911 N N . VAL A 1 368 ? -11.744 6.585 31.907 1.00 33.22 368 VAL A N 1
ATOM 2912 C CA . VAL A 1 368 ? -11.981 8.000 31.683 1.00 33.22 368 VAL A CA 1
ATOM 2913 C C . VAL A 1 368 ? -11.882 8.562 33.089 1.00 33.22 368 VAL A C 1
ATOM 2915 O O . VAL A 1 368 ? -12.698 8.207 33.939 1.00 33.22 368 VAL A O 1
ATOM 2918 N N . ASN A 1 369 ? -10.832 9.329 33.374 1.00 36.84 369 ASN A N 1
ATOM 2919 C CA . ASN A 1 369 ? -10.773 10.083 34.608 1.00 36.84 369 ASN A CA 1
ATOM 2920 C C . ASN A 1 369 ? -11.848 11.166 34.485 1.00 36.84 369 ASN A C 1
ATOM 2922 O O . ASN A 1 369 ? -11.594 12.280 34.043 1.00 36.84 369 ASN A O 1
ATOM 2926 N N . ILE A 1 370 ? -13.092 10.780 34.779 1.00 33.62 370 ILE A N 1
ATOM 2927 C CA . ILE A 1 370 ? -14.244 11.674 34.778 1.00 33.62 370 ILE A CA 1
ATOM 2928 C C . ILE A 1 370 ? -14.151 12.586 36.008 1.00 33.62 370 ILE A C 1
ATOM 2930 O O . ILE A 1 370 ? -15.099 13.304 36.247 1.00 33.62 370 ILE A O 1
ATOM 2934 N N . SER A 1 371 ? -13.080 12.591 36.819 1.00 35.19 371 SER A N 1
ATOM 2935 C CA . SER A 1 371 ? -12.966 13.511 37.963 1.00 35.19 371 SER A CA 1
ATOM 2936 C C . SER A 1 371 ? -13.160 14.962 37.529 1.00 35.19 371 SER A C 1
ATOM 2938 O O . SER A 1 371 ? -13.960 15.682 38.122 1.00 35.19 371 SER A O 1
ATOM 2940 N N . ASP A 1 372 ? -12.525 15.345 36.423 1.00 32.62 372 ASP A N 1
ATOM 2941 C CA . ASP A 1 372 ? -12.489 16.735 35.963 1.00 32.62 372 ASP A CA 1
ATOM 2942 C C . ASP A 1 372 ? -13.792 17.114 35.229 1.00 32.62 372 ASP A C 1
ATOM 2944 O O . ASP A 1 372 ? -14.252 18.255 35.285 1.00 32.62 372 ASP A O 1
ATOM 2948 N N . GLU A 1 373 ? -14.448 16.135 34.593 1.00 35.91 373 GLU A N 1
ATOM 2949 C CA . GLU A 1 373 ? -15.761 16.290 33.949 1.00 35.91 373 GLU A CA 1
ATOM 2950 C C . GLU A 1 373 ? -16.919 16.176 34.974 1.00 35.91 373 GLU A C 1
ATOM 2952 O O . GLU A 1 373 ? -17.934 16.856 34.831 1.00 35.91 373 GLU A O 1
ATOM 2957 N N . LEU A 1 374 ? -16.763 15.395 36.054 1.00 32.56 374 LEU A N 1
ATOM 2958 C CA . LEU A 1 374 ? -17.685 15.292 37.197 1.00 32.56 374 LEU A CA 1
ATOM 2959 C C . LEU A 1 374 ? -17.632 16.543 38.069 1.00 32.56 374 LEU A C 1
ATOM 2961 O O . LEU A 1 374 ? -18.676 16.943 38.562 1.00 32.56 374 LEU A O 1
ATOM 2965 N N . GLU A 1 375 ? -16.481 17.202 38.234 1.00 34.25 375 GLU A N 1
ATOM 2966 C CA . GLU A 1 375 ? -16.422 18.513 38.897 1.00 34.25 375 GLU A CA 1
ATOM 2967 C C . GLU A 1 375 ? -17.177 19.589 38.107 1.00 34.25 375 GLU A C 1
ATOM 2969 O O . GLU A 1 375 ? -17.854 20.432 38.698 1.00 34.25 375 GLU A O 1
ATOM 2974 N N . GLN A 1 376 ? -17.117 19.553 36.772 1.00 34.53 376 GLN A N 1
ATOM 2975 C CA . GLN A 1 376 ? -17.901 20.459 35.926 1.00 34.53 376 GLN A CA 1
ATOM 2976 C C . GLN A 1 376 ? -19.398 20.122 35.930 1.00 34.53 376 GLN A C 1
ATOM 2978 O O . GLN A 1 376 ? -20.219 21.034 35.878 1.00 34.53 376 GLN A O 1
ATOM 2983 N N . ILE A 1 377 ? -19.766 18.843 36.038 1.00 33.94 377 ILE A N 1
ATOM 2984 C CA . ILE A 1 377 ? -21.165 18.396 36.136 1.00 33.94 377 ILE A CA 1
ATOM 2985 C C . ILE A 1 377 ? -21.741 18.646 37.539 1.00 33.94 377 ILE A C 1
ATOM 2987 O O . ILE A 1 377 ? -22.882 19.085 37.649 1.00 33.94 377 ILE A O 1
ATOM 2991 N N . ASN A 1 378 ? -20.957 18.473 38.604 1.00 33.16 378 ASN A N 1
ATOM 2992 C CA . ASN A 1 378 ? -21.360 18.796 39.977 1.00 33.16 378 ASN A CA 1
ATOM 2993 C C . ASN A 1 378 ? -21.496 20.313 40.188 1.00 33.16 378 ASN A C 1
ATOM 2995 O O . ASN A 1 378 ? -22.312 20.743 40.993 1.00 33.16 378 ASN A O 1
ATOM 2999 N N . LYS A 1 379 ? -20.782 21.143 39.412 1.00 35.16 379 LYS A N 1
ATOM 3000 C CA . LYS A 1 379 ? -21.030 22.597 39.337 1.00 35.16 379 LYS A CA 1
ATOM 3001 C C . LYS A 1 379 ? -22.351 22.964 38.646 1.00 35.16 379 LYS A C 1
ATOM 3003 O O . LYS A 1 379 ? -22.774 24.111 38.736 1.00 35.16 379 LYS A O 1
ATOM 3008 N N . ILE A 1 380 ? -23.000 22.022 37.957 1.00 33.75 380 ILE A N 1
ATOM 3009 C CA . ILE A 1 380 ? -24.311 22.211 37.312 1.00 33.75 380 ILE A CA 1
ATOM 3010 C C . ILE A 1 380 ? -25.459 21.756 38.242 1.00 33.75 380 ILE A C 1
ATOM 3012 O O . ILE A 1 380 ? -26.628 22.033 37.963 1.00 33.75 380 ILE A O 1
ATOM 3016 N N . GLU A 1 381 ? -25.164 21.164 39.404 1.00 34.03 381 GLU A N 1
ATOM 3017 C CA . GLU A 1 381 ? -26.155 20.891 40.454 1.00 34.03 381 GLU A CA 1
ATOM 3018 C C . GLU A 1 381 ? -26.431 22.121 41.333 1.00 34.03 381 GLU A C 1
ATOM 3020 O O . GLU A 1 381 ? -26.269 22.099 42.546 1.00 34.03 381 GLU A O 1
ATOM 3025 N N . GLU A 1 382 ? -26.922 23.201 40.726 1.00 33.91 382 GLU A N 1
ATOM 3026 C CA . GLU A 1 382 ? -27.666 24.230 41.464 1.00 33.91 382 GLU A CA 1
ATOM 3027 C C . GLU A 1 382 ? -28.739 24.901 40.593 1.00 33.91 382 GLU A C 1
ATOM 3029 O O . GLU A 1 382 ? -28.937 26.107 40.589 1.00 33.91 382 GLU A O 1
ATOM 3034 N N . TYR A 1 383 ? -29.488 24.094 39.842 1.00 28.61 383 TYR A N 1
ATOM 3035 C CA . TYR A 1 383 ? -30.830 24.476 39.402 1.00 28.61 383 TYR A CA 1
ATOM 3036 C C . TYR A 1 383 ? -31.822 23.424 39.891 1.00 28.61 383 TYR A C 1
ATOM 3038 O O . TYR A 1 383 ? -32.261 22.538 39.157 1.00 28.61 383 TYR A O 1
ATOM 3046 N N . LYS A 1 384 ? -32.188 23.536 41.174 1.00 28.50 384 LYS A N 1
ATOM 3047 C CA . LYS A 1 384 ? -33.464 23.008 41.662 1.00 28.50 384 LYS A CA 1
ATOM 3048 C C . LYS A 1 384 ? -34.573 23.743 40.909 1.00 28.50 384 LYS A C 1
ATOM 3050 O O . LYS A 1 384 ? -34.903 24.878 41.235 1.00 28.50 384 LYS A O 1
ATOM 3055 N N . ILE A 1 385 ? -35.119 23.108 39.878 1.00 28.22 385 ILE A N 1
ATOM 3056 C CA . ILE A 1 385 ? -36.386 23.536 39.289 1.00 28.22 385 ILE A CA 1
ATOM 3057 C C . ILE A 1 385 ? -37.479 22.997 40.209 1.00 28.22 385 ILE A C 1
ATOM 3059 O O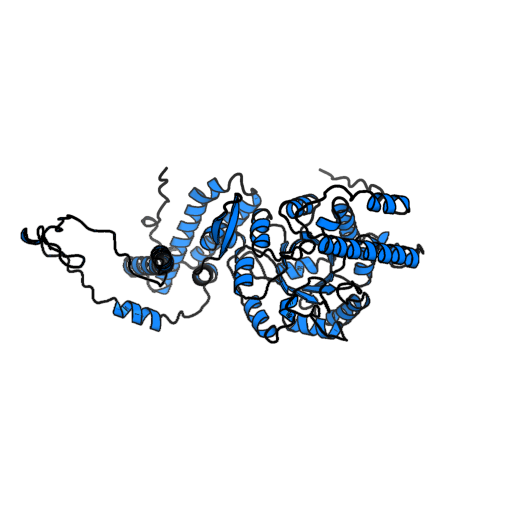 . ILE A 1 385 ? -37.813 21.814 40.173 1.00 28.22 385 ILE A O 1
ATOM 3063 N N . ASP A 1 386 ? -37.957 23.881 41.076 1.00 28.89 386 ASP A N 1
ATOM 3064 C CA . ASP A 1 386 ? -39.090 23.665 41.966 1.00 28.89 386 ASP A CA 1
ATOM 3065 C C . ASP A 1 386 ? -40.375 23.690 41.121 1.00 28.89 386 ASP A C 1
ATOM 3067 O O . ASP A 1 386 ? -40.788 24.737 40.616 1.00 28.89 386 ASP A O 1
ATOM 3071 N N . TYR A 1 387 ? -40.968 22.521 40.879 1.00 31.22 387 TYR A N 1
ATOM 3072 C CA . TYR A 1 387 ? -42.254 22.399 40.191 1.00 31.22 387 TYR A CA 1
ATOM 3073 C C . TYR A 1 387 ? -43.380 22.518 41.213 1.00 31.22 387 TYR A C 1
ATOM 3075 O O . TYR A 1 387 ? -44.000 21.519 41.534 1.00 31.22 387 TYR A O 1
ATOM 3083 N N . GLU A 1 388 ? -43.630 23.725 41.720 1.00 36.62 388 GLU A N 1
ATOM 3084 C CA . GLU A 1 388 ? -44.913 24.102 42.332 1.00 36.62 388 GLU A CA 1
ATOM 3085 C C . GLU A 1 388 ? -44.926 25.607 42.648 1.00 36.62 388 GLU A C 1
ATOM 3087 O O . GLU A 1 388 ? -44.528 26.050 43.722 1.00 36.62 388 GLU A O 1
ATOM 3092 N N . LYS A 1 389 ? -45.366 26.424 41.682 1.00 33.03 389 LYS A N 1
ATOM 3093 C CA . LYS A 1 389 ? -45.933 27.765 41.920 1.00 33.03 389 LYS A CA 1
ATOM 3094 C C . LYS A 1 389 ? -46.634 28.257 40.655 1.00 33.03 389 LYS A C 1
ATOM 3096 O O . LYS A 1 389 ? -45.993 28.518 39.637 1.00 33.03 389 LYS A O 1
ATOM 3101 N N . GLU A 1 390 ? -47.957 28.366 40.718 1.00 34.94 390 GLU A N 1
ATOM 3102 C CA . GLU A 1 390 ? -48.762 29.040 39.697 1.00 34.94 390 GLU A CA 1
ATOM 3103 C C . GLU A 1 390 ? -48.314 30.504 39.550 1.00 34.94 390 GLU A C 1
ATOM 3105 O O . GLU A 1 390 ? -48.037 31.190 40.537 1.00 34.94 390 GLU A O 1
ATOM 3110 N N . ARG A 1 391 ? -48.212 30.987 38.306 1.00 32.84 391 ARG A N 1
ATOM 3111 C CA . ARG A 1 391 ? -47.852 32.381 38.004 1.00 32.84 391 ARG A CA 1
ATOM 3112 C C . ARG A 1 391 ? -49.076 33.284 38.150 1.00 32.84 391 ARG A C 1
ATOM 3114 O O . ARG A 1 391 ? -50.121 32.991 37.577 1.00 32.84 391 ARG A O 1
ATOM 3121 N N . THR A 1 392 ? -48.927 34.412 38.840 1.00 39.12 392 THR A N 1
ATOM 3122 C CA . THR A 1 392 ? -49.952 35.461 38.928 1.00 39.12 392 THR A CA 1
ATOM 3123 C C . THR A 1 392 ? -49.984 36.351 37.676 1.00 39.12 392 THR A C 1
ATOM 3125 O O . THR A 1 392 ? -48.972 36.557 37.002 1.00 39.12 392 THR A O 1
ATOM 3128 N N . GLU A 1 393 ? -51.171 36.890 37.371 1.00 39.66 393 GLU A N 1
ATOM 3129 C CA . GLU A 1 393 ? -51.499 37.679 36.165 1.00 39.66 393 GLU A CA 1
ATOM 3130 C C . GLU A 1 393 ? -50.616 38.930 35.943 1.00 39.66 393 GLU A C 1
ATOM 3132 O O . GLU A 1 393 ? -50.444 39.355 34.804 1.00 39.66 393 GLU A O 1
ATOM 3137 N N . GLU A 1 394 ? -49.944 39.464 36.968 1.00 38.19 394 GLU A N 1
ATOM 3138 C CA . GLU A 1 394 ? -49.015 40.604 36.831 1.00 38.19 394 GLU A CA 1
ATOM 3139 C C . GLU A 1 394 ? -47.697 40.271 36.103 1.00 38.19 394 GLU A C 1
ATOM 3141 O O . GLU A 1 394 ? -46.980 41.175 35.670 1.00 38.19 394 GLU A O 1
ATOM 3146 N N . GLN A 1 395 ? -47.353 38.990 35.921 1.00 39.72 395 GLN A N 1
ATOM 3147 C CA . GLN A 1 395 ? -46.142 38.592 35.185 1.00 39.72 395 GLN A CA 1
ATOM 3148 C C . GLN A 1 395 ? -46.326 38.556 33.659 1.00 39.72 395 GLN A C 1
ATOM 3150 O O . GLN A 1 395 ? -45.349 38.330 32.942 1.00 39.72 395 GLN A O 1
ATOM 3155 N N . LYS A 1 396 ? -47.543 38.777 33.142 1.00 36.53 396 LYS A N 1
ATOM 3156 C CA . LYS A 1 396 ? -47.825 38.752 31.694 1.00 36.53 396 LYS A CA 1
ATOM 3157 C C . LYS A 1 396 ? -47.654 40.100 30.989 1.00 36.53 396 LYS A C 1
ATOM 3159 O O . LYS A 1 396 ? -47.644 40.123 29.763 1.00 36.53 396 LYS A O 1
ATOM 3164 N N . SER A 1 397 ? -47.474 41.205 31.709 1.00 40.22 397 SER A N 1
ATOM 3165 C CA . SER A 1 397 ? -47.348 42.526 31.084 1.00 40.22 397 SER A CA 1
ATOM 3166 C C . SER A 1 397 ? -46.294 43.383 31.777 1.00 40.22 397 SER A C 1
ATOM 3168 O O . SER A 1 397 ? -46.571 44.063 32.763 1.00 40.22 397 SER A O 1
ATOM 3170 N N . ARG A 1 398 ? -45.075 43.395 31.238 1.00 34.16 398 ARG A N 1
ATOM 3171 C CA . ARG A 1 398 ? -44.123 44.480 31.497 1.00 34.16 398 ARG A CA 1
ATOM 3172 C C . ARG A 1 398 ? -43.662 45.048 30.162 1.00 34.16 398 ARG A C 1
ATOM 3174 O O . ARG A 1 398 ? -42.898 44.405 29.450 1.00 34.16 398 ARG A O 1
ATOM 3181 N N . GLU A 1 399 ? -44.167 46.234 29.826 1.00 32.97 399 GLU A N 1
ATOM 3182 C CA . GLU A 1 399 ? -43.617 47.074 28.759 1.00 32.97 399 GLU A CA 1
ATOM 3183 C C . GLU A 1 399 ? -42.266 47.631 29.226 1.00 32.97 399 GLU A C 1
ATOM 3185 O O . GLU A 1 399 ? -42.159 48.152 30.337 1.00 32.97 399 GLU A O 1
ATOM 3190 N N . ILE A 1 400 ? -41.236 47.540 28.384 1.00 33.66 400 ILE A N 1
ATOM 3191 C CA . ILE A 1 400 ? -39.939 48.179 28.630 1.00 33.66 400 ILE A CA 1
ATOM 3192 C C . ILE A 1 400 ? -39.633 49.080 27.435 1.00 33.66 400 ILE A C 1
ATOM 3194 O O . ILE A 1 400 ? -39.624 48.628 26.293 1.00 33.66 400 ILE A O 1
ATOM 3198 N N . ILE A 1 401 ? -39.410 50.364 27.713 1.00 33.25 401 ILE A N 1
ATOM 3199 C CA . ILE A 1 401 ? -39.049 51.387 26.726 1.00 33.25 401 ILE A CA 1
ATOM 3200 C C . ILE A 1 401 ? -37.521 51.434 26.639 1.00 33.25 401 ILE A C 1
ATOM 3202 O O . ILE A 1 401 ? -36.853 51.548 27.666 1.00 33.25 401 ILE A O 1
ATOM 3206 N N . ILE A 1 402 ? -36.967 51.362 25.428 1.00 36.38 402 ILE A N 1
ATOM 3207 C CA . ILE A 1 402 ? -35.521 51.442 25.185 1.00 36.38 402 ILE A CA 1
ATOM 3208 C C . ILE A 1 402 ? -35.258 52.564 24.175 1.00 36.38 402 ILE A C 1
ATOM 3210 O O . ILE A 1 402 ? -35.823 52.556 23.084 1.00 36.38 402 ILE A O 1
ATOM 3214 N N . ASN A 1 403 ? -34.389 53.515 24.534 1.00 31.05 403 ASN A N 1
ATOM 3215 C CA . ASN A 1 403 ? -33.879 54.546 23.626 1.00 31.05 403 ASN A CA 1
ATOM 3216 C C . ASN A 1 403 ? -32.611 54.038 22.930 1.00 31.05 403 ASN A C 1
ATOM 3218 O O . ASN A 1 403 ? -31.672 53.616 23.603 1.00 31.05 403 ASN A O 1
ATOM 3222 N N . MET A 1 404 ? -32.562 54.120 21.600 1.00 30.50 404 MET A N 1
ATOM 3223 C CA . MET A 1 404 ? -31.386 53.756 20.804 1.00 30.50 404 MET A CA 1
ATOM 3224 C C . MET A 1 404 ? -30.875 54.984 20.043 1.00 30.50 404 MET A C 1
ATOM 3226 O O . MET A 1 404 ? -31.582 55.530 19.200 1.00 30.50 404 MET A O 1
ATOM 3230 N N . GLY A 1 405 ? -29.635 55.391 20.328 1.00 42.41 405 GLY A N 1
ATOM 3231 C CA . GLY A 1 405 ? -28.942 56.496 19.652 1.00 42.41 405 GLY A CA 1
ATOM 3232 C C . GLY A 1 405 ? -29.060 57.863 20.339 1.00 42.41 405 GLY A C 1
ATOM 3233 O O . GLY A 1 405 ? -29.720 58.018 21.366 1.00 42.41 405 GLY A O 1
ATOM 3234 N N . THR A 1 406 ? -28.366 58.864 19.786 1.00 36.78 406 THR A N 1
ATOM 3235 C CA . THR A 1 406 ? -28.433 60.259 20.248 1.00 36.78 406 THR A CA 1
ATOM 3236 C C . THR A 1 406 ? -29.870 60.789 20.137 1.00 36.78 406 THR A C 1
ATOM 3238 O O . THR A 1 406 ? -30.511 60.593 19.104 1.00 36.78 406 THR A O 1
ATOM 3241 N N . PRO A 1 407 ? -30.400 61.453 21.180 1.00 36.50 407 PRO A N 1
ATOM 3242 C CA . PRO A 1 407 ? -31.830 61.705 21.301 1.00 36.50 407 PRO A CA 1
ATOM 3243 C C . PRO A 1 407 ? -32.289 62.729 20.257 1.00 36.50 407 PRO A C 1
ATOM 3245 O O . PRO A 1 407 ? -31.827 63.869 20.242 1.00 36.50 407 PRO A O 1
ATOM 3248 N N . ARG A 1 408 ? -33.226 62.333 19.394 1.00 40.69 408 ARG A N 1
ATOM 3249 C CA . ARG A 1 408 ? -34.169 63.255 18.747 1.00 40.69 408 ARG A CA 1
ATOM 3250 C C . ARG A 1 408 ? -35.554 62.933 19.294 1.00 40.69 408 ARG A C 1
ATOM 3252 O O . ARG A 1 408 ? -35.847 61.766 19.536 1.00 40.69 408 ARG A O 1
ATOM 3259 N N . GLU A 1 409 ? -36.360 63.965 19.523 1.00 42.00 409 GLU A N 1
ATOM 3260 C CA . GLU A 1 409 ? -37.562 63.912 20.372 1.00 42.00 409 GLU A CA 1
ATOM 3261 C C . GLU A 1 409 ? -38.637 62.897 19.930 1.00 42.00 409 GLU A C 1
ATOM 3263 O O . GLU A 1 409 ? -39.437 62.491 20.766 1.00 42.00 409 GLU A O 1
ATOM 3268 N N . ASP A 1 410 ? -38.594 62.373 18.696 1.00 43.72 410 ASP A N 1
ATOM 3269 C CA . ASP A 1 410 ? -39.733 61.644 18.114 1.00 43.72 410 ASP A CA 1
ATOM 3270 C C . ASP A 1 410 ? -39.463 60.198 17.641 1.00 43.72 410 ASP A C 1
ATOM 3272 O O . ASP A 1 410 ? -40.243 59.646 16.866 1.00 43.72 410 ASP A O 1
ATOM 3276 N N . SER A 1 411 ? -38.398 59.525 18.091 1.00 37.03 411 SER A N 1
ATOM 3277 C CA . SER A 1 411 ? -38.128 58.127 17.693 1.00 37.03 411 SER A CA 1
ATOM 3278 C C . SER A 1 411 ? -38.255 57.133 18.851 1.00 37.03 411 SER A C 1
ATOM 3280 O O . SER A 1 411 ? -37.261 56.573 19.310 1.00 37.03 411 SER A O 1
ATOM 3282 N N . THR A 1 412 ? -39.487 56.878 19.304 1.00 38.00 412 THR A N 1
ATOM 3283 C CA . THR A 1 412 ? -39.822 55.699 20.125 1.00 38.00 412 THR A CA 1
ATOM 3284 C C . THR A 1 412 ? -40.717 54.752 19.323 1.00 38.00 412 THR A C 1
ATOM 3286 O O . THR A 1 412 ? -41.743 55.158 18.784 1.00 38.00 412 THR A O 1
ATOM 3289 N N . VAL A 1 413 ? -40.338 53.474 19.221 1.00 39.50 413 VAL A N 1
ATOM 3290 C CA . VAL A 1 413 ? -41.171 52.424 18.608 1.00 39.50 413 VAL A CA 1
ATOM 3291 C C . VAL A 1 413 ? -41.348 51.290 19.613 1.00 39.50 413 VAL A C 1
ATOM 3293 O O . VAL A 1 413 ? -40.373 50.795 20.177 1.00 39.50 413 VAL A O 1
ATOM 3296 N N . LYS A 1 414 ? -42.602 50.885 19.846 1.00 33.81 414 LYS A N 1
ATOM 3297 C CA . LYS A 1 414 ? -42.975 49.771 20.730 1.00 33.81 414 LYS A CA 1
ATOM 3298 C C . LYS A 1 414 ? -42.951 48.449 19.959 1.00 33.81 414 LYS A C 1
ATOM 3300 O O . LYS A 1 414 ? -43.567 48.358 18.901 1.00 33.81 414 LYS A O 1
ATOM 3305 N N . VAL A 1 415 ? -42.306 47.416 20.506 1.00 34.12 415 VAL A N 1
ATOM 3306 C CA . VAL A 1 415 ? -42.296 46.063 19.920 1.00 34.12 415 VAL A CA 1
ATOM 3307 C C . VAL A 1 415 ? -42.601 45.022 20.999 1.00 34.12 415 VAL A C 1
ATOM 3309 O O . VAL A 1 415 ? -42.000 45.043 22.069 1.00 34.12 415 VAL A O 1
ATOM 3312 N N . ASN A 1 416 ? -43.520 44.099 20.700 1.00 28.31 416 ASN A N 1
ATOM 3313 C CA . ASN A 1 416 ? -43.835 42.940 21.537 1.00 28.31 416 ASN A CA 1
ATOM 3314 C C . ASN A 1 416 ? -43.115 41.696 20.996 1.00 28.31 416 ASN A C 1
ATOM 3316 O O . ASN A 1 416 ? -43.192 41.423 19.803 1.00 28.31 416 ASN A O 1
ATOM 3320 N N . ASN A 1 417 ? -42.490 40.925 21.894 1.00 38.75 417 ASN A N 1
ATOM 3321 C CA . ASN A 1 417 ? -41.709 39.706 21.632 1.00 38.75 417 ASN A CA 1
ATOM 3322 C C . ASN A 1 417 ? -40.460 39.894 20.753 1.00 38.75 417 ASN A C 1
ATOM 3324 O O . ASN A 1 417 ? -40.512 39.792 19.533 1.00 38.75 417 ASN A O 1
ATOM 3328 N N . ILE A 1 418 ? -39.303 40.043 21.405 1.00 34.69 418 ILE A N 1
ATOM 3329 C CA . ILE A 1 418 ? -37.983 39.983 20.765 1.00 34.69 418 ILE A CA 1
ATOM 3330 C C . ILE A 1 418 ? -37.282 38.709 21.247 1.00 34.69 418 ILE A C 1
ATOM 3332 O O . ILE A 1 418 ? -36.535 38.707 22.221 1.00 34.69 418 ILE A O 1
ATOM 3336 N N . ALA A 1 419 ? -37.543 37.596 20.569 1.00 31.67 419 ALA A N 1
ATOM 3337 C CA . ALA A 1 419 ? -36.537 36.555 20.416 1.00 31.67 419 ALA A CA 1
ATOM 3338 C C . ALA A 1 419 ? -35.969 36.755 19.010 1.00 31.67 419 ALA A C 1
ATOM 3340 O O . ALA A 1 419 ? -36.754 36.794 18.076 1.00 31.67 419 ALA A O 1
ATOM 3341 N N . THR A 1 420 ? -34.644 36.879 18.896 1.00 39.16 420 THR A N 1
ATOM 3342 C CA . THR A 1 420 ? -33.840 37.252 17.708 1.00 39.16 420 THR A CA 1
ATOM 3343 C C . THR A 1 420 ? -33.638 38.752 17.487 1.00 39.16 420 THR A C 1
ATOM 3345 O O . THR A 1 420 ? -34.416 39.374 16.782 1.00 39.16 420 THR A O 1
ATOM 3348 N N . THR A 1 421 ? -32.567 39.300 18.073 1.00 30.70 421 THR A N 1
ATOM 3349 C CA . THR A 1 421 ? -31.450 39.976 17.368 1.00 30.70 421 THR A CA 1
ATOM 3350 C C . THR A 1 421 ? -30.495 40.566 18.402 1.00 30.70 421 THR A C 1
ATOM 3352 O O . THR A 1 421 ? -30.894 41.434 19.171 1.00 30.70 421 THR A O 1
ATOM 3355 N N . VAL A 1 422 ? -29.234 40.131 18.392 1.00 30.22 422 VAL A N 1
ATOM 3356 C CA . VAL A 1 422 ? -28.106 40.946 18.860 1.00 30.22 422 VAL A CA 1
ATOM 3357 C C . VAL A 1 422 ? -26.976 40.733 17.858 1.00 30.22 422 VAL A C 1
ATOM 3359 O O . VAL A 1 422 ? -26.407 39.647 17.788 1.00 30.22 422 VAL A O 1
ATOM 3362 N N . GLU A 1 423 ? -26.701 41.763 17.062 1.00 33.19 423 GLU A N 1
ATOM 3363 C CA . GLU A 1 423 ? -25.409 41.955 16.406 1.00 33.19 423 GLU A CA 1
ATOM 3364 C C . GLU A 1 423 ? -24.453 42.624 17.407 1.00 33.19 423 GLU A C 1
ATOM 3366 O O . GLU A 1 423 ? -24.836 43.557 18.115 1.00 33.19 423 GLU A O 1
ATOM 3371 N N . GLY A 1 424 ? -23.210 42.142 17.459 1.00 25.83 424 GLY A N 1
ATOM 3372 C CA . GLY A 1 424 ? -22.100 42.705 18.228 1.00 25.83 424 GLY A CA 1
ATOM 3373 C C . GLY A 1 424 ? -20.792 41.970 17.903 1.00 25.83 424 GLY A C 1
ATOM 3374 O O . GLY A 1 424 ? -20.791 40.751 17.789 1.00 25.83 424 GLY A O 1
ATOM 3375 N N . GLN A 1 425 ? -19.726 42.742 17.694 1.00 28.28 425 GLN A N 1
ATOM 3376 C CA . GLN A 1 425 ? -18.552 42.486 16.844 1.00 28.28 425 GLN A CA 1
ATOM 3377 C C . GLN A 1 425 ? -17.570 41.361 17.255 1.00 28.28 425 GLN A C 1
ATOM 3379 O O . GLN A 1 425 ? -17.215 41.218 18.420 1.00 28.28 425 GLN A O 1
ATOM 3384 N N . ASP A 1 426 ? -17.087 40.660 16.217 1.00 36.59 426 ASP A N 1
ATOM 3385 C CA . ASP A 1 426 ? -15.766 40.041 15.995 1.00 36.59 426 ASP A CA 1
ATOM 3386 C C . ASP A 1 426 ? -15.129 39.129 17.060 1.00 36.59 426 ASP A C 1
ATOM 3388 O O . ASP A 1 426 ? -13.991 39.328 17.462 1.00 36.59 426 ASP A O 1
ATOM 3392 N N . GLU A 1 427 ? -15.787 38.011 17.360 1.00 30.16 427 GLU A N 1
ATOM 3393 C CA . GLU A 1 427 ? -15.183 36.675 17.226 1.00 30.16 427 GLU A CA 1
ATOM 3394 C C . GLU A 1 427 ? -16.302 35.755 16.721 1.00 30.16 427 GLU A C 1
ATOM 3396 O O . GLU A 1 427 ? -17.371 35.709 17.326 1.00 30.16 427 GLU A O 1
ATOM 3401 N N . ASN A 1 428 ? -16.113 35.057 15.594 1.00 33.59 428 ASN A N 1
ATOM 3402 C CA . ASN A 1 428 ? -17.126 34.166 15.006 1.00 33.59 428 ASN A CA 1
ATOM 3403 C C . ASN A 1 428 ? -17.401 32.952 15.920 1.00 33.59 428 ASN A C 1
ATOM 3405 O O . ASN A 1 428 ? -16.973 31.825 15.656 1.00 33.59 428 ASN A O 1
ATOM 3409 N N . PHE A 1 429 ? -18.139 33.172 17.007 1.00 36.25 429 PHE A N 1
ATOM 3410 C CA . PHE A 1 429 ? -18.779 32.141 17.803 1.00 36.25 429 PHE A CA 1
ATOM 3411 C C . PHE A 1 429 ? -20.020 31.690 17.044 1.00 36.25 429 PHE A C 1
ATOM 3413 O O . PHE A 1 429 ? -21.138 32.153 17.266 1.00 36.25 429 PHE A O 1
ATOM 3420 N N . ASP A 1 430 ? -19.800 30.803 16.082 1.00 38.56 430 ASP A N 1
ATOM 3421 C CA . ASP A 1 430 ? -20.879 30.223 15.306 1.00 38.56 430 ASP A CA 1
ATOM 3422 C C . ASP A 1 430 ? -21.750 29.376 16.249 1.00 38.56 430 ASP A C 1
ATOM 3424 O O . ASP A 1 430 ? -21.401 28.258 16.644 1.00 38.56 430 ASP A O 1
ATOM 3428 N N . ILE A 1 431 ? -22.879 29.948 16.673 1.00 33.75 431 ILE A N 1
ATOM 3429 C CA . ILE A 1 431 ? -23.853 29.337 17.583 1.00 33.75 431 ILE A CA 1
ATOM 3430 C C . ILE A 1 431 ? -24.326 27.983 17.050 1.00 33.75 431 ILE A C 1
ATOM 3432 O O . ILE A 1 431 ? -24.648 27.097 17.843 1.00 33.75 431 ILE A O 1
ATOM 3436 N N . ASN A 1 432 ? -24.301 27.772 15.730 1.00 36.84 432 ASN A N 1
ATOM 3437 C CA . ASN A 1 432 ? -24.610 26.480 15.132 1.00 36.84 432 ASN A CA 1
ATOM 3438 C C . ASN A 1 432 ? -23.484 25.474 15.359 1.00 36.84 432 ASN A C 1
ATOM 3440 O O . ASN A 1 432 ? -23.780 24.341 15.725 1.00 36.84 432 ASN A O 1
ATOM 3444 N N . ILE A 1 433 ? -22.213 25.875 15.261 1.00 38.38 433 ILE A N 1
ATOM 3445 C CA . ILE A 1 433 ? -21.056 25.040 15.629 1.00 38.38 433 ILE A CA 1
ATOM 3446 C C . ILE A 1 433 ? -21.037 24.775 17.139 1.00 38.38 433 ILE A C 1
ATOM 3448 O O . ILE A 1 433 ? -20.784 23.645 17.554 1.00 38.38 433 ILE A O 1
ATOM 3452 N N . HIS A 1 434 ? -21.362 25.762 17.978 1.00 36.34 434 HIS A N 1
ATOM 3453 C CA . HIS A 1 434 ? -21.480 25.573 19.427 1.00 36.34 434 HIS A CA 1
ATOM 3454 C C . HIS A 1 434 ? -22.621 24.612 19.784 1.00 36.34 434 HIS A C 1
ATOM 3456 O O . HIS A 1 434 ? -22.416 23.683 20.563 1.00 36.34 434 HIS A O 1
ATOM 3462 N N . ASN A 1 435 ? -23.798 24.767 19.173 1.00 34.88 435 ASN A N 1
ATOM 3463 C CA . ASN A 1 435 ? -24.941 23.874 19.367 1.00 34.88 435 ASN A CA 1
ATOM 3464 C C . ASN A 1 435 ? -24.709 22.487 18.752 1.00 34.88 435 ASN A C 1
ATOM 3466 O O . ASN A 1 435 ? -25.197 21.495 19.290 1.00 34.88 435 ASN A O 1
ATOM 3470 N N . HIS A 1 436 ? -23.938 22.381 17.669 1.00 37.66 436 HIS A N 1
ATOM 3471 C CA . HIS A 1 436 ? -23.541 21.117 17.047 1.00 37.66 436 HIS A CA 1
ATOM 3472 C C . HIS A 1 436 ? -22.499 20.374 17.896 1.00 37.66 436 HIS A C 1
ATOM 3474 O O . HIS A 1 436 ? -22.655 19.182 18.161 1.00 37.66 436 HIS A O 1
ATOM 3480 N N . ASN A 1 437 ? -21.499 21.081 18.429 1.00 36.44 437 ASN A N 1
ATOM 3481 C CA . ASN A 1 437 ? -20.530 20.540 19.385 1.00 36.44 437 ASN A CA 1
ATOM 3482 C C . ASN A 1 437 ? -21.206 20.159 20.714 1.00 36.44 437 ASN A C 1
ATOM 3484 O O . ASN A 1 437 ? -20.932 19.082 21.245 1.00 36.44 437 ASN A O 1
ATOM 3488 N N . LYS A 1 438 ? -22.163 20.965 21.204 1.00 37.31 438 LYS A N 1
ATOM 3489 C CA . LYS A 1 438 ? -23.035 20.607 22.337 1.00 37.31 438 LYS A CA 1
ATOM 3490 C C . LYS A 1 438 ? -23.927 19.417 22.024 1.00 37.31 438 LYS A C 1
ATOM 3492 O O . LYS A 1 438 ? -24.140 18.612 22.914 1.00 37.31 438 LYS A O 1
ATOM 3497 N N . ARG A 1 439 ? -24.412 19.249 20.790 1.00 36.44 439 ARG A N 1
ATOM 3498 C CA . ARG A 1 439 ? -25.151 18.049 20.359 1.00 36.44 439 ARG A CA 1
ATOM 3499 C C . ARG A 1 439 ? -24.256 16.810 20.366 1.00 36.44 439 ARG A C 1
ATOM 3501 O O . ARG A 1 439 ? -24.666 15.792 20.906 1.00 36.44 439 ARG A O 1
ATOM 3508 N N . GLY A 1 440 ? -23.026 16.908 19.860 1.00 33.66 440 GLY A N 1
ATOM 3509 C CA . GLY A 1 440 ? -22.012 15.846 19.923 1.00 33.66 440 GLY A CA 1
ATOM 3510 C C . GLY A 1 440 ? -21.657 15.435 21.357 1.00 33.66 440 GLY A C 1
ATOM 3511 O O . GLY A 1 440 ? -21.625 14.247 21.668 1.00 33.66 440 GLY A O 1
ATOM 3512 N N . GLN A 1 441 ? -21.478 16.405 22.258 1.00 35.44 441 GLN A N 1
ATOM 3513 C CA . GLN A 1 441 ? -21.295 16.157 23.695 1.00 35.44 441 GLN A CA 1
ATOM 3514 C C . GLN A 1 441 ? -22.588 15.667 24.377 1.00 35.44 441 GLN A C 1
ATOM 3516 O O . GLN A 1 441 ? -22.538 14.797 25.245 1.00 35.44 441 GLN A O 1
ATOM 3521 N N . MET A 1 442 ? -23.761 16.130 23.935 1.00 36.06 442 MET A N 1
ATOM 3522 C CA . MET A 1 442 ? -25.061 15.623 24.375 1.00 36.06 442 MET A CA 1
ATOM 3523 C C . MET A 1 442 ? -25.281 14.178 23.957 1.00 36.06 442 MET A C 1
ATOM 3525 O O . MET A 1 442 ? -26.034 13.520 24.648 1.00 36.06 442 MET A O 1
ATOM 3529 N N . PHE A 1 443 ? -24.673 13.650 22.891 1.00 37.22 443 PHE A N 1
ATOM 3530 C CA . PHE A 1 443 ? -24.805 12.227 22.556 1.00 37.22 443 PHE A CA 1
ATOM 3531 C C . PHE A 1 443 ? -24.047 11.335 23.551 1.00 37.22 443 PHE A C 1
ATOM 3533 O O . PHE A 1 443 ? -24.633 10.366 24.035 1.00 37.22 443 PHE A O 1
ATOM 3540 N N . ARG A 1 444 ? -22.826 11.724 23.960 1.00 35.62 444 ARG A N 1
ATOM 3541 C CA . ARG A 1 444 ? -22.072 11.097 25.071 1.00 35.62 444 ARG A CA 1
ATOM 3542 C C . ARG A 1 444 ? -22.869 11.102 26.363 1.00 35.62 444 ARG A C 1
ATOM 3544 O O . ARG A 1 444 ? -23.073 10.063 26.992 1.00 35.62 444 ARG A O 1
ATOM 3551 N N . VAL A 1 445 ? -23.362 12.285 26.723 1.00 40.53 445 VAL A N 1
ATOM 3552 C CA . VAL A 1 445 ? -24.188 12.474 27.913 1.00 40.53 445 VAL A CA 1
ATOM 35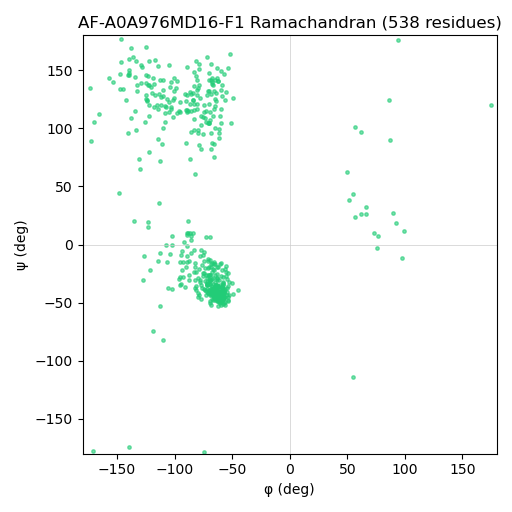53 C C . VAL A 1 445 ? -25.491 11.706 27.764 1.00 40.53 445 VAL A C 1
ATOM 3555 O O . VAL A 1 445 ? -25.873 11.029 28.696 1.00 40.53 445 VAL A O 1
ATOM 3558 N N . LYS A 1 446 ? -26.151 11.707 26.607 1.00 46.97 446 LYS A N 1
ATOM 3559 C CA . LYS A 1 446 ? -27.423 11.012 26.382 1.00 46.97 446 LYS A CA 1
ATOM 3560 C C . LYS A 1 446 ? -27.261 9.510 26.517 1.00 46.97 446 LYS A C 1
ATOM 3562 O O . LYS A 1 446 ? -28.090 8.911 27.180 1.00 46.97 446 LYS A O 1
ATOM 3567 N N . TRP A 1 447 ? -26.209 8.907 25.970 1.00 51.81 447 TRP A N 1
ATOM 3568 C CA . TRP A 1 447 ? -25.998 7.462 26.079 1.00 51.81 447 TRP A CA 1
ATOM 3569 C C . TRP A 1 447 ? -25.609 7.048 27.501 1.00 51.81 447 TRP A C 1
ATOM 3571 O O . TRP A 1 447 ? -26.139 6.073 28.033 1.00 51.81 447 TRP A O 1
ATOM 3581 N N . TYR A 1 448 ? -24.742 7.828 28.154 1.00 54.62 448 TYR A N 1
ATOM 3582 C CA . TYR A 1 448 ? -24.382 7.617 29.556 1.00 54.62 448 TYR A CA 1
ATOM 3583 C C . TYR A 1 448 ? -25.567 7.853 30.497 1.00 54.62 448 TYR A C 1
ATOM 3585 O O . TYR A 1 448 ? -25.789 7.073 31.415 1.00 54.62 448 TYR A O 1
ATOM 3593 N N . VAL A 1 449 ? -26.365 8.890 30.247 1.00 54.78 449 VAL A N 1
ATOM 3594 C CA . VAL A 1 449 ? -27.593 9.219 30.978 1.00 54.78 449 VAL A CA 1
ATOM 3595 C C . VAL A 1 449 ? -28.669 8.180 30.702 1.00 54.78 449 VAL A C 1
ATOM 3597 O O . VAL A 1 449 ? -29.360 7.809 31.636 1.00 54.78 449 VAL A O 1
ATOM 3600 N N . GLU A 1 450 ? -28.808 7.660 29.483 1.00 63.84 450 GLU A N 1
ATOM 3601 C CA . GLU A 1 450 ? -29.707 6.543 29.165 1.00 63.84 450 GLU A CA 1
ATOM 3602 C C . GLU A 1 450 ? -29.278 5.282 29.914 1.00 63.84 450 GLU A C 1
ATOM 3604 O O . GLU A 1 450 ? -30.110 4.677 30.588 1.00 63.84 450 GLU A O 1
ATOM 3609 N N . LYS A 1 451 ? -27.981 4.940 29.893 1.00 69.19 451 LYS A N 1
ATOM 3610 C CA . LYS A 1 451 ? -27.433 3.810 30.652 1.00 69.19 451 LYS A CA 1
ATOM 3611 C C . LYS A 1 451 ? -27.635 4.009 32.152 1.00 69.19 451 LYS A C 1
ATOM 3613 O O . LYS A 1 451 ? -28.194 3.137 32.799 1.00 69.19 451 LYS A O 1
ATOM 3618 N N . LYS A 1 452 ? -27.282 5.166 32.718 1.00 68.06 452 LYS A N 1
ATOM 3619 C CA . LYS A 1 452 ? -27.480 5.500 34.143 1.00 68.06 452 LYS A CA 1
ATOM 3620 C C . LYS A 1 452 ? -28.952 5.538 34.542 1.00 68.06 452 LYS A C 1
ATOM 3622 O O . LYS A 1 452 ? -29.276 5.044 35.614 1.00 68.06 452 LYS A O 1
ATOM 3627 N N . LYS A 1 453 ? -29.845 6.100 33.720 1.00 67.06 453 LYS A N 1
ATOM 3628 C CA . LYS A 1 453 ? -31.297 6.120 33.973 1.00 67.06 453 LYS A CA 1
ATOM 3629 C C . LYS A 1 453 ? -31.854 4.707 33.960 1.00 67.06 453 LYS A C 1
ATOM 3631 O O . LYS A 1 453 ? -32.556 4.338 34.894 1.00 67.06 453 LYS A O 1
ATOM 3636 N N . TRP A 1 454 ? -31.496 3.915 32.952 1.00 74.12 454 TRP A N 1
ATOM 3637 C CA . TRP A 1 454 ? -31.926 2.528 32.856 1.00 74.12 454 TRP A CA 1
ATOM 3638 C C . TRP A 1 454 ? -31.376 1.701 34.017 1.00 74.12 454 TRP A C 1
ATOM 3640 O O . TRP A 1 454 ? -32.147 1.003 34.666 1.00 74.12 454 TRP A O 1
ATOM 3650 N N . LEU A 1 455 ? -30.088 1.838 34.349 1.00 72.81 455 LEU A N 1
ATOM 3651 C CA . LEU A 1 455 ? -29.477 1.186 35.507 1.00 72.81 455 LEU A CA 1
ATOM 3652 C C . LEU A 1 455 ? -30.174 1.620 36.795 1.00 72.81 455 LEU A C 1
ATOM 3654 O O . LEU A 1 455 ? -30.596 0.763 37.548 1.00 72.81 455 LEU A O 1
ATOM 3658 N N . LYS A 1 456 ? -30.406 2.917 37.029 1.00 71.25 456 LYS A N 1
ATOM 3659 C CA . LYS A 1 456 ? -31.123 3.409 38.219 1.00 71.25 456 LYS A CA 1
ATOM 3660 C C . LYS A 1 456 ? -32.535 2.827 38.328 1.00 71.25 456 LYS A C 1
ATOM 3662 O O . LYS A 1 456 ? -32.960 2.473 39.421 1.00 71.25 456 LYS A O 1
ATOM 3667 N N . GLN A 1 457 ? -33.248 2.712 37.210 1.00 72.38 457 GLN A N 1
ATOM 3668 C CA . GLN A 1 457 ? -34.597 2.146 37.168 1.00 72.38 457 GLN A CA 1
ATOM 3669 C C . GLN A 1 457 ? -34.602 0.631 37.372 1.00 72.38 457 GLN A C 1
ATOM 3671 O O . GLN A 1 457 ? -35.479 0.121 38.054 1.00 72.38 457 GLN A O 1
ATOM 3676 N N . ASN A 1 458 ? -33.620 -0.084 36.824 1.00 70.62 458 ASN A N 1
ATOM 3677 C CA . ASN A 1 458 ? -33.626 -1.545 36.745 1.00 70.62 458 ASN A CA 1
ATOM 3678 C C . ASN A 1 458 ? -32.629 -2.211 37.704 1.00 70.62 458 ASN A C 1
ATOM 3680 O O . ASN A 1 458 ? -32.575 -3.432 37.755 1.00 70.62 458 ASN A O 1
ATOM 3684 N N . ARG A 1 459 ? -31.855 -1.448 38.493 1.00 73.94 459 ARG A N 1
ATOM 3685 C CA . ARG A 1 459 ? -30.798 -1.973 39.379 1.00 73.94 459 ARG A CA 1
ATOM 3686 C C . ARG A 1 459 ? -31.319 -3.017 40.353 1.00 73.94 459 ARG A C 1
ATOM 3688 O O . ARG A 1 459 ? -30.633 -4.003 40.595 1.00 73.94 459 ARG A O 1
ATOM 3695 N N . HIS A 1 460 ? -32.526 -2.791 40.868 1.00 76.31 460 HIS A N 1
ATOM 3696 C CA . HIS A 1 460 ? -33.218 -3.673 41.806 1.00 76.31 460 HIS A CA 1
ATOM 3697 C C . HIS A 1 460 ? -33.491 -5.076 41.236 1.00 76.31 460 HIS A C 1
ATOM 3699 O O . HIS A 1 460 ? -33.756 -6.000 41.996 1.00 76.31 460 HIS A O 1
ATOM 3705 N N . LEU A 1 461 ? -33.410 -5.249 39.913 1.00 73.38 461 LEU A N 1
ATOM 3706 C CA . LEU A 1 461 ? -33.597 -6.529 39.236 1.00 73.38 461 LEU A CA 1
ATOM 3707 C C . LEU A 1 461 ? -32.308 -7.363 39.163 1.00 73.38 461 LEU A C 1
ATOM 3709 O O . LEU A 1 461 ? -32.374 -8.516 38.746 1.00 73.38 461 LEU A O 1
ATOM 3713 N N . TYR A 1 462 ? -31.147 -6.836 39.557 1.00 78.44 462 TYR A N 1
ATOM 3714 C CA . TYR A 1 462 ? -29.837 -7.484 39.380 1.00 78.44 462 TYR A CA 1
ATOM 3715 C C . TYR A 1 462 ? -29.058 -7.537 40.692 1.00 78.44 462 TYR A C 1
ATOM 3717 O O . TYR A 1 462 ? -29.234 -6.676 41.552 1.00 78.44 462 TYR A O 1
ATOM 3725 N N . GLU A 1 463 ? -28.168 -8.516 40.850 1.00 75.81 463 GLU A N 1
ATOM 3726 C CA . GLU A 1 463 ? -27.421 -8.700 42.100 1.00 75.81 463 GLU A CA 1
ATOM 3727 C C . GLU A 1 463 ? -26.223 -7.742 42.153 1.00 75.81 463 GLU A C 1
ATOM 3729 O O . GLU A 1 463 ? -25.996 -7.063 43.156 1.00 75.81 463 GLU A O 1
ATOM 3734 N N . SER A 1 464 ? -25.539 -7.532 41.024 1.00 76.81 464 SER A N 1
ATOM 3735 C CA . SER A 1 464 ? -24.391 -6.617 40.923 1.00 76.81 464 SER A CA 1
ATOM 3736 C C . SER A 1 464 ? -24.565 -5.503 39.879 1.00 76.81 464 SER A C 1
ATOM 3738 O O . SER A 1 464 ? -25.359 -5.608 38.942 1.00 76.81 464 SER A O 1
ATOM 3740 N N . ASP A 1 465 ? -23.810 -4.406 40.039 1.00 70.19 465 ASP A N 1
ATOM 3741 C CA . ASP A 1 465 ? -23.779 -3.307 39.060 1.00 70.19 465 ASP A CA 1
ATOM 3742 C C . ASP A 1 465 ? -23.234 -3.790 37.714 1.00 70.19 465 ASP A C 1
ATOM 3744 O O . ASP A 1 465 ? -23.648 -3.315 36.655 1.00 70.19 465 ASP A O 1
ATOM 3748 N N . GLN A 1 466 ? -22.339 -4.779 37.768 1.00 72.00 466 GLN A N 1
ATOM 3749 C CA . GLN A 1 466 ? -21.776 -5.429 36.600 1.00 72.00 466 GLN A CA 1
ATOM 3750 C C . GLN A 1 466 ? -22.850 -6.215 35.837 1.00 72.00 466 GLN A C 1
ATOM 3752 O O . GLN A 1 466 ? -23.015 -5.997 34.642 1.00 72.00 466 GLN A O 1
ATOM 3757 N N . GLU A 1 467 ? -23.665 -7.021 36.524 1.00 74.56 467 GLU A N 1
ATOM 3758 C CA . GLU A 1 467 ? -24.781 -7.747 35.900 1.00 74.56 467 GLU A CA 1
ATOM 3759 C C . GLU A 1 467 ? -25.807 -6.812 35.255 1.00 74.56 467 GLU A C 1
ATOM 3761 O O . GLU A 1 467 ? -26.266 -7.058 34.139 1.00 74.56 467 GLU A O 1
ATOM 3766 N N . ALA A 1 468 ? -26.151 -5.717 35.936 1.00 70.81 468 ALA A N 1
ATOM 3767 C CA . ALA A 1 468 ? -27.058 -4.716 35.387 1.00 70.81 468 ALA A CA 1
ATOM 3768 C C . ALA A 1 468 ? -26.456 -4.045 34.136 1.00 70.81 468 ALA A C 1
ATOM 3770 O O . ALA A 1 468 ? -27.160 -3.796 33.155 1.00 70.81 468 ALA A O 1
ATOM 3771 N N . SER A 1 469 ? -25.146 -3.774 34.140 1.00 74.06 469 SER A N 1
ATOM 3772 C CA . SER A 1 469 ? -24.429 -3.236 32.980 1.00 74.06 469 SER A CA 1
ATOM 3773 C C . SER A 1 469 ? -24.410 -4.222 31.809 1.00 74.06 469 SER A C 1
ATOM 3775 O O . SER A 1 469 ? -24.686 -3.817 30.679 1.00 74.06 469 SER A O 1
ATOM 3777 N N . ASP A 1 470 ? -24.140 -5.500 32.066 1.00 74.94 470 ASP A N 1
ATOM 3778 C CA . ASP A 1 470 ? -24.083 -6.542 31.037 1.00 74.94 470 ASP A CA 1
ATOM 3779 C C . ASP A 1 470 ? -25.472 -6.814 30.429 1.00 74.94 470 ASP A C 1
ATOM 3781 O O . ASP A 1 470 ? -25.606 -6.989 29.214 1.00 74.94 470 ASP A O 1
ATOM 3785 N N . ALA A 1 471 ? -26.535 -6.733 31.238 1.00 73.88 471 ALA A N 1
ATOM 3786 C CA . ALA A 1 471 ? -27.913 -6.766 30.753 1.00 73.88 471 ALA A CA 1
ATOM 3787 C C . ALA A 1 471 ? -28.244 -5.558 29.854 1.00 73.88 471 ALA A C 1
ATOM 3789 O O . ALA A 1 471 ? -28.827 -5.720 28.780 1.00 73.88 471 ALA A O 1
ATOM 3790 N N . TYR A 1 472 ? -27.838 -4.343 30.233 1.00 77.06 472 TYR A N 1
ATOM 3791 C CA . TYR A 1 472 ? -28.037 -3.156 29.392 1.00 77.06 472 TYR A CA 1
ATOM 3792 C C . TYR A 1 472 ? -27.292 -3.256 28.052 1.00 77.06 472 TYR A C 1
ATOM 3794 O O . TYR A 1 472 ? -27.839 -2.921 26.997 1.00 77.06 472 TYR A O 1
ATOM 3802 N N . ASP A 1 473 ? -26.052 -3.737 28.081 1.00 72.88 473 ASP A N 1
ATOM 3803 C CA . ASP A 1 473 ? -25.230 -3.915 26.888 1.00 72.88 473 ASP A CA 1
ATOM 3804 C C . ASP A 1 473 ? -25.870 -4.913 25.905 1.00 72.88 473 ASP A C 1
ATOM 3806 O O . ASP A 1 473 ? -25.902 -4.655 24.696 1.00 72.88 473 ASP A O 1
ATOM 3810 N N . LEU A 1 474 ? -26.443 -6.015 26.406 1.00 73.31 474 LEU A N 1
ATOM 3811 C CA . LEU A 1 474 ? -27.220 -6.947 25.586 1.00 73.31 474 LEU A CA 1
ATOM 3812 C C . LEU A 1 474 ? -28.478 -6.289 25.009 1.00 73.31 474 LEU A C 1
ATOM 3814 O O . LEU A 1 474 ? -28.740 -6.432 23.812 1.00 73.31 474 LEU A O 1
ATOM 3818 N N . LYS A 1 475 ? -29.236 -5.542 25.822 1.00 77.94 475 LYS A N 1
ATOM 3819 C CA . LYS A 1 475 ? -30.422 -4.808 25.354 1.00 77.94 475 LYS A CA 1
ATOM 3820 C C . LYS A 1 475 ? -30.068 -3.913 24.163 1.00 77.94 475 LYS A C 1
ATOM 3822 O O . LYS A 1 475 ? -30.732 -3.969 23.128 1.00 77.94 475 LYS A O 1
ATOM 3827 N N . LYS A 1 476 ? -28.988 -3.134 24.273 1.00 73.44 476 LYS A N 1
ATOM 3828 C CA . LYS A 1 476 ? -28.530 -2.236 23.202 1.00 73.44 476 LYS A CA 1
ATOM 3829 C C . LYS A 1 476 ? -28.030 -2.983 21.970 1.00 73.44 476 LYS A C 1
ATOM 3831 O O . LYS A 1 476 ? -28.331 -2.564 20.854 1.00 73.44 476 LYS A O 1
ATOM 3836 N N . ALA A 1 477 ? -27.328 -4.103 22.141 1.00 63.19 477 ALA A N 1
ATOM 3837 C CA . ALA A 1 477 ? -26.929 -4.945 21.015 1.00 63.19 477 ALA A CA 1
ATOM 3838 C C . ALA A 1 477 ? -28.151 -5.467 20.230 1.00 63.19 477 ALA A C 1
ATOM 3840 O O . ALA A 1 477 ? -28.139 -5.448 18.997 1.00 63.19 477 ALA A O 1
ATOM 3841 N N . ILE A 1 478 ? -29.223 -5.865 20.928 1.00 67.25 478 ILE A N 1
ATOM 3842 C CA . ILE A 1 478 ? -30.493 -6.293 20.315 1.00 67.25 478 ILE A CA 1
ATOM 3843 C C . ILE A 1 478 ? -31.178 -5.125 19.591 1.00 67.25 478 ILE A C 1
ATOM 3845 O O . ILE A 1 478 ? -31.598 -5.287 18.446 1.00 67.25 478 ILE A O 1
ATOM 3849 N N . GLU A 1 479 ? -31.260 -3.942 20.209 1.00 66.12 479 GLU A N 1
ATOM 3850 C CA . GLU A 1 479 ? -31.826 -2.737 19.575 1.00 66.12 479 GLU A CA 1
ATOM 3851 C C . GLU A 1 479 ? -31.086 -2.375 18.280 1.00 66.12 479 GLU A C 1
ATOM 3853 O O . GLU A 1 479 ? -31.720 -2.110 17.259 1.00 66.12 479 GLU A O 1
ATOM 3858 N N . MET A 1 480 ? -29.752 -2.425 18.282 1.00 63.00 480 MET A N 1
ATOM 3859 C CA . MET A 1 480 ? -28.938 -2.153 17.093 1.00 63.00 480 MET A CA 1
ATOM 3860 C C . MET A 1 480 ? -29.138 -3.199 15.998 1.00 63.00 480 MET A C 1
ATOM 3862 O O . MET A 1 480 ? -29.256 -2.838 14.826 1.00 63.00 480 MET A O 1
ATOM 3866 N N . TYR A 1 481 ? -29.204 -4.483 16.361 1.00 68.19 481 TYR A N 1
ATOM 3867 C CA . TYR A 1 481 ? -29.503 -5.544 15.402 1.00 68.19 481 TYR A CA 1
ATOM 3868 C C . TYR A 1 481 ? -30.894 -5.361 14.786 1.00 68.19 481 TYR A C 1
ATOM 3870 O O . TYR A 1 481 ? -31.041 -5.460 13.569 1.00 68.19 481 TYR A O 1
ATOM 3878 N N . ASN A 1 482 ? -31.898 -5.015 15.594 1.00 62.78 482 ASN A N 1
ATOM 3879 C CA . ASN A 1 482 ? -33.248 -4.732 15.113 1.00 62.78 482 ASN A CA 1
ATOM 3880 C C . ASN A 1 482 ? -33.281 -3.487 14.218 1.00 62.78 482 ASN A C 1
ATOM 3882 O O . ASN A 1 482 ? -33.869 -3.528 13.140 1.00 62.78 482 ASN A O 1
ATOM 3886 N N . HIS A 1 483 ? -32.604 -2.404 14.601 1.00 66.12 483 HIS A N 1
ATOM 3887 C CA . HIS A 1 483 ? -32.486 -1.209 13.768 1.00 66.12 483 HIS A CA 1
ATOM 3888 C C . HIS A 1 483 ? -31.818 -1.530 12.425 1.00 66.12 483 HIS A C 1
ATOM 3890 O O . HIS A 1 483 ? -32.298 -1.118 11.369 1.00 66.12 483 HIS A O 1
ATOM 3896 N N . TYR A 1 484 ? -30.735 -2.310 12.437 1.00 69.94 484 TYR A N 1
ATOM 3897 C CA . TYR A 1 484 ? -30.122 -2.782 11.202 1.00 69.94 484 TYR A CA 1
ATOM 3898 C C . TYR A 1 484 ? -31.110 -3.615 10.381 1.00 69.94 484 TYR A C 1
ATOM 3900 O O . TYR A 1 484 ? -31.338 -3.303 9.220 1.00 69.94 484 TYR A O 1
ATOM 3908 N N . ARG A 1 485 ? -31.748 -4.624 10.976 1.00 66.12 485 ARG A N 1
ATOM 3909 C CA . ARG A 1 485 ? -32.651 -5.551 10.283 1.00 66.12 485 ARG A CA 1
ATOM 3910 C C . ARG A 1 485 ? -33.863 -4.858 9.659 1.00 66.12 485 ARG A C 1
ATOM 3912 O O . ARG A 1 485 ? -34.230 -5.210 8.541 1.00 66.12 485 ARG A O 1
ATOM 3919 N N . TYR A 1 486 ? -34.475 -3.911 10.365 1.00 61.00 486 TYR A N 1
ATOM 3920 C CA . TYR A 1 486 ? -35.735 -3.288 9.950 1.00 61.00 486 TYR A CA 1
ATOM 3921 C C . TYR A 1 486 ? -35.561 -1.968 9.193 1.00 61.00 486 TYR A C 1
ATOM 3923 O O . TYR A 1 486 ? -36.406 -1.648 8.366 1.00 61.00 486 TYR A O 1
ATOM 3931 N N . ILE A 1 487 ? -34.486 -1.209 9.439 1.00 60.75 487 ILE A N 1
ATOM 3932 C CA . ILE A 1 487 ? -34.282 0.113 8.818 1.00 60.75 487 ILE A CA 1
ATOM 3933 C C . ILE A 1 487 ? -33.105 0.092 7.844 1.00 60.75 487 ILE A C 1
ATOM 3935 O O . ILE A 1 487 ? -33.247 0.495 6.691 1.00 60.75 487 ILE A O 1
ATOM 3939 N N . ALA A 1 488 ? -31.929 -0.358 8.287 1.00 59.44 488 ALA A N 1
ATOM 3940 C CA . ALA A 1 488 ? -30.711 -0.211 7.489 1.00 59.44 488 ALA A CA 1
ATOM 3941 C C . ALA A 1 488 ? -30.605 -1.253 6.360 1.00 59.44 488 ALA A C 1
ATOM 3943 O O . ALA A 1 488 ? -30.293 -0.903 5.228 1.00 59.44 488 ALA A O 1
ATOM 3944 N N . LYS A 1 489 ? -30.916 -2.523 6.640 1.00 67.56 489 LYS A N 1
ATOM 3945 C CA . LYS A 1 489 ? -30.839 -3.638 5.690 1.00 67.56 489 LYS A CA 1
ATOM 3946 C C . LYS A 1 489 ? -31.709 -3.393 4.452 1.00 67.56 489 LYS A C 1
ATOM 3948 O O . LYS A 1 489 ? -31.152 -3.509 3.365 1.00 67.56 489 LYS A O 1
ATOM 3953 N N . PRO A 1 490 ? -32.986 -2.962 4.557 1.00 69.62 490 PRO A N 1
ATOM 3954 C CA . PRO A 1 490 ? -33.778 -2.595 3.383 1.00 69.62 490 PRO A CA 1
ATOM 3955 C C . PRO A 1 490 ? -33.161 -1.469 2.546 1.00 69.62 490 PRO A C 1
ATOM 3957 O O . PRO A 1 490 ? -33.216 -1.534 1.325 1.00 69.62 490 PRO A O 1
ATOM 3960 N N . ARG A 1 491 ? -32.527 -0.471 3.182 1.00 68.19 491 ARG A N 1
ATOM 3961 C CA . ARG A 1 491 ? -31.841 0.634 2.483 1.00 68.19 491 ARG A CA 1
ATOM 3962 C C . ARG A 1 491 ? -30.567 0.197 1.763 1.00 68.19 491 ARG A C 1
ATOM 3964 O O . ARG A 1 491 ? -30.159 0.847 0.810 1.00 68.19 491 ARG A O 1
ATOM 3971 N N . PHE A 1 492 ? -29.931 -0.876 2.224 1.00 61.62 492 PHE A N 1
ATOM 3972 C CA . PHE A 1 492 ? -28.731 -1.427 1.598 1.00 61.62 492 PHE A CA 1
ATOM 3973 C C . PHE A 1 492 ? -29.031 -2.435 0.482 1.00 61.62 492 PHE A C 1
ATOM 3975 O O . PHE A 1 492 ? -28.135 -2.740 -0.309 1.00 61.62 492 PHE A O 1
ATOM 3982 N N . MET A 1 493 ? -30.270 -2.936 0.382 1.00 61.78 493 MET A N 1
ATOM 3983 C CA . MET A 1 493 ? -30.676 -3.805 -0.724 1.00 61.78 493 MET A CA 1
ATOM 3984 C C . MET A 1 493 ? -30.616 -3.026 -2.043 1.00 61.78 493 MET A C 1
ATOM 3986 O O . MET A 1 493 ? -31.298 -2.019 -2.205 1.00 61.78 493 MET A O 1
ATOM 3990 N N . GLY A 1 494 ? -29.784 -3.491 -2.978 1.00 54.72 494 GLY A N 1
ATOM 3991 C CA . GLY A 1 494 ? -29.541 -2.836 -4.270 1.00 54.72 494 GLY A CA 1
ATOM 3992 C C . GLY A 1 494 ? -28.289 -1.953 -4.319 1.00 54.72 494 GLY A C 1
ATOM 3993 O O . GLY A 1 494 ? -27.862 -1.590 -5.409 1.00 54.72 494 GLY A O 1
ATOM 3994 N N . VAL A 1 495 ? -27.673 -1.654 -3.168 1.00 58.12 495 VAL A N 1
ATOM 3995 C CA . VAL A 1 495 ? -26.394 -0.918 -3.076 1.00 58.12 495 VAL A CA 1
ATOM 3996 C C . VAL A 1 495 ? -25.240 -1.854 -2.706 1.00 58.12 495 VAL A C 1
ATOM 3998 O O . VAL A 1 495 ? -24.133 -1.693 -3.208 1.00 58.12 495 VAL A O 1
ATOM 4001 N N . LEU A 1 496 ? -25.491 -2.835 -1.834 1.00 59.31 496 LEU A N 1
ATOM 4002 C CA . LEU A 1 496 ? -24.506 -3.830 -1.403 1.00 59.31 496 LEU A CA 1
ATOM 4003 C C . LEU A 1 496 ? -24.757 -5.190 -2.058 1.00 59.31 496 LEU A C 1
ATOM 4005 O O . LEU A 1 496 ? -25.895 -5.541 -2.384 1.00 59.31 496 LEU A O 1
ATOM 4009 N N . THR A 1 497 ? -23.697 -5.987 -2.187 1.00 68.00 497 THR A N 1
ATOM 4010 C CA . THR A 1 497 ? -23.819 -7.397 -2.574 1.00 68.00 497 THR A CA 1
ATOM 4011 C C . THR A 1 497 ? -24.492 -8.212 -1.464 1.00 68.00 497 THR A C 1
ATOM 4013 O O . THR A 1 497 ? -24.429 -7.877 -0.278 1.00 68.00 497 THR A O 1
ATOM 4016 N N . ASN A 1 498 ? -25.118 -9.337 -1.829 1.00 68.81 498 ASN A N 1
ATOM 4017 C CA . ASN A 1 498 ? -25.727 -10.242 -0.847 1.00 68.81 498 ASN A CA 1
ATOM 4018 C C . ASN A 1 498 ? -24.709 -10.745 0.190 1.00 68.81 498 ASN A C 1
ATOM 4020 O O . ASN A 1 498 ? -25.065 -10.949 1.351 1.00 68.81 498 ASN A O 1
ATOM 4024 N N . GLU A 1 499 ? -23.450 -10.922 -0.217 1.00 64.69 499 GLU A N 1
ATOM 4025 C CA . GLU A 1 499 ? -22.371 -11.372 0.660 1.00 64.69 499 GLU A CA 1
ATOM 4026 C C . GLU A 1 499 ? -21.988 -10.302 1.693 1.00 64.69 499 GLU A C 1
ATOM 4028 O O . GLU A 1 499 ? -21.925 -10.611 2.880 1.00 64.69 499 GLU A O 1
ATOM 4033 N N . GLU A 1 500 ? -21.870 -9.030 1.297 1.00 61.16 500 GLU A N 1
ATOM 4034 C CA . GLU A 1 500 ? -21.602 -7.910 2.219 1.00 61.16 500 GLU A CA 1
ATOM 4035 C C . GLU A 1 500 ? -22.741 -7.692 3.233 1.00 61.16 500 GLU A C 1
ATOM 4037 O O . GLU A 1 500 ? -22.501 -7.407 4.414 1.00 61.16 500 GLU A O 1
ATOM 4042 N N . ILE A 1 501 ? -23.996 -7.857 2.797 1.00 68.94 501 ILE A N 1
ATOM 4043 C CA . ILE A 1 501 ? -25.168 -7.807 3.686 1.00 68.94 501 ILE A CA 1
ATOM 4044 C C . ILE A 1 501 ? -25.097 -8.950 4.708 1.00 68.94 501 ILE A C 1
ATOM 4046 O O . ILE A 1 501 ? -25.291 -8.726 5.906 1.00 68.94 501 ILE A O 1
ATOM 4050 N N . LEU A 1 502 ? -24.769 -10.165 4.258 1.00 69.19 502 LEU A N 1
ATOM 4051 C CA . LEU A 1 502 ? -24.595 -11.334 5.122 1.00 69.19 502 LEU A CA 1
ATOM 4052 C C . LEU A 1 502 ? -23.434 -11.161 6.107 1.00 69.19 502 LEU A C 1
ATOM 4054 O O . LEU A 1 502 ? -23.573 -11.528 7.272 1.00 69.19 502 LEU A O 1
ATOM 4058 N N . GLU A 1 503 ? -22.300 -10.609 5.681 1.00 69.19 503 GLU A N 1
ATOM 4059 C CA . GLU A 1 503 ? -21.158 -10.344 6.562 1.00 69.19 503 GLU A CA 1
ATOM 4060 C C . GLU A 1 503 ? -21.493 -9.322 7.645 1.00 69.19 503 GLU A C 1
ATOM 4062 O O . GLU A 1 503 ? -21.195 -9.541 8.822 1.00 69.19 503 GLU A O 1
ATOM 4067 N N . THR A 1 504 ? -22.172 -8.242 7.265 1.00 69.31 504 THR A N 1
ATOM 4068 C CA . THR A 1 504 ? -22.648 -7.224 8.204 1.00 69.31 504 THR A CA 1
ATOM 4069 C C . THR A 1 504 ? -23.605 -7.828 9.230 1.00 69.31 504 THR A C 1
ATOM 4071 O O . THR A 1 504 ? -23.457 -7.621 10.438 1.00 69.31 504 THR A O 1
ATOM 4074 N N . GLU A 1 505 ? -24.566 -8.624 8.759 1.00 72.44 505 GLU A N 1
ATOM 4075 C CA . GLU A 1 505 ? -25.523 -9.316 9.615 1.00 72.44 505 GLU A CA 1
ATOM 4076 C C . GLU A 1 505 ? -24.822 -10.300 10.562 1.00 72.44 505 GLU A C 1
ATOM 4078 O O . GLU A 1 505 ? -25.110 -10.312 11.760 1.00 72.44 505 GLU A O 1
ATOM 4083 N N . ARG A 1 506 ? -23.837 -11.062 10.068 1.00 70.69 506 ARG A N 1
ATOM 4084 C CA . ARG A 1 506 ? -23.006 -11.958 10.888 1.00 70.69 506 ARG A CA 1
ATOM 4085 C C . ARG A 1 506 ? -22.217 -11.198 11.950 1.00 70.69 506 ARG A C 1
ATOM 4087 O O . ARG A 1 506 ? -22.143 -11.678 13.079 1.00 70.69 506 ARG A O 1
ATOM 4094 N N . ALA A 1 507 ? -21.641 -10.039 11.631 1.00 66.69 507 ALA A N 1
ATOM 4095 C CA . ALA A 1 507 ? -20.883 -9.234 12.590 1.00 66.69 507 ALA A CA 1
ATOM 4096 C C . ALA A 1 507 ? -21.778 -8.715 13.730 1.00 66.69 507 ALA A C 1
ATOM 4098 O O . ALA A 1 507 ? -21.421 -8.836 14.905 1.00 66.69 507 ALA A O 1
ATOM 4099 N N . LEU A 1 508 ? -22.970 -8.211 13.395 1.00 66.69 508 LEU A N 1
ATOM 4100 C CA . LEU A 1 508 ? -23.952 -7.755 14.382 1.00 66.69 508 LEU A CA 1
ATOM 4101 C C . LEU A 1 508 ? -24.489 -8.914 15.229 1.00 66.69 508 LEU A C 1
ATOM 4103 O O . LEU A 1 508 ? -24.508 -8.811 16.454 1.00 66.69 508 LEU A O 1
ATOM 4107 N N . LEU A 1 509 ? -24.847 -10.044 14.609 1.00 70.19 509 LEU A N 1
ATOM 4108 C CA . LEU A 1 509 ? -25.288 -11.251 15.318 1.00 70.19 509 LEU A CA 1
ATOM 4109 C C . LEU A 1 509 ? -24.200 -11.814 16.232 1.00 70.19 509 LEU A C 1
ATOM 4111 O O . LEU A 1 509 ? -24.496 -12.257 17.339 1.00 70.19 509 LEU A O 1
ATOM 4115 N N . LYS A 1 510 ? -22.936 -11.774 15.803 1.00 67.50 510 LYS A N 1
ATOM 4116 C CA . LYS A 1 510 ? -21.798 -12.174 16.634 1.00 67.50 510 LYS A CA 1
ATOM 4117 C C . LYS A 1 510 ? -21.676 -11.279 17.864 1.00 67.50 510 LYS A C 1
ATOM 4119 O O . LYS A 1 510 ? -21.465 -11.804 18.953 1.00 67.50 510 LYS A O 1
ATOM 4124 N N . ASN A 1 511 ? -21.860 -9.964 17.715 1.00 67.31 511 ASN A N 1
ATOM 4125 C CA . ASN A 1 511 ? -21.874 -9.040 18.850 1.00 67.31 511 ASN A CA 1
ATOM 4126 C C . ASN A 1 511 ? -23.048 -9.332 19.802 1.00 67.31 511 ASN A C 1
ATOM 4128 O O . ASN A 1 511 ? -22.838 -9.467 21.004 1.00 67.31 511 ASN A O 1
ATOM 4132 N N . VAL A 1 512 ? -24.262 -9.531 19.273 1.00 67.69 512 VAL A N 1
ATOM 4133 C CA . VAL A 1 512 ? -25.432 -9.937 20.076 1.00 67.69 512 VAL A CA 1
ATOM 4134 C C . VAL A 1 512 ? -25.151 -11.237 20.826 1.00 67.69 512 VAL A C 1
ATOM 4136 O O . VAL A 1 512 ? -25.418 -11.315 22.020 1.00 67.69 512 VAL A O 1
ATOM 4139 N N . LYS A 1 513 ? -24.564 -12.239 20.163 1.00 66.62 513 LYS A N 1
ATOM 4140 C CA . LYS A 1 513 ? -24.218 -13.524 20.781 1.00 66.62 513 LYS A CA 1
ATOM 4141 C C . LYS A 1 513 ? -23.187 -13.361 21.898 1.00 66.62 513 LYS A C 1
ATOM 4143 O O . LYS A 1 513 ? -23.390 -13.899 22.980 1.00 66.62 513 LYS A O 1
ATOM 4148 N N . MET A 1 514 ? -22.131 -12.580 21.669 1.00 69.62 514 MET A N 1
ATOM 4149 C CA . MET A 1 514 ? -21.134 -12.275 22.702 1.00 69.62 514 MET A CA 1
ATOM 4150 C C . MET A 1 514 ? -21.768 -11.590 23.917 1.00 69.62 514 MET A C 1
ATOM 4152 O O . MET A 1 514 ? -21.505 -11.980 25.052 1.00 69.62 514 MET A O 1
ATOM 4156 N N . LYS A 1 515 ? -22.637 -10.597 23.698 1.00 72.81 515 LYS A N 1
ATOM 4157 C CA . LYS A 1 515 ? -23.342 -9.914 24.792 1.00 72.81 515 LYS A CA 1
ATOM 4158 C C . LYS A 1 515 ? -24.377 -10.818 25.472 1.00 72.81 515 LYS A C 1
ATOM 4160 O O . LYS A 1 515 ? -24.577 -10.704 26.672 1.00 72.81 515 LYS A O 1
ATOM 4165 N N . TYR A 1 516 ? -24.984 -11.756 24.746 1.00 67.81 516 TYR A N 1
ATOM 4166 C CA . TYR A 1 516 ? -25.913 -12.753 25.293 1.00 67.81 516 TYR A CA 1
ATOM 4167 C C . TYR A 1 516 ? -25.209 -13.758 26.207 1.00 67.81 516 TYR A C 1
ATOM 4169 O O . TYR A 1 516 ? -25.761 -14.184 27.220 1.00 67.81 516 TYR A O 1
ATOM 4177 N N . GLU A 1 517 ? -23.986 -14.149 25.853 1.00 69.62 517 GLU A N 1
ATOM 4178 C CA . GLU A 1 517 ? -23.151 -15.016 26.682 1.00 69.62 517 GLU A CA 1
ATOM 4179 C C . GLU A 1 517 ? -22.726 -14.324 27.983 1.00 69.62 517 GLU A C 1
ATOM 4181 O O . GLU A 1 517 ? -22.724 -14.984 29.021 1.00 69.62 517 GLU A O 1
ATOM 4186 N N . ALA A 1 518 ? -22.439 -13.019 27.931 1.00 72.69 518 ALA A N 1
ATOM 4187 C CA . ALA A 1 518 ? -22.043 -12.207 29.084 1.00 72.69 518 ALA A CA 1
ATOM 4188 C C . ALA A 1 518 ? -23.212 -11.761 29.986 1.00 72.69 518 ALA A C 1
ATOM 4190 O O . ALA A 1 518 ? -22.990 -11.413 31.140 1.00 72.69 518 ALA A O 1
ATOM 4191 N N . ALA A 1 519 ? -24.448 -11.748 29.480 1.00 73.62 519 ALA A N 1
ATOM 4192 C CA . ALA A 1 519 ? -25.602 -11.261 30.232 1.00 73.62 519 ALA A CA 1
ATOM 4193 C C . ALA A 1 519 ? -25.995 -12.193 31.401 1.00 73.62 519 ALA A C 1
ATOM 4195 O O . ALA A 1 519 ? -25.885 -13.419 31.275 1.00 73.62 519 ALA A O 1
ATOM 4196 N N . PRO A 1 520 ? -26.524 -11.639 32.512 1.00 74.88 520 PRO A N 1
ATOM 4197 C CA . PRO A 1 520 ? -26.948 -12.419 33.675 1.00 74.88 520 PRO A CA 1
ATOM 4198 C C . PRO A 1 520 ? -28.077 -13.396 33.327 1.00 74.88 520 PRO A C 1
ATOM 4200 O O . PRO A 1 520 ? -28.996 -13.066 32.569 1.00 74.88 520 PRO A O 1
ATOM 4203 N N . LYS A 1 521 ? -28.032 -14.607 33.897 1.00 73.00 521 LYS A N 1
ATOM 4204 C CA . LYS A 1 521 ? -28.995 -15.688 33.626 1.00 73.00 521 LYS A CA 1
ATOM 4205 C C . LYS A 1 521 ? -29.639 -16.198 34.908 1.00 73.00 521 LYS A C 1
ATOM 4207 O O . LYS A 1 521 ? -28.954 -16.419 35.897 1.00 73.00 521 LYS A O 1
ATOM 4212 N N . VAL A 1 522 ? -30.943 -16.452 34.845 1.00 68.38 522 VAL A N 1
ATOM 4213 C CA . VAL A 1 522 ? -31.722 -17.143 35.881 1.00 68.38 522 VAL A CA 1
ATOM 4214 C C . VAL A 1 522 ? -32.403 -18.332 35.207 1.00 68.38 522 VAL A C 1
ATOM 4216 O O . VAL A 1 522 ? -33.046 -18.166 34.169 1.00 68.38 522 VAL A O 1
ATOM 4219 N N . ASP A 1 523 ? -32.184 -19.541 35.726 1.00 62.38 523 ASP A N 1
ATOM 4220 C CA . ASP A 1 523 ? -32.696 -20.802 35.161 1.00 62.38 523 ASP A CA 1
ATOM 4221 C C . ASP A 1 523 ? -32.392 -20.990 33.661 1.00 62.38 523 ASP A C 1
ATOM 4223 O O . ASP A 1 523 ? -33.214 -21.454 32.869 1.00 62.38 523 ASP A O 1
ATOM 4227 N N . GLY A 1 524 ? -31.195 -20.570 33.237 1.00 53.91 524 GLY A N 1
ATOM 4228 C CA . GLY A 1 524 ? -30.735 -20.673 31.847 1.00 53.91 524 GLY A CA 1
ATOM 4229 C C . GLY A 1 524 ? -31.337 -19.645 30.880 1.00 53.91 524 GLY A C 1
ATOM 4230 O O . GLY A 1 524 ? -30.921 -19.599 29.720 1.00 53.91 524 GLY A O 1
ATOM 4231 N N . LYS A 1 525 ? -32.256 -18.785 31.336 1.00 54.62 525 LYS A N 1
ATOM 4232 C CA . LYS A 1 525 ? -32.818 -17.669 30.562 1.00 54.62 525 LYS A CA 1
ATOM 4233 C C . LYS A 1 525 ? -32.154 -16.360 30.960 1.00 54.62 525 LYS A C 1
ATOM 4235 O O . LYS A 1 525 ? -31.829 -16.145 32.124 1.00 54.62 525 LYS A O 1
ATOM 4240 N N . VAL A 1 526 ? -31.948 -15.475 29.989 1.00 66.12 526 VAL A N 1
ATOM 4241 C CA . VAL A 1 526 ? -31.353 -14.167 30.267 1.00 66.12 526 VAL A CA 1
ATOM 4242 C C . VAL A 1 526 ? -32.321 -13.315 31.081 1.00 66.12 526 VAL A C 1
ATOM 4244 O O . VAL A 1 526 ? -33.487 -13.156 30.717 1.00 66.12 526 VAL A O 1
ATOM 4247 N N . LYS A 1 527 ? -31.812 -12.754 32.176 1.00 67.94 527 LYS A N 1
ATOM 4248 C CA . LYS A 1 527 ? -32.529 -11.841 33.059 1.00 67.94 527 LYS A CA 1
ATOM 4249 C C . LYS A 1 527 ? -32.539 -10.460 32.405 1.00 67.94 527 LYS A C 1
ATOM 4251 O O . LYS A 1 527 ? -31.630 -9.671 32.613 1.00 67.94 527 LYS A O 1
ATOM 4256 N N . LEU A 1 528 ? -33.506 -10.195 31.531 1.00 64.75 528 LEU A N 1
ATOM 4257 C CA . LEU A 1 528 ? -33.620 -8.919 30.822 1.00 64.75 528 LEU A CA 1
ATOM 4258 C C . LEU A 1 528 ? -35.090 -8.597 30.568 1.00 64.75 528 LEU A C 1
ATOM 4260 O O . LEU A 1 528 ? -35.850 -9.458 30.131 1.00 64.75 528 LEU A O 1
ATOM 4264 N N . ASP A 1 529 ? -35.496 -7.359 30.848 1.00 63.09 529 ASP A N 1
ATOM 4265 C CA . ASP A 1 529 ? -36.861 -6.911 30.578 1.00 63.09 529 ASP A CA 1
ATOM 4266 C C . ASP A 1 529 ? -37.034 -6.561 29.091 1.00 63.09 529 ASP A C 1
ATOM 4268 O O . ASP A 1 529 ? -36.716 -5.455 28.630 1.00 63.09 529 ASP A O 1
ATOM 4272 N N . PHE A 1 530 ? -37.546 -7.536 28.340 1.00 56.25 530 PHE A N 1
ATOM 4273 C CA . PHE A 1 530 ? -37.811 -7.430 26.906 1.00 56.25 530 PHE A CA 1
ATOM 4274 C C . PHE A 1 530 ? -38.959 -6.467 26.567 1.00 56.25 530 PHE A C 1
ATOM 4276 O O . PHE A 1 530 ? -39.041 -6.034 25.419 1.00 56.25 530 PHE A O 1
ATOM 4283 N N . SER A 1 531 ? -39.811 -6.083 27.529 1.00 47.22 531 SER A N 1
ATOM 4284 C CA . SER A 1 531 ? -40.898 -5.117 27.290 1.00 47.22 531 SER A CA 1
ATOM 4285 C C . SER A 1 531 ? -40.381 -3.696 27.024 1.00 47.22 531 SER A C 1
ATOM 4287 O O . SER A 1 531 ? -41.064 -2.879 26.411 1.00 47.22 531 SER A O 1
ATOM 4289 N N . SER A 1 532 ? -39.132 -3.424 27.419 1.00 48.66 532 SER A N 1
ATOM 4290 C CA . SER A 1 532 ? -38.454 -2.139 27.242 1.00 48.66 532 SER A CA 1
ATOM 4291 C C . SER A 1 532 ? -37.641 -2.022 25.943 1.00 48.66 532 SER A C 1
ATOM 4293 O O . SER A 1 532 ? -36.962 -1.008 25.743 1.00 48.66 532 SER A O 1
ATOM 4295 N N . LEU A 1 533 ? -37.649 -3.053 25.088 1.00 51.91 533 LEU A N 1
ATOM 4296 C CA . LEU A 1 533 ? -37.002 -3.014 23.776 1.00 51.91 533 LEU A CA 1
ATOM 4297 C C . LEU A 1 533 ? -37.824 -2.134 22.841 1.00 51.91 533 LEU A C 1
ATOM 4299 O O . LEU A 1 533 ? -38.950 -2.467 22.478 1.00 51.91 533 LEU A O 1
ATOM 4303 N N . THR A 1 534 ? -37.250 -1.013 22.420 1.00 48.53 534 THR A N 1
ATOM 4304 C CA . THR A 1 534 ? -37.873 -0.172 21.405 1.00 48.53 534 THR A CA 1
ATOM 4305 C C . THR A 1 534 ? -37.811 -0.890 20.057 1.00 48.53 534 THR A C 1
ATOM 4307 O O . THR A 1 534 ? -36.770 -0.975 19.406 1.00 48.53 534 THR A O 1
ATOM 4310 N N . THR A 1 535 ? -38.941 -1.434 19.605 1.00 37.84 535 THR A N 1
ATOM 4311 C CA . THR A 1 535 ? -39.128 -1.693 18.175 1.00 37.84 535 THR A CA 1
ATOM 4312 C C . THR A 1 535 ? -39.117 -0.345 17.462 1.00 37.84 535 THR A C 1
ATOM 4314 O O . THR A 1 535 ? -39.829 0.558 17.912 1.00 37.84 535 THR A O 1
ATOM 4317 N N . PRO A 1 536 ? -38.334 -0.163 16.384 1.00 35.41 536 PRO A N 1
ATOM 4318 C CA . PRO A 1 536 ? -38.371 1.087 15.650 1.00 35.41 536 PRO A CA 1
ATOM 4319 C C . PRO A 1 536 ? -39.793 1.296 15.127 1.00 35.41 536 PRO A C 1
ATOM 4321 O O . PRO A 1 536 ? -40.288 0.491 14.339 1.00 35.41 536 PRO A O 1
ATOM 4324 N N . THR A 1 537 ? -40.465 2.351 15.584 1.00 32.25 537 THR A N 1
ATOM 4325 C CA . THR A 1 537 ? -41.697 2.812 14.957 1.00 32.25 537 THR A CA 1
ATOM 4326 C C . THR A 1 537 ? -41.333 3.302 13.563 1.00 32.25 537 THR A C 1
ATOM 4328 O O . THR A 1 537 ? -40.552 4.238 13.393 1.00 32.25 537 THR A O 1
ATOM 4331 N N . THR A 1 538 ? -41.872 2.638 12.545 1.00 28.83 538 THR A N 1
ATOM 4332 C CA . THR A 1 538 ? -41.875 3.137 11.172 1.00 28.83 538 THR A CA 1
ATOM 4333 C C . THR A 1 538 ? -42.753 4.384 11.134 1.00 28.83 538 THR A C 1
ATOM 4335 O O . THR A 1 538 ? -43.957 4.293 10.901 1.00 28.83 538 THR A O 1
ATOM 4338 N N . HIS A 1 539 ? -42.181 5.551 11.422 1.00 26.72 539 HIS A N 1
ATOM 4339 C CA . HIS A 1 539 ? -42.760 6.793 10.928 1.00 26.72 539 HIS A CA 1
ATOM 4340 C C . HIS A 1 539 ? -42.447 6.852 9.434 1.00 26.72 539 HIS A C 1
ATOM 4342 O O . HIS A 1 539 ? -41.276 6.904 9.049 1.00 26.72 539 HIS A O 1
ATOM 4348 N N . GLY A 1 540 ? -43.509 6.667 8.645 1.00 26.28 540 GLY A N 1
ATOM 4349 C CA . GLY A 1 540 ? -43.503 6.719 7.186 1.00 26.28 540 GLY A CA 1
ATOM 4350 C C . GLY A 1 540 ? -43.281 8.114 6.636 1.00 26.28 540 GLY A C 1
ATOM 4351 O O . GLY A 1 540 ? -43.453 9.091 7.404 1.00 26.28 540 GLY A O 1
#

Sequence (540 aa):
MSFSFVSQPFHTISSREDCLFYRNNKLASRDSRISYVAEERFYKMITDKYSEVDKLIEDHSDPNDKLQLRLNFLQCTSNLKLSDMLRRSSNQTHHKLSVIADMKRRTPTHNPTCDNNVLSYSNPGEVGVSMASAGFDVIFVNTDEVNYGGHINDLYKTFLELRKLGRRERPAIVMKDIILHPIQIAQAAELRADGVILNAAILGKVLGDLLGTCVTMGIEAIAEVHTVAEALKSIEMGFTHIMVNQWDRIKNVLYPTRALEVKEALPENVIAIAAGGIMTMDQVHQLALAGYDAIVLGRRLIYPDVPDFMKQVKAWKGPSKPILRISKSQFFDYTEAEDGKVNISLKKNHLALLNEMNYFYFGKGSEVNISDELEQINKIEEYKIDYEKERTEEQKSREIIINMGTPREDSTVKVNNIATTVEGQDENFDINIHNHNKRGQMFRVKWYVEKKKWLKQNRHLYESDQEASDAYDLKKAIEMYNHYRYIAKPRFMGVLTNEEILETERALLKNVKMKYEAAPKVDGKVKLDFSSLTTPTTHG

Organism: Theileria orientalis (NCBI:txid68886)